Protein AF-A0A8X7N493-F1 (afdb_monomer)

Sequence (555 aa):
MAILLNFDLDQVAIGYTGDEVWMLPRASRALVTGFTTFTMDLIHGSFLAPRKASQDRRIFKYGKRGYGLRFLPSYIATLRTVSLDERTTTERDVPEESLPRDELHVTLREERARVSWWLAQRNHFFKMPFEKRLLQMVTVDCRTANSGEIAERSSLSCWQLFARHVALWELAQVGYFVLSDEIESWVEDAYSDDPLSYQDGPEFRWDESFTLETLQNAVKQANERDEERLEDSFRGLDIIPSPWRNYRMPRDEREALVKTNTEKYINERMPLKRSILASSLREAFAEPLVAMIHLPKNLRAYVEAELKQSLTRFADVTKGDAPSHGFIPNWATPEQAVAIRSDSEAVLSYWIHGPNEKPSQTTESEATMIEKTNGTIAPHWQLVSRKTDEVFEILHAFRRAHKDLNVEANLRNRSTRRQVSRRLVRPTERSERDAFMRWVYTRTPDFTGWYGDTEDWTMLKVPRWVVFHRFELTKQAAREWKGELYDFTDWLEDDESDRKPLLPAPKTVEEWMAMSFGSSRYDWNVWHRQRIPPVELLPAIVQGTAALVATPTAD

Solvent-accessible surface area (backbone atoms only — not comparable to full-atom values): 32816 Å² total; per-residue (Å²): 128,78,67,59,65,91,51,84,51,27,67,59,19,51,26,73,79,88,87,50,81,48,64,44,73,58,14,55,47,11,67,74,71,32,34,28,75,60,51,65,42,66,51,71,16,36,51,92,57,53,60,53,81,52,38,62,63,46,53,53,60,39,39,79,72,65,36,44,78,37,77,50,69,78,55,59,72,72,48,61,67,59,59,87,91,56,73,66,55,76,58,87,91,59,63,78,88,80,50,75,40,35,51,66,54,34,46,38,46,47,27,34,53,26,48,45,43,49,51,21,72,43,47,72,51,57,48,38,34,43,92,72,26,68,45,37,66,55,76,78,49,80,83,73,54,82,59,96,45,71,68,67,53,43,52,60,44,22,42,46,48,33,29,34,48,50,34,52,50,52,44,27,74,75,58,78,30,41,69,47,84,53,68,88,26,43,69,57,68,75,47,74,82,44,91,73,55,77,74,86,57,51,74,69,66,97,54,96,84,52,44,74,65,56,47,51,51,20,32,51,50,45,25,52,54,50,46,52,34,52,52,50,30,34,31,38,27,65,52,30,80,45,69,82,85,41,72,85,55,54,70,69,61,48,53,52,48,37,50,53,32,40,70,66,28,38,54,76,90,74,82,52,30,74,60,80,88,59,99,42,67,69,58,44,58,66,45,48,34,23,38,74,32,51,38,41,51,69,58,46,55,50,48,53,65,74,34,64,89,49,60,52,51,76,45,57,41,47,39,96,84,39,63,71,58,50,91,68,94,84,75,72,54,76,69,54,50,54,56,51,52,59,48,61,47,37,44,52,23,36,42,34,44,40,56,73,89,68,73,70,91,66,90,75,68,77,81,70,48,63,74,70,51,69,61,73,72,72,72,91,58,78,83,76,42,66,72,59,42,50,50,51,50,45,52,53,23,34,26,58,37,45,49,52,58,73,53,57,66,69,60,27,52,51,43,25,51,55,45,39,63,59,34,71,53,74,73,48,75,64,54,44,47,54,49,48,49,50,30,56,69,33,68,74,76,82,81,86,68,92,68,73,83,55,75,85,50,52,60,79,66,55,54,68,64,55,67,36,40,31,82,72,56,48,68,63,60,54,47,57,53,40,58,77,75,44,96,71,87,86,81,77,86,86,74,88,82,75,81,75,72,87,74,74,82,60,89,46,68,66,52,41,48,63,69,65,67,55,98,53,102,77,53,68,85,57,55,63,64,50,64,57,79,59,77,87,47,42,78,72,36,39,58,9,56,64,61,69,72,69,68,74,79,83,125

pLDDT: mean 78.86, std 15.58, range [35.59, 96.88]

Radius of gyration: 30.1 Å; Cα contacts (8 Å, |Δi|>4): 639; chains: 1; bounding box: 88×55×83 Å

Structure (mmCIF, N/CA/C/O backbone):
data_AF-A0A8X7N493-F1
#
_entry.id   AF-A0A8X7N493-F1
#
loop_
_atom_site.group_PDB
_atom_site.id
_atom_site.type_symbol
_atom_site.label_atom_id
_atom_site.label_alt_id
_atom_site.label_comp_id
_atom_site.label_asym_id
_atom_site.label_entity_id
_atom_site.label_seq_id
_atom_site.pdbx_PDB_ins_code
_atom_site.Cartn_x
_atom_site.Cartn_y
_atom_site.Cartn_z
_atom_site.occupancy
_atom_site.B_iso_or_equiv
_atom_site.auth_seq_id
_atom_site.auth_comp_id
_atom_site.auth_asym_id
_atom_site.auth_atom_id
_atom_site.pdbx_PDB_model_num
ATOM 1 N N . MET A 1 1 ? 26.927 -14.281 -1.677 1.00 35.59 1 MET A N 1
ATOM 2 C CA . MET A 1 1 ? 25.701 -15.048 -1.366 1.00 35.59 1 MET A CA 1
ATOM 3 C C . MET A 1 1 ? 25.060 -14.405 -0.139 1.00 35.59 1 MET A C 1
ATOM 5 O O . MET A 1 1 ? 25.752 -14.337 0.863 1.00 35.59 1 MET A O 1
ATOM 9 N N . ALA A 1 2 ? 23.852 -13.828 -0.233 1.00 38.00 2 ALA A N 1
ATOM 10 C CA . ALA A 1 2 ? 23.113 -13.245 0.908 1.00 38.00 2 ALA A CA 1
ATOM 11 C C . ALA A 1 2 ? 21.650 -12.901 0.538 1.00 38.00 2 ALA A C 1
ATOM 13 O O . ALA A 1 2 ? 21.307 -11.743 0.368 1.00 38.00 2 ALA A O 1
ATOM 14 N N . ILE A 1 3 ? 20.784 -13.904 0.387 1.00 44.91 3 ILE A N 1
ATOM 15 C CA . ILE A 1 3 ? 19.375 -13.836 -0.070 1.00 44.91 3 ILE A CA 1
ATOM 16 C C . ILE A 1 3 ? 18.471 -13.029 0.880 1.00 44.91 3 ILE A C 1
ATOM 18 O O . ILE A 1 3 ? 17.585 -13.571 1.532 1.00 44.91 3 ILE A O 1
ATOM 22 N N . LEU A 1 4 ? 18.681 -11.731 1.024 1.00 46.09 4 LEU A N 1
ATOM 23 C CA . LEU A 1 4 ? 17.883 -10.918 1.932 1.00 46.09 4 LEU A CA 1
ATOM 24 C C . LEU A 1 4 ? 17.298 -9.767 1.135 1.00 46.09 4 LEU A C 1
ATOM 26 O O . LEU A 1 4 ? 17.805 -8.649 1.117 1.00 46.09 4 LEU A O 1
ATOM 30 N N . LEU A 1 5 ? 16.214 -10.101 0.429 1.00 53.47 5 LEU A N 1
ATOM 31 C CA . LEU A 1 5 ? 15.319 -9.129 -0.181 1.00 53.47 5 LEU A CA 1
ATOM 32 C C . LEU A 1 5 ? 14.885 -8.127 0.892 1.00 53.47 5 LEU A C 1
ATOM 34 O O . LEU A 1 5 ? 14.625 -8.485 2.041 1.00 53.47 5 LEU A O 1
ATOM 38 N N . ASN A 1 6 ? 14.802 -6.864 0.493 1.00 55.62 6 ASN A N 1
ATOM 39 C CA . ASN A 1 6 ? 14.368 -5.757 1.328 1.00 55.62 6 ASN A CA 1
ATOM 40 C C . ASN A 1 6 ? 12.860 -5.885 1.635 1.00 55.62 6 ASN A C 1
ATOM 42 O O . ASN A 1 6 ? 12.021 -5.210 1.037 1.00 55.62 6 ASN A O 1
ATOM 46 N N . PHE A 1 7 ? 12.500 -6.846 2.491 1.00 63.22 7 PHE A N 1
ATOM 47 C CA . PHE A 1 7 ? 11.135 -7.028 2.954 1.00 63.22 7 PHE A CA 1
ATOM 48 C C . PHE A 1 7 ? 10.758 -5.904 3.925 1.00 63.22 7 PHE A C 1
ATOM 50 O O . PHE A 1 7 ? 11.584 -5.390 4.682 1.00 63.22 7 PHE A O 1
ATOM 57 N N . ASP A 1 8 ? 9.499 -5.504 3.857 1.00 67.69 8 ASP A N 1
ATOM 58 C CA . ASP A 1 8 ? 8.907 -4.385 4.586 1.00 67.69 8 ASP A CA 1
ATOM 59 C C . ASP A 1 8 ? 8.769 -4.653 6.084 1.00 67.69 8 ASP A C 1
ATOM 61 O O . ASP A 1 8 ? 9.031 -3.764 6.886 1.00 67.69 8 ASP A O 1
ATOM 65 N N . LEU A 1 9 ? 8.406 -5.878 6.461 1.00 80.62 9 LEU A N 1
ATOM 66 C CA . LEU A 1 9 ? 8.306 -6.281 7.857 1.00 80.62 9 LEU A CA 1
ATOM 67 C C . LEU A 1 9 ? 9.566 -7.020 8.294 1.00 80.62 9 LEU A C 1
ATOM 69 O O . LEU A 1 9 ? 10.190 -7.752 7.525 1.00 80.62 9 LEU A O 1
ATOM 73 N N . ASP A 1 10 ? 9.953 -6.839 9.548 1.00 84.75 10 ASP A N 1
ATOM 74 C CA . ASP A 1 10 ? 11.224 -7.361 10.028 1.00 84.75 10 ASP A CA 1
ATOM 75 C C . ASP A 1 10 ? 11.219 -8.891 10.062 1.00 84.75 10 ASP A C 1
ATOM 77 O O . ASP A 1 10 ? 12.180 -9.506 9.611 1.00 84.75 10 ASP A O 1
ATOM 81 N N . GLN A 1 11 ? 10.122 -9.523 10.495 1.00 85.25 11 GLN A N 1
ATOM 82 C CA . GLN A 1 11 ? 10.022 -10.983 10.639 1.00 85.25 11 GLN A CA 1
ATOM 83 C C . GLN A 1 11 ? 10.137 -11.770 9.325 1.00 85.25 11 GLN A C 1
ATOM 85 O O . GLN A 1 11 ? 10.300 -12.986 9.356 1.00 85.25 11 GLN A O 1
ATOM 90 N N . VAL A 1 12 ? 10.049 -11.100 8.174 1.00 81.56 12 VAL A N 1
ATOM 91 C CA . VAL A 1 12 ? 10.189 -11.723 6.847 1.00 81.56 12 VAL A CA 1
ATOM 92 C C . VAL A 1 12 ? 11.518 -11.411 6.175 1.00 81.56 12 VAL A C 1
ATOM 94 O O . VAL A 1 12 ? 11.754 -11.878 5.067 1.00 81.56 12 VAL A O 1
ATOM 97 N N . ALA A 1 13 ? 12.415 -10.667 6.824 1.00 80.88 13 ALA A N 1
ATOM 98 C CA . ALA A 1 13 ? 13.765 -10.438 6.319 1.00 80.88 13 ALA A CA 1
ATOM 99 C C . ALA A 1 13 ? 14.682 -11.655 6.570 1.00 80.88 13 ALA A C 1
ATOM 101 O O . ALA A 1 13 ? 15.712 -11.563 7.245 1.00 80.88 13 ALA A O 1
ATOM 102 N N . ILE A 1 14 ? 14.267 -12.795 6.018 1.00 76.81 14 ILE A N 1
ATOM 103 C CA . ILE A 1 14 ? 14.888 -14.117 6.090 1.00 76.81 14 ILE A CA 1
ATOM 104 C C . ILE A 1 14 ? 14.987 -14.702 4.674 1.00 76.81 14 ILE A C 1
ATOM 106 O O . ILE A 1 14 ? 14.139 -14.438 3.821 1.00 76.81 14 ILE A O 1
ATOM 110 N N . GLY A 1 15 ? 16.026 -15.486 4.416 1.00 72.69 15 GLY A N 1
ATOM 111 C CA . GLY A 1 15 ? 16.255 -16.185 3.159 1.00 72.69 15 GLY A CA 1
ATOM 112 C C . GLY A 1 15 ? 16.766 -17.593 3.413 1.00 72.69 15 GLY A C 1
ATOM 113 O O . GLY A 1 15 ? 17.441 -17.842 4.409 1.00 72.69 15 GLY A O 1
ATOM 114 N N . TYR A 1 16 ? 16.445 -18.516 2.513 1.00 67.94 16 TYR A N 1
ATOM 115 C CA . TYR A 1 16 ? 16.863 -19.911 2.603 1.00 67.94 16 TYR A CA 1
ATOM 116 C C . TYR A 1 16 ? 17.505 -20.336 1.285 1.00 67.94 16 TYR A C 1
ATOM 118 O O . TYR A 1 16 ? 16.921 -20.142 0.220 1.00 67.94 16 TYR A O 1
ATOM 126 N N . THR A 1 17 ? 18.724 -20.868 1.353 1.00 61.66 17 THR A N 1
ATOM 127 C CA . THR A 1 17 ? 19.504 -21.322 0.186 1.00 61.66 17 THR A CA 1
ATOM 128 C C . THR A 1 17 ? 19.204 -22.773 -0.206 1.00 61.66 17 THR A C 1
ATOM 130 O O . THR A 1 17 ? 19.615 -23.192 -1.285 1.00 61.66 17 THR A O 1
ATOM 133 N N . GLY A 1 18 ? 18.505 -23.532 0.647 1.00 64.19 18 GLY A N 1
ATOM 134 C CA . GLY A 1 18 ? 18.365 -24.993 0.556 1.00 64.19 18 GLY A CA 1
ATOM 135 C C . GLY A 1 18 ? 19.200 -25.745 1.603 1.00 64.19 18 GLY A C 1
ATOM 136 O O . GLY A 1 18 ? 18.820 -26.827 2.038 1.00 64.19 18 GLY A O 1
ATOM 137 N N . ASP A 1 19 ? 20.289 -25.149 2.079 1.00 74.88 19 ASP A N 1
ATOM 138 C CA . ASP A 1 19 ? 21.189 -25.698 3.102 1.00 74.88 19 ASP A CA 1
ATOM 139 C C . ASP A 1 19 ? 21.405 -24.749 4.293 1.00 74.88 19 ASP A C 1
ATOM 141 O O . ASP A 1 19 ? 21.642 -25.203 5.410 1.00 74.88 19 ASP A O 1
ATOM 145 N N . GLU A 1 20 ? 21.238 -23.442 4.096 1.00 72.06 20 GLU A N 1
ATOM 146 C CA . GLU A 1 20 ? 21.483 -22.413 5.101 1.00 72.06 20 GLU A CA 1
ATOM 147 C C . GLU A 1 20 ? 20.315 -21.427 5.203 1.00 72.06 20 GLU A C 1
ATOM 149 O O . GLU A 1 20 ? 19.715 -21.005 4.207 1.00 72.06 20 GLU A O 1
ATOM 154 N N . VAL A 1 21 ? 20.015 -21.014 6.436 1.00 76.19 21 VAL A N 1
ATOM 155 C CA . VAL A 1 21 ? 19.060 -19.942 6.732 1.00 76.19 21 VAL A CA 1
ATOM 156 C C . VAL A 1 21 ? 19.831 -18.664 7.027 1.00 76.19 21 VAL A C 1
ATOM 158 O O . VAL A 1 21 ? 20.604 -18.581 7.979 1.00 76.19 21 VAL A O 1
ATOM 161 N N . TRP A 1 22 ? 19.561 -17.641 6.233 1.00 74.75 22 TRP A N 1
ATOM 162 C CA . TRP A 1 22 ? 20.121 -16.308 6.368 1.00 74.75 22 TRP A CA 1
ATOM 163 C C . TRP A 1 22 ? 19.046 -15.381 6.917 1.00 74.75 22 TRP A C 1
ATOM 165 O O . TRP A 1 22 ? 17.906 -15.423 6.468 1.00 74.75 22 TRP A O 1
ATOM 175 N N . MET A 1 23 ? 19.381 -14.518 7.871 1.00 79.25 23 MET A N 1
ATOM 176 C CA . MET A 1 23 ? 18.432 -13.547 8.417 1.00 79.25 23 MET A CA 1
ATOM 177 C C . MET A 1 23 ? 19.117 -12.212 8.674 1.00 79.25 23 MET A C 1
ATOM 179 O O . MET A 1 23 ? 20.255 -12.171 9.143 1.00 79.25 23 MET A O 1
ATOM 183 N N . LEU A 1 24 ? 18.425 -11.107 8.387 1.00 79.38 24 LEU A N 1
ATOM 184 C CA . LEU A 1 24 ? 18.905 -9.798 8.823 1.00 79.38 24 LEU A CA 1
ATOM 185 C C . LEU A 1 24 ? 18.783 -9.707 10.355 1.00 79.38 24 LEU A C 1
ATOM 187 O O . LEU A 1 24 ? 17.823 -10.243 10.916 1.00 79.38 24 LEU A O 1
ATOM 191 N N . PRO A 1 25 ? 19.663 -8.965 11.056 1.00 83.44 25 PRO A N 1
ATOM 192 C CA . PRO A 1 25 ? 19.550 -8.778 12.507 1.00 83.44 25 PRO A CA 1
ATOM 193 C C . PRO A 1 25 ? 18.164 -8.289 12.960 1.00 83.44 25 PRO A C 1
ATOM 195 O O . PRO A 1 25 ? 17.675 -8.675 14.021 1.00 83.44 25 PRO A O 1
ATOM 198 N N . ARG A 1 26 ? 17.487 -7.487 12.125 1.00 84.06 26 ARG A N 1
ATOM 199 C CA . ARG A 1 26 ? 16.107 -7.041 12.370 1.00 84.06 26 ARG A CA 1
ATOM 200 C C . ARG A 1 26 ? 15.092 -8.187 12.375 1.00 84.06 26 ARG A C 1
ATOM 202 O O . ARG A 1 26 ? 14.214 -8.183 13.231 1.00 84.06 26 ARG A O 1
ATOM 209 N N . ALA A 1 27 ? 15.252 -9.188 11.508 1.00 87.56 27 ALA A N 1
ATOM 210 C CA . ALA A 1 27 ? 14.409 -10.381 11.512 1.00 87.56 27 ALA A CA 1
ATOM 211 C C . ALA A 1 27 ? 14.599 -11.194 12.784 1.00 87.56 27 ALA A C 1
ATOM 213 O O . ALA A 1 27 ? 13.617 -11.506 13.448 1.00 87.56 27 ALA A O 1
ATOM 214 N N . SER A 1 28 ? 15.849 -11.447 13.181 1.00 86.88 28 SER A N 1
ATOM 215 C CA . SER A 1 28 ? 16.145 -12.133 14.444 1.00 86.88 28 SER A CA 1
ATOM 216 C C . SER A 1 28 ? 15.483 -11.427 15.635 1.00 86.88 28 SER A C 1
ATOM 218 O O . SER A 1 28 ? 14.757 -12.053 16.405 1.00 86.88 28 SER A O 1
ATOM 220 N N . ARG A 1 29 ? 15.621 -10.097 15.733 1.00 90.00 29 ARG A N 1
ATOM 221 C CA . ARG A 1 29 ? 14.940 -9.293 16.760 1.00 90.00 29 ARG A CA 1
ATOM 222 C C . ARG A 1 29 ? 13.422 -9.457 16.713 1.00 90.00 29 ARG A C 1
ATOM 224 O O . ARG A 1 29 ? 12.806 -9.599 17.766 1.00 90.00 29 ARG A O 1
ATOM 231 N N . ALA A 1 30 ? 12.808 -9.401 15.535 1.00 91.56 30 ALA A N 1
ATOM 232 C CA . ALA A 1 30 ? 11.357 -9.508 15.413 1.00 91.56 30 ALA A CA 1
ATOM 233 C C . ALA A 1 30 ? 10.849 -10.901 15.798 1.00 91.56 30 ALA A C 1
ATOM 235 O O . ALA A 1 30 ? 9.832 -11.001 16.475 1.00 91.56 30 ALA A O 1
ATOM 236 N N . LEU A 1 31 ? 11.585 -11.959 15.450 1.00 90.75 31 LEU A N 1
ATOM 237 C CA . LEU A 1 31 ? 11.281 -13.327 15.874 1.00 90.75 31 LEU A CA 1
ATOM 238 C C . LEU A 1 31 ? 11.390 -13.497 17.395 1.00 90.75 31 LEU A C 1
ATOM 240 O O . LEU A 1 31 ? 10.556 -14.170 17.987 1.00 90.75 31 LEU A O 1
ATOM 244 N N . VAL A 1 32 ? 12.383 -12.866 18.031 1.00 92.62 32 VAL A N 1
ATOM 245 C CA . VAL A 1 32 ? 12.595 -12.955 19.487 1.00 92.62 32 VAL A CA 1
ATOM 246 C C . VAL A 1 32 ? 11.602 -12.103 20.273 1.00 92.62 32 VAL A C 1
ATOM 248 O O . VAL A 1 32 ? 11.108 -12.522 21.313 1.00 92.62 32 VAL A O 1
ATOM 251 N N . THR A 1 33 ? 11.333 -10.884 19.813 1.00 93.88 33 THR A N 1
ATOM 252 C CA . THR A 1 33 ? 10.504 -9.926 20.560 1.00 93.88 33 THR A CA 1
ATOM 253 C C . THR A 1 33 ? 9.026 -10.008 20.201 1.00 93.88 33 THR A C 1
ATOM 255 O O . THR A 1 33 ? 8.205 -9.509 20.961 1.00 93.88 33 THR A O 1
ATOM 258 N N . GLY A 1 34 ? 8.683 -10.584 19.046 1.00 94.81 34 GLY A N 1
ATOM 259 C CA . GLY A 1 34 ? 7.337 -10.518 18.483 1.00 94.81 34 GLY A CA 1
ATOM 260 C C . GLY A 1 34 ? 6.995 -9.154 17.879 1.00 94.81 34 GLY A C 1
ATOM 261 O O . GLY A 1 34 ? 5.830 -8.900 17.611 1.00 94.81 34 GLY A O 1
ATOM 262 N N . PHE A 1 35 ? 7.963 -8.254 17.653 1.00 94.25 35 PHE A N 1
ATOM 263 C CA . PHE A 1 35 ? 7.684 -6.910 17.132 1.00 94.25 35 PHE A CA 1
ATOM 264 C C . PHE A 1 35 ? 8.521 -6.538 15.907 1.00 94.25 35 PHE A C 1
ATOM 266 O O . PHE A 1 35 ? 9.751 -6.628 15.924 1.00 94.25 35 PHE A O 1
ATOM 273 N N . THR A 1 36 ? 7.855 -5.998 14.884 1.00 91.25 36 THR A N 1
ATOM 274 C CA . THR A 1 36 ? 8.505 -5.193 13.840 1.00 91.25 36 THR A CA 1
ATOM 275 C C . THR A 1 36 ? 8.689 -3.765 14.335 1.00 91.25 36 THR A C 1
ATOM 277 O O . THR A 1 36 ? 7.778 -3.174 14.919 1.00 91.25 36 THR A O 1
ATOM 280 N N . THR A 1 37 ? 9.865 -3.183 14.104 1.00 90.25 37 THR A N 1
ATOM 281 C CA . THR A 1 37 ? 10.086 -1.761 14.388 1.00 90.25 37 THR A CA 1
ATOM 282 C C . THR A 1 37 ? 9.369 -0.912 13.347 1.00 90.25 37 THR A C 1
ATOM 284 O O . THR A 1 37 ? 9.599 -1.061 12.152 1.00 90.25 37 THR A O 1
ATOM 287 N N . PHE A 1 38 ? 8.511 -0.006 13.811 1.00 90.06 38 PHE A N 1
ATOM 288 C CA . PHE A 1 38 ? 7.846 0.956 12.948 1.00 90.06 38 PHE A CA 1
ATOM 289 C C . PHE A 1 38 ? 8.846 2.004 12.451 1.00 90.06 38 PHE A C 1
ATOM 291 O O . PHE A 1 38 ? 9.584 2.596 13.242 1.00 90.06 38 PHE A O 1
ATOM 298 N N . THR A 1 39 ? 8.818 2.263 11.150 1.00 87.00 39 THR A N 1
ATOM 299 C CA . THR A 1 39 ? 9.514 3.366 10.482 1.00 87.00 39 THR A CA 1
ATOM 300 C C . THR A 1 39 ? 8.581 3.959 9.436 1.00 87.00 39 THR A C 1
ATOM 302 O O . THR A 1 39 ? 7.623 3.312 9.003 1.00 87.00 39 THR A O 1
ATOM 305 N N . MET A 1 40 ? 8.863 5.174 8.976 1.00 84.69 40 MET A N 1
ATOM 306 C CA . MET A 1 40 ? 8.101 5.775 7.888 1.00 84.69 40 MET A CA 1
ATOM 307 C C . MET A 1 40 ? 8.305 5.040 6.563 1.00 84.69 40 MET A C 1
ATOM 309 O O . MET A 1 40 ? 7.459 5.177 5.688 1.00 84.69 40 MET A O 1
ATOM 313 N N . ASP A 1 41 ? 9.319 4.180 6.428 1.00 77.56 41 ASP A N 1
ATOM 314 C CA . ASP A 1 41 ? 9.430 3.233 5.308 1.00 77.56 41 ASP A CA 1
ATOM 315 C C . ASP A 1 41 ? 8.264 2.222 5.276 1.00 77.56 41 ASP A C 1
ATOM 317 O O . ASP A 1 41 ? 7.891 1.743 4.202 1.00 77.56 41 ASP A O 1
ATOM 321 N N . LEU A 1 42 ? 7.644 1.905 6.422 1.00 78.25 42 LEU A N 1
ATOM 322 C CA . LEU A 1 42 ? 6.433 1.078 6.454 1.00 78.25 42 LEU A CA 1
ATOM 323 C C . LEU A 1 42 ? 5.239 1.814 5.837 1.00 78.25 42 LEU A C 1
ATOM 325 O O . LEU A 1 42 ? 4.388 1.181 5.229 1.00 78.25 42 LEU A O 1
ATOM 329 N N . ILE A 1 43 ? 5.206 3.144 5.964 1.00 75.75 43 ILE A N 1
ATOM 330 C CA . ILE A 1 43 ? 4.134 3.998 5.449 1.00 75.75 43 ILE A CA 1
ATOM 331 C C . ILE A 1 43 ? 4.408 4.405 4.012 1.00 75.75 43 ILE A C 1
ATOM 333 O O . ILE A 1 43 ? 3.582 4.183 3.140 1.00 75.75 43 ILE A O 1
ATOM 337 N N . HIS A 1 44 ? 5.540 5.055 3.753 1.00 67.69 44 HIS A N 1
ATOM 338 C CA . HIS A 1 44 ? 5.941 5.608 2.462 1.00 67.69 44 HIS A CA 1
ATOM 339 C C . HIS A 1 44 ? 6.488 4.542 1.506 1.00 67.69 44 HIS A C 1
ATOM 341 O O . HIS A 1 44 ? 6.547 4.788 0.298 1.00 67.69 44 HIS A O 1
ATOM 347 N N . GLY A 1 45 ? 6.791 3.349 2.023 1.00 63.16 45 GLY A N 1
ATOM 348 C CA . GLY A 1 45 ? 7.581 2.350 1.328 1.00 63.16 45 GLY A CA 1
ATOM 349 C C . GLY A 1 45 ? 9.077 2.651 1.468 1.00 63.16 45 GLY A C 1
ATOM 350 O O . GLY A 1 45 ? 9.463 3.812 1.576 1.00 63.16 45 GLY A O 1
ATOM 351 N N . SER A 1 46 ? 9.926 1.616 1.458 1.00 56.38 46 SER A N 1
ATOM 352 C CA . SER A 1 46 ? 11.380 1.806 1.556 1.00 56.38 46 SER A CA 1
ATOM 353 C C . SER A 1 46 ? 11.881 2.751 0.465 1.00 56.38 46 SER A C 1
ATOM 355 O O . SER A 1 46 ? 11.481 2.604 -0.691 1.00 56.38 46 SER A O 1
ATOM 357 N N . PHE A 1 47 ? 12.815 3.650 0.794 1.00 52.41 47 PHE A N 1
ATOM 358 C CA . PHE A 1 47 ? 13.505 4.489 -0.199 1.00 52.41 47 PHE A CA 1
ATOM 359 C C . PHE A 1 47 ? 14.123 3.668 -1.352 1.00 52.41 47 PHE A C 1
ATOM 361 O O . PHE A 1 47 ? 14.215 4.151 -2.478 1.00 52.41 47 PHE A O 1
ATOM 368 N N . LEU A 1 48 ? 14.466 2.399 -1.093 1.00 44.16 48 LEU A N 1
ATOM 369 C CA . LEU A 1 48 ? 15.009 1.447 -2.068 1.00 44.16 48 LEU A CA 1
ATOM 370 C C . LEU A 1 48 ? 13.952 0.630 -2.827 1.00 44.16 48 LEU A C 1
ATOM 372 O O . LEU A 1 48 ? 14.300 -0.056 -3.779 1.00 44.16 48 LEU A O 1
ATOM 376 N N . ALA A 1 49 ? 12.694 0.610 -2.376 1.00 48.66 49 ALA A N 1
ATOM 377 C CA . ALA A 1 49 ? 11.594 -0.113 -3.022 1.00 48.66 49 ALA A CA 1
ATOM 378 C C . ALA A 1 49 ? 10.245 0.195 -2.335 1.00 48.66 49 ALA A C 1
ATOM 380 O O . ALA A 1 49 ? 9.861 -0.524 -1.403 1.00 48.66 49 ALA A O 1
ATOM 381 N N . PRO A 1 50 ? 9.474 1.211 -2.769 1.00 49.19 50 PRO A N 1
ATOM 382 C CA . PRO A 1 50 ? 8.163 1.469 -2.184 1.00 49.19 50 PRO A CA 1
ATOM 383 C C . PRO A 1 50 ? 7.119 0.389 -2.523 1.00 49.19 50 PRO A C 1
ATOM 385 O O . PRO A 1 50 ? 6.413 0.471 -3.520 1.00 49.19 50 PRO A O 1
ATOM 388 N N . ARG A 1 51 ? 6.990 -0.630 -1.664 1.00 55.31 51 ARG A N 1
ATOM 389 C CA . ARG A 1 51 ? 6.037 -1.751 -1.796 1.00 55.31 51 ARG A CA 1
ATOM 390 C C . ARG A 1 51 ? 4.717 -1.495 -1.052 1.00 55.31 51 ARG A C 1
ATOM 392 O O . ARG A 1 51 ? 4.328 -2.315 -0.225 1.00 55.31 51 ARG A O 1
ATOM 399 N N . LYS A 1 52 ? 4.032 -0.380 -1.336 1.00 56.62 52 LYS A N 1
ATOM 400 C CA . LYS A 1 52 ? 2.811 0.013 -0.598 1.00 56.62 52 LYS A CA 1
ATOM 401 C C . LYS A 1 52 ? 1.605 -0.904 -0.807 1.00 56.62 52 LYS A C 1
ATOM 403 O O . LYS A 1 52 ? 0.906 -1.188 0.152 1.00 56.62 52 LYS A O 1
ATOM 408 N N . ALA A 1 53 ? 1.393 -1.421 -2.018 1.00 52.53 53 ALA A N 1
ATOM 409 C CA . ALA A 1 53 ? 0.162 -2.130 -2.402 1.00 52.53 53 ALA A CA 1
ATOM 410 C C . ALA A 1 53 ? -0.038 -3.525 -1.760 1.00 52.53 53 ALA A C 1
ATOM 412 O O . ALA A 1 53 ? -0.798 -4.318 -2.285 1.00 52.53 53 ALA A O 1
ATOM 413 N N . SER A 1 54 ? 0.712 -3.872 -0.713 1.00 62.53 54 SER A N 1
ATOM 414 C CA . SER A 1 54 ? 0.461 -5.058 0.127 1.00 62.53 54 SER A CA 1
ATOM 415 C C . SER A 1 54 ? 0.934 -4.868 1.573 1.00 62.53 54 SER A C 1
ATOM 417 O O . SER A 1 54 ? 1.010 -5.838 2.327 1.00 62.53 54 SER A O 1
ATOM 419 N N . GLN A 1 55 ? 1.383 -3.662 1.954 1.00 71.94 55 GLN A N 1
ATOM 420 C CA . GLN A 1 55 ? 1.950 -3.393 3.286 1.00 71.94 55 GLN A CA 1
ATOM 421 C C . GLN A 1 55 ? 0.871 -3.516 4.362 1.00 71.94 55 GLN A C 1
ATOM 423 O O . GLN A 1 55 ? 1.058 -4.242 5.338 1.00 71.94 55 GLN A O 1
ATOM 428 N N . ASP A 1 56 ? -0.282 -2.897 4.127 1.00 74.56 56 ASP A N 1
ATOM 429 C CA . ASP A 1 56 ? -1.437 -2.905 5.020 1.00 74.56 56 ASP A CA 1
ATOM 430 C C . ASP A 1 56 ? -1.874 -4.338 5.309 1.00 74.56 56 ASP A C 1
ATOM 432 O O . ASP A 1 56 ? -1.812 -4.808 6.448 1.00 74.56 56 ASP A O 1
ATOM 436 N N . ARG A 1 57 ? -2.186 -5.093 4.248 1.00 77.94 57 ARG A N 1
ATOM 437 C CA . ARG A 1 57 ? -2.587 -6.496 4.359 1.00 77.94 57 ARG A CA 1
ATOM 438 C C . ARG A 1 57 ? -1.530 -7.338 5.071 1.00 77.94 57 ARG A C 1
ATOM 440 O O . ARG A 1 57 ? -1.874 -8.223 5.857 1.00 77.94 57 ARG A O 1
ATOM 447 N N . ARG A 1 58 ? -0.239 -7.082 4.829 1.00 79.31 58 ARG A N 1
ATOM 448 C CA . ARG A 1 58 ? 0.853 -7.790 5.511 1.00 79.31 58 ARG A CA 1
ATOM 449 C C . ARG A 1 58 ? 0.879 -7.483 7.006 1.00 79.31 58 ARG A C 1
ATOM 451 O O . ARG A 1 58 ? 1.005 -8.431 7.777 1.00 79.31 58 ARG A O 1
ATOM 458 N N . ILE A 1 59 ? 0.704 -6.232 7.432 1.00 86.00 59 ILE A N 1
ATOM 459 C CA . ILE A 1 59 ? 0.653 -5.878 8.861 1.00 86.00 59 ILE A CA 1
ATOM 460 C C . ILE A 1 59 ? -0.419 -6.703 9.571 1.00 86.00 59 ILE A C 1
ATOM 462 O O . ILE A 1 59 ? -0.109 -7.374 10.552 1.00 86.00 59 ILE A O 1
ATOM 466 N N . PHE A 1 60 ? -1.640 -6.754 9.035 1.00 86.50 60 PHE A N 1
ATOM 467 C CA . PHE A 1 60 ? -2.719 -7.539 9.642 1.00 86.50 60 PHE A CA 1
ATOM 468 C C . PHE A 1 60 ? -2.497 -9.053 9.521 1.00 86.50 60 PHE A C 1
ATOM 470 O O . PHE A 1 60 ? -2.744 -9.787 10.479 1.00 86.50 60 PHE A O 1
ATOM 477 N N . LYS A 1 61 ? -1.954 -9.542 8.396 1.00 85.19 61 LYS A N 1
ATOM 478 C CA . LYS A 1 61 ? -1.569 -10.956 8.222 1.00 85.19 61 LYS A CA 1
ATOM 479 C C . LYS A 1 61 ? -0.597 -11.419 9.308 1.00 85.19 61 LYS A C 1
ATOM 481 O O . LYS A 1 61 ? -0.745 -12.526 9.819 1.00 85.19 61 LYS A O 1
ATOM 486 N N . TYR A 1 62 ? 0.404 -10.606 9.644 1.00 86.62 62 TYR A N 1
ATOM 487 C CA . TYR A 1 62 ? 1.369 -10.946 10.691 1.00 86.62 62 TYR A CA 1
ATOM 488 C C . TYR A 1 62 ? 0.874 -10.594 12.098 1.00 86.62 62 TYR A C 1
ATOM 490 O O . TYR A 1 62 ? 1.221 -11.310 13.034 1.00 86.62 62 TYR A O 1
ATOM 498 N N . GLY A 1 63 ? -0.015 -9.608 12.240 1.00 88.38 63 GLY A N 1
ATOM 499 C CA . GLY A 1 63 ? -0.777 -9.354 13.466 1.00 88.38 63 GLY A CA 1
ATOM 500 C C . GLY A 1 63 ? -1.562 -10.583 13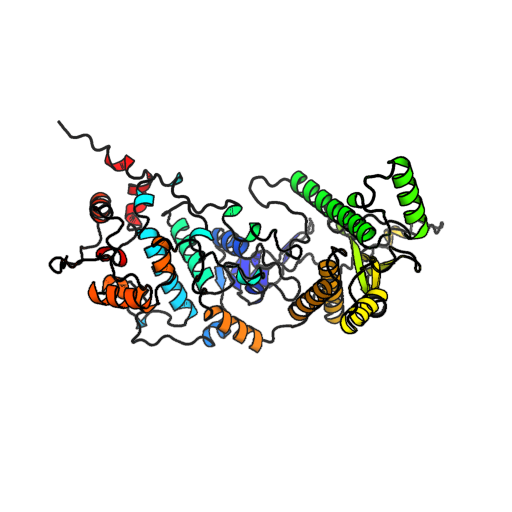.920 1.00 88.38 63 GLY A C 1
ATOM 501 O O . GLY A 1 63 ? -1.422 -11.016 15.061 1.00 88.38 63 GLY A O 1
ATOM 502 N N . LYS A 1 64 ? -2.266 -11.251 12.991 1.00 86.50 64 LYS A N 1
ATOM 503 C CA . LYS A 1 64 ? -2.940 -12.547 13.229 1.00 86.50 64 LYS A CA 1
ATOM 504 C C . LYS A 1 64 ? -1.980 -13.662 13.685 1.00 86.50 64 LYS A C 1
ATOM 506 O O . LYS A 1 64 ? -2.420 -14.650 14.258 1.00 86.50 64 LYS A O 1
ATOM 511 N N . ARG A 1 65 ? -0.671 -13.524 13.440 1.00 88.56 65 ARG A N 1
ATOM 512 C CA . ARG A 1 65 ? 0.379 -14.476 13.858 1.00 88.56 65 ARG A CA 1
ATOM 513 C C . ARG A 1 65 ? 1.083 -14.065 15.157 1.00 88.56 65 ARG A C 1
ATOM 515 O O . ARG A 1 65 ? 2.092 -14.668 15.504 1.00 88.56 65 ARG A O 1
ATOM 522 N N . GLY A 1 66 ? 0.581 -13.041 15.849 1.00 89.88 66 GLY A N 1
ATOM 523 C CA . GLY A 1 66 ? 1.129 -12.560 17.117 1.00 89.88 66 GLY A CA 1
ATOM 524 C C . GLY A 1 66 ? 2.258 -11.536 16.985 1.00 89.88 66 GLY A C 1
ATOM 525 O O . GLY A 1 66 ? 2.876 -11.206 17.993 1.00 89.88 66 GLY A O 1
ATOM 526 N N . TYR A 1 67 ? 2.535 -11.018 15.782 1.00 91.81 67 TYR A N 1
ATOM 527 C CA . TYR A 1 67 ? 3.526 -9.953 15.610 1.00 91.81 67 TYR A CA 1
ATOM 528 C C . TYR A 1 67 ? 2.897 -8.568 15.777 1.00 91.81 67 TYR A C 1
ATOM 530 O O . TYR A 1 67 ? 1.930 -8.234 15.098 1.00 91.81 67 TYR A O 1
ATOM 538 N N . GLY A 1 68 ? 3.483 -7.732 16.629 1.00 92.38 68 GLY A N 1
ATOM 539 C CA . GLY A 1 68 ? 3.087 -6.340 16.815 1.00 92.38 68 GLY A CA 1
ATOM 540 C C . GLY A 1 68 ? 3.963 -5.338 16.059 1.00 92.38 68 GLY A C 1
ATOM 541 O O . GLY A 1 68 ? 5.022 -5.664 15.514 1.00 92.38 68 GLY A O 1
ATOM 542 N N . LEU A 1 69 ? 3.543 -4.073 16.096 1.00 92.81 69 LEU A N 1
ATOM 543 C CA . LEU A 1 69 ? 4.358 -2.928 15.693 1.00 92.81 69 LEU A CA 1
ATOM 544 C C . LEU A 1 69 ? 4.915 -2.227 16.930 1.00 92.81 69 LEU A C 1
ATOM 546 O O . LEU A 1 69 ? 4.198 -1.984 17.898 1.00 92.81 69 LEU A O 1
ATOM 550 N N . ARG A 1 70 ? 6.200 -1.875 16.886 1.00 92.88 70 ARG A N 1
ATOM 551 C CA . ARG A 1 70 ? 6.874 -1.133 17.950 1.00 92.88 70 ARG A CA 1
ATOM 552 C C . ARG A 1 70 ? 7.285 0.246 17.464 1.00 92.88 70 ARG A C 1
ATOM 554 O O . ARG A 1 70 ? 8.188 0.367 16.638 1.00 92.88 70 ARG A O 1
ATOM 561 N N . PHE A 1 71 ? 6.682 1.274 18.050 1.00 93.50 71 PHE A N 1
ATOM 562 C CA . PHE A 1 71 ? 7.116 2.659 17.896 1.00 93.50 71 PHE A CA 1
ATOM 563 C C . PHE A 1 71 ? 8.319 2.937 18.802 1.00 93.50 71 PHE A C 1
ATOM 565 O O . PHE A 1 71 ? 8.372 2.490 19.951 1.00 93.50 71 PHE A O 1
ATOM 572 N N . LEU A 1 72 ? 9.317 3.649 18.280 1.00 91.44 72 LEU A N 1
ATOM 573 C CA . LEU A 1 72 ? 10.510 3.989 19.051 1.00 91.44 72 LEU A CA 1
ATOM 574 C C . LEU A 1 72 ? 10.198 5.098 20.071 1.00 91.44 72 LEU A C 1
ATOM 576 O O . LEU A 1 72 ? 9.448 6.019 19.750 1.00 91.44 72 LEU A O 1
ATOM 580 N N . PRO A 1 73 ? 10.817 5.095 21.267 1.00 93.31 73 PRO A N 1
ATOM 581 C CA . PRO A 1 73 ? 10.634 6.175 22.240 1.00 93.31 73 PRO A CA 1
ATOM 582 C C . PRO A 1 73 ? 10.955 7.564 21.675 1.00 93.31 73 PRO A C 1
ATOM 584 O O . PRO A 1 73 ? 10.288 8.537 22.012 1.00 93.31 73 PRO A O 1
ATOM 587 N N . SER A 1 74 ? 11.932 7.654 20.766 1.00 92.50 74 SER A N 1
ATOM 588 C CA . SER A 1 74 ? 12.291 8.897 20.077 1.00 92.50 74 SER A CA 1
ATOM 589 C C . SER A 1 74 ? 11.180 9.443 19.180 1.00 92.50 74 SER A C 1
ATOM 591 O O . SER A 1 74 ? 11.152 10.644 18.949 1.00 92.50 74 SER A O 1
ATOM 593 N N . TYR A 1 75 ? 10.274 8.598 18.685 1.00 93.88 75 TYR A N 1
ATOM 594 C CA . TYR A 1 75 ? 9.091 9.027 17.940 1.00 93.88 75 TYR A CA 1
ATOM 595 C C . TYR A 1 75 ? 8.020 9.533 18.897 1.00 93.88 75 TYR A C 1
ATOM 597 O O . TYR A 1 75 ? 7.532 10.648 18.737 1.00 93.88 75 TYR A O 1
ATOM 605 N N . ILE A 1 76 ? 7.713 8.758 19.940 1.00 94.75 76 ILE A N 1
ATOM 606 C CA . ILE A 1 76 ? 6.704 9.130 20.940 1.00 94.75 76 ILE A CA 1
ATOM 607 C C . ILE A 1 76 ? 7.054 10.464 21.610 1.00 94.75 76 ILE A C 1
ATOM 609 O O . ILE A 1 76 ? 6.190 11.320 21.750 1.00 94.75 76 ILE A O 1
ATOM 613 N N . ALA A 1 77 ? 8.333 10.699 21.916 1.00 94.56 77 ALA A N 1
ATOM 614 C CA . ALA A 1 77 ? 8.808 11.951 22.509 1.00 94.56 77 ALA A CA 1
ATOM 615 C C . ALA A 1 77 ? 8.607 13.203 21.627 1.00 94.56 77 ALA A C 1
ATOM 617 O O . ALA A 1 77 ? 8.736 14.317 22.127 1.00 94.56 77 ALA A O 1
ATOM 618 N N . THR A 1 78 ? 8.324 13.051 20.327 1.00 94.81 78 THR A N 1
ATOM 619 C CA . THR A 1 78 ? 8.028 14.185 19.426 1.00 94.81 78 THR A CA 1
ATOM 620 C C . THR A 1 78 ? 6.552 14.576 19.415 1.00 94.81 78 THR A C 1
ATOM 622 O O . THR A 1 78 ? 6.191 15.621 18.874 1.00 94.81 78 THR A O 1
ATOM 625 N N . LEU A 1 79 ? 5.691 13.743 20.000 1.00 96.25 79 LEU A N 1
ATOM 626 C CA . LEU A 1 79 ? 4.255 13.962 20.028 1.00 96.25 79 LEU A CA 1
ATOM 627 C C . LEU A 1 79 ? 3.872 14.875 21.193 1.00 96.25 79 LEU A C 1
ATOM 629 O O . LEU A 1 79 ? 4.435 14.814 22.283 1.00 96.25 79 LEU A O 1
ATOM 633 N N . ARG A 1 80 ? 2.873 15.721 20.956 1.00 94.94 80 ARG A N 1
ATOM 634 C CA . ARG A 1 80 ? 2.202 16.512 21.988 1.00 94.94 80 ARG A CA 1
ATOM 635 C C . ARG A 1 80 ? 1.411 15.596 22.914 1.00 94.94 80 ARG A C 1
ATOM 637 O O . ARG A 1 80 ? 0.771 14.644 22.463 1.00 94.94 80 ARG A O 1
ATOM 644 N N . THR A 1 81 ? 1.422 15.958 24.188 1.00 95.69 81 THR A N 1
ATOM 645 C CA . THR A 1 81 ? 0.582 15.366 25.224 1.00 95.69 81 THR A CA 1
ATOM 646 C C . THR A 1 81 ? -0.736 16.126 25.290 1.00 95.69 81 THR A C 1
ATOM 648 O O . THR A 1 81 ? -0.736 17.354 25.371 1.00 95.69 81 THR A O 1
ATOM 651 N N . VAL A 1 82 ? -1.848 15.401 25.263 1.00 93.44 82 VAL A N 1
ATOM 652 C CA . VAL A 1 82 ? -3.191 15.950 25.457 1.00 93.44 82 VAL A CA 1
ATOM 653 C C . VAL A 1 82 ? -3.373 16.337 26.924 1.00 93.44 82 VAL A C 1
ATOM 655 O O . VAL A 1 82 ? -3.004 15.579 27.826 1.00 93.44 82 VAL A O 1
ATOM 658 N N . SER A 1 83 ? -3.929 17.521 27.167 1.00 93.38 83 SER A N 1
ATOM 659 C CA . SER A 1 83 ? -4.071 18.083 28.512 1.00 93.38 83 SER A CA 1
ATOM 660 C C . SER A 1 83 ? -5.079 17.294 29.359 1.00 93.38 83 SER A C 1
ATOM 662 O O . SER A 1 83 ? -5.981 16.674 28.807 1.00 93.38 83 SER A O 1
ATOM 664 N N . LEU A 1 84 ? -4.897 17.241 30.685 1.00 92.00 84 LEU A N 1
ATOM 665 C CA . LEU A 1 84 ? -5.697 16.409 31.610 1.00 92.00 84 LEU A CA 1
ATOM 666 C C . LEU A 1 84 ? -7.157 16.860 31.764 1.00 92.00 84 LEU A C 1
ATOM 668 O O . LEU A 1 84 ? -7.992 16.074 32.196 1.00 92.00 84 LEU A O 1
ATOM 672 N N . ASP A 1 85 ? -7.459 18.106 31.419 1.00 91.00 85 ASP A N 1
ATOM 673 C CA . ASP A 1 85 ? -8.819 18.645 31.344 1.00 91.00 85 ASP A CA 1
ATOM 674 C C . ASP A 1 85 ? -9.622 18.060 30.173 1.00 91.00 85 ASP A C 1
ATOM 676 O O . ASP A 1 85 ? -10.852 18.041 30.218 1.00 91.00 85 ASP A O 1
ATOM 680 N N . GLU A 1 86 ? -8.950 17.534 29.147 1.00 90.44 86 GLU A N 1
ATOM 681 C CA . GLU A 1 86 ? -9.604 16.813 28.062 1.00 90.44 86 GLU A CA 1
ATOM 682 C C . GLU A 1 86 ? -9.847 15.347 28.438 1.00 90.44 86 GLU A C 1
ATOM 684 O O . GLU A 1 86 ? -8.939 14.610 28.828 1.00 90.44 86 GLU A O 1
ATOM 689 N N . ARG A 1 87 ? -11.074 14.866 28.237 1.00 91.94 87 ARG A N 1
ATOM 690 C CA . ARG A 1 87 ? -11.394 13.445 28.383 1.00 91.94 87 ARG A CA 1
ATOM 691 C C . ARG A 1 87 ? -10.823 12.635 27.215 1.00 91.94 87 ARG A C 1
ATOM 693 O O . ARG A 1 87 ? -11.002 13.015 26.060 1.00 91.94 87 ARG A O 1
ATOM 700 N N . THR A 1 88 ? -10.179 11.500 27.494 1.00 93.25 88 THR A N 1
ATOM 701 C CA . THR A 1 88 ? -9.552 10.624 26.482 1.00 93.25 88 THR A CA 1
ATOM 702 C C . THR A 1 88 ? -9.971 9.157 26.563 1.00 93.25 88 THR A C 1
ATOM 704 O O . THR A 1 88 ? -9.405 8.307 25.863 1.00 93.25 88 THR A O 1
ATOM 707 N N . THR A 1 89 ? -10.956 8.835 27.400 1.00 92.56 89 THR A N 1
ATOM 708 C CA . THR A 1 89 ? -11.582 7.511 27.450 1.00 92.56 89 THR A CA 1
ATOM 709 C C . THR A 1 89 ? -13.091 7.601 27.642 1.00 92.56 89 THR A C 1
ATOM 711 O O . THR A 1 89 ? -13.603 8.502 28.299 1.00 92.56 89 THR A O 1
ATOM 714 N N . THR A 1 90 ? -13.833 6.644 27.083 1.00 88.56 90 THR A N 1
ATOM 715 C CA . THR A 1 90 ? -15.267 6.474 27.372 1.00 88.56 90 THR A CA 1
ATOM 716 C C . THR A 1 90 ? -15.530 5.639 28.629 1.00 88.56 90 THR A C 1
ATOM 718 O O . THR A 1 90 ? -16.679 5.525 29.063 1.00 88.56 90 THR A O 1
ATOM 721 N N . GLU A 1 91 ? -14.497 5.010 29.189 1.00 88.50 91 GLU A N 1
ATOM 722 C CA . GLU A 1 91 ? -14.595 4.154 30.373 1.00 88.50 91 GLU A CA 1
ATOM 723 C C . GLU A 1 91 ? -14.723 5.016 31.633 1.00 88.50 91 GLU A C 1
ATOM 725 O O . GLU A 1 91 ? -14.020 6.010 31.786 1.00 88.50 91 GLU A O 1
ATOM 730 N N . ARG A 1 92 ? -15.675 4.683 32.514 1.00 85.81 92 ARG A N 1
ATOM 731 C CA . ARG A 1 92 ? -15.948 5.475 33.729 1.00 85.81 92 ARG A CA 1
ATOM 732 C C . ARG A 1 92 ? -14.983 5.162 34.866 1.00 85.81 92 ARG A C 1
ATOM 734 O O . ARG A 1 92 ? -14.676 6.048 35.651 1.00 85.81 92 ARG A O 1
ATOM 741 N N . ASP A 1 93 ? -14.521 3.919 34.927 1.00 89.44 93 ASP A N 1
ATOM 742 C CA . ASP A 1 93 ? -13.739 3.396 36.050 1.00 89.44 93 ASP A CA 1
ATOM 743 C C . ASP A 1 93 ? -12.222 3.491 35.812 1.00 89.44 93 ASP A C 1
ATOM 745 O O . ASP A 1 93 ? -11.433 3.014 36.624 1.00 89.44 93 ASP A O 1
ATOM 749 N N . VAL A 1 94 ? -11.804 4.110 34.701 1.00 90.81 94 VAL A N 1
ATOM 750 C CA . VAL A 1 94 ? -10.394 4.298 34.344 1.00 90.81 94 VAL A CA 1
ATOM 751 C C . VAL A 1 94 ? -9.989 5.755 34.579 1.00 90.81 94 VAL A C 1
ATOM 753 O O . VAL A 1 94 ? -10.478 6.633 33.867 1.00 90.81 94 VAL A O 1
ATOM 756 N N . PRO A 1 95 ? -9.085 6.032 35.538 1.00 93.06 95 PRO A N 1
ATOM 757 C CA . PRO A 1 95 ? -8.599 7.386 35.796 1.00 93.06 95 PRO A CA 1
ATOM 758 C C . PRO A 1 95 ? -7.825 7.959 34.601 1.00 93.06 95 PRO A C 1
ATOM 760 O O . PRO A 1 95 ? -6.938 7.292 34.058 1.00 93.06 95 PRO A O 1
ATOM 763 N N . GLU A 1 96 ? -8.105 9.207 34.221 1.00 91.62 96 GLU A N 1
ATOM 764 C CA . GLU A 1 96 ? -7.461 9.890 33.084 1.00 91.62 96 GLU A CA 1
ATOM 765 C C . GLU A 1 96 ? -5.946 10.080 33.280 1.00 91.62 96 GLU A C 1
ATOM 767 O O . GLU A 1 96 ? -5.194 10.122 32.303 1.00 91.62 96 GLU A O 1
ATOM 772 N N . GLU A 1 97 ? -5.482 10.148 34.531 1.00 93.50 97 GLU A N 1
ATOM 773 C CA . GLU A 1 97 ? -4.070 10.285 34.905 1.00 93.50 97 GLU A CA 1
ATOM 774 C C . GLU A 1 97 ? -3.278 8.987 34.700 1.00 93.50 97 GLU A C 1
ATOM 776 O O . GLU A 1 97 ? -2.052 9.016 34.601 1.00 93.50 97 GLU A O 1
ATOM 781 N N . SER A 1 98 ? -3.966 7.842 34.640 1.00 94.38 98 SER A N 1
ATOM 782 C CA . SER A 1 98 ? -3.334 6.528 34.467 1.00 94.38 98 SER A CA 1
ATOM 783 C C . SER A 1 98 ? -3.027 6.190 33.003 1.00 94.38 98 SER A C 1
ATOM 785 O O . SER A 1 98 ? -2.293 5.240 32.721 1.00 94.38 98 SER A O 1
ATOM 787 N N . LEU A 1 99 ? -3.582 6.957 32.060 1.00 94.50 99 LEU A N 1
ATOM 788 C CA . LEU A 1 99 ? -3.523 6.666 30.632 1.00 94.50 99 LEU A CA 1
ATOM 789 C C . LEU A 1 99 ? -2.354 7.387 29.946 1.00 94.50 99 LEU A C 1
ATOM 791 O O . LEU A 1 99 ? -2.121 8.564 30.211 1.00 94.50 99 LEU A O 1
ATOM 795 N N . PRO A 1 100 ? -1.667 6.757 28.973 1.00 95.06 100 PRO A N 1
ATOM 796 C CA . PRO A 1 100 ? -0.773 7.475 28.067 1.00 95.06 100 PRO A CA 1
ATOM 797 C C . PRO A 1 100 ? -1.555 8.530 27.277 1.00 95.06 100 PRO A C 1
ATOM 799 O O . PRO A 1 100 ? -2.585 8.209 26.671 1.00 95.06 100 PRO A O 1
ATOM 802 N N . ARG A 1 101 ? -1.086 9.780 27.287 1.00 95.12 101 ARG A N 1
ATOM 803 C CA . ARG A 1 101 ? -1.803 10.936 26.714 1.00 95.12 101 ARG A CA 1
ATOM 804 C C . ARG A 1 101 ? -1.138 11.536 25.477 1.00 95.12 101 ARG A C 1
ATOM 806 O O . ARG A 1 101 ? -1.544 12.606 25.036 1.00 95.12 101 ARG A O 1
ATOM 813 N N . ASP A 1 102 ? -0.122 10.891 24.912 1.00 96.12 102 ASP A N 1
ATOM 814 C CA . ASP A 1 102 ? 0.380 11.303 23.603 1.00 96.12 102 ASP A CA 1
ATOM 815 C C . ASP A 1 102 ? -0.674 11.057 22.512 1.00 96.12 102 ASP A C 1
ATOM 817 O O . ASP A 1 102 ? -1.541 10.184 22.609 1.00 96.12 102 ASP A O 1
ATOM 821 N N . GLU A 1 103 ? -0.588 11.849 21.452 1.00 95.06 103 GLU A N 1
ATOM 822 C CA . GLU A 1 103 ? -1.568 11.859 20.363 1.00 95.06 103 GLU A CA 1
ATOM 823 C C . GLU A 1 103 ? -1.730 10.523 19.634 1.00 95.06 103 GLU A C 1
ATOM 825 O O . GLU A 1 103 ? -2.812 10.237 19.111 1.00 95.06 103 GLU A O 1
ATOM 830 N N . LEU A 1 104 ? -0.704 9.668 19.655 1.00 95.31 104 LEU A N 1
ATOM 831 C CA . LEU A 1 104 ? -0.790 8.328 19.091 1.00 95.31 104 LEU A CA 1
ATOM 832 C C . LEU A 1 104 ? -1.754 7.468 19.922 1.00 95.31 104 LEU A C 1
ATOM 834 O O . LEU A 1 104 ? -2.731 6.943 19.380 1.00 95.31 104 LEU A O 1
ATOM 838 N N . HIS A 1 105 ? -1.554 7.390 21.240 1.00 95.56 105 HIS A N 1
ATOM 839 C CA . HIS A 1 105 ? -2.425 6.613 22.129 1.00 95.56 105 HIS A CA 1
ATOM 840 C C . HIS A 1 105 ? -3.845 7.178 22.234 1.00 95.56 105 HIS A C 1
ATOM 842 O O . HIS A 1 105 ? -4.808 6.407 22.243 1.00 95.56 105 HIS A O 1
ATOM 848 N N . VAL A 1 106 ? -3.994 8.505 22.296 1.00 96.56 106 VAL A N 1
ATOM 849 C CA . VAL A 1 106 ? -5.317 9.147 22.375 1.00 96.56 106 VAL A CA 1
ATOM 850 C C . VAL A 1 106 ? -6.125 8.862 21.113 1.00 96.56 106 VAL A C 1
ATOM 852 O O . VAL A 1 106 ? -7.269 8.424 21.218 1.00 96.56 106 VAL A O 1
ATOM 855 N N . THR A 1 107 ? -5.522 9.015 19.929 1.00 96.12 107 THR A N 1
ATOM 856 C CA . THR A 1 107 ? -6.200 8.714 18.657 1.00 96.12 107 THR A CA 1
ATOM 857 C C . THR A 1 107 ? -6.577 7.230 18.554 1.00 96.12 107 THR A C 1
ATOM 859 O O . THR A 1 107 ? -7.643 6.905 18.044 1.00 96.12 107 THR A O 1
ATOM 862 N N . LEU A 1 108 ? -5.764 6.310 19.088 1.00 96.12 108 LEU A N 1
ATOM 863 C CA . LEU A 1 108 ? -6.122 4.887 19.107 1.00 96.12 108 LEU A CA 1
ATOM 864 C C . LEU A 1 108 ? -7.368 4.609 19.961 1.00 96.12 108 LEU A C 1
ATOM 866 O O . LEU A 1 108 ? -8.258 3.875 19.534 1.00 96.12 108 LEU A O 1
ATOM 870 N N . ARG A 1 109 ? -7.459 5.207 21.157 1.00 96.81 109 ARG A N 1
ATOM 871 C CA . ARG A 1 109 ? -8.658 5.097 22.011 1.00 96.81 109 ARG A CA 1
ATOM 872 C C . ARG A 1 109 ? -9.876 5.739 21.357 1.00 96.81 109 ARG A C 1
ATOM 874 O O . ARG A 1 109 ? -10.968 5.176 21.395 1.00 96.81 109 ARG A O 1
ATOM 881 N N . GLU A 1 110 ? -9.670 6.893 20.738 1.00 96.00 110 GLU A N 1
ATOM 882 C CA . GLU A 1 110 ? -10.689 7.632 20.006 1.00 96.00 110 GLU A CA 1
ATOM 883 C C . GLU A 1 110 ? -11.286 6.784 18.875 1.00 96.00 110 GLU A C 1
ATOM 885 O O . GLU A 1 110 ? -12.499 6.581 18.834 1.00 96.00 110 GLU A O 1
ATOM 890 N N . GLU A 1 111 ? -10.454 6.215 18.002 1.00 96.19 111 GLU A N 1
ATOM 891 C CA . GLU A 1 111 ? -10.937 5.409 16.879 1.00 96.19 111 GLU A CA 1
ATOM 892 C C . GLU A 1 111 ? -11.550 4.079 17.337 1.00 96.19 111 GLU A C 1
ATOM 894 O O . GLU A 1 111 ? -12.573 3.672 16.789 1.00 96.19 111 GLU A O 1
ATOM 899 N N . ARG A 1 112 ? -11.046 3.447 18.409 1.00 96.88 112 ARG A N 1
ATOM 900 C CA . ARG A 1 112 ? -11.727 2.298 19.043 1.00 96.88 112 ARG A CA 1
ATOM 901 C C . ARG A 1 112 ? -13.139 2.647 19.497 1.00 96.88 112 ARG A C 1
ATOM 903 O O . ARG A 1 112 ? -14.084 1.895 19.236 1.00 96.88 112 ARG A O 1
ATOM 910 N N . ALA A 1 113 ? -13.305 3.802 20.137 1.00 95.69 113 ALA A N 1
ATOM 911 C CA . ALA A 1 113 ? -14.608 4.274 20.578 1.00 95.69 113 ALA A CA 1
ATOM 912 C C . ALA A 1 113 ? -15.527 4.620 19.392 1.00 95.69 113 ALA A C 1
ATOM 914 O O . ALA A 1 113 ? -16.723 4.314 19.468 1.00 95.69 113 ALA A O 1
ATOM 915 N N . ARG A 1 114 ? -15.000 5.208 18.307 1.00 94.38 114 ARG A N 1
ATOM 916 C CA . ARG A 1 114 ? -15.751 5.496 17.069 1.00 94.38 114 ARG A CA 1
ATOM 917 C C . ARG A 1 114 ? -16.206 4.221 16.363 1.00 94.38 114 ARG A C 1
ATOM 919 O O . ARG A 1 114 ? -17.392 4.100 16.073 1.00 94.38 114 ARG A O 1
ATOM 926 N N . VAL A 1 115 ? -15.314 3.255 16.138 1.00 95.25 115 VAL A N 1
ATOM 927 C CA . VAL A 1 115 ? -15.651 1.987 15.461 1.00 95.25 115 VAL A CA 1
ATOM 928 C C . VAL A 1 115 ? -16.641 1.172 16.285 1.00 95.25 115 VAL A C 1
ATOM 930 O O . VAL A 1 115 ? -17.606 0.645 15.738 1.00 95.25 115 VAL A O 1
ATOM 933 N N . SER A 1 116 ? -16.479 1.133 17.609 1.00 94.69 116 SER A N 1
ATOM 934 C CA . SER A 1 116 ? -17.455 0.478 18.488 1.00 94.69 116 SER A CA 1
ATOM 935 C C . SER A 1 116 ? -18.832 1.139 18.388 1.00 94.69 116 SER A C 1
ATOM 937 O O . SER A 1 116 ? -19.850 0.458 18.320 1.00 94.69 116 SER A O 1
ATOM 939 N N . TRP A 1 117 ? -18.888 2.473 18.334 1.00 92.50 117 TRP A N 1
ATOM 940 C CA . TRP A 1 117 ? -20.151 3.197 18.162 1.00 92.50 117 TRP A CA 1
ATOM 941 C C . TRP A 1 117 ? -20.780 2.956 16.783 1.00 92.50 117 TRP A C 1
ATOM 943 O O . TRP A 1 117 ? -21.989 2.749 16.673 1.00 92.50 117 TRP A O 1
ATOM 953 N N . TRP A 1 118 ? -19.954 2.920 15.742 1.00 92.38 118 TRP A N 1
ATOM 954 C CA . TRP A 1 118 ? -20.347 2.586 14.375 1.00 92.38 118 TRP A CA 1
ATOM 955 C C . TRP A 1 118 ? -20.912 1.170 14.255 1.00 92.38 118 TRP A C 1
ATOM 957 O O . TRP A 1 118 ? -21.936 0.959 13.601 1.00 92.38 118 TRP A O 1
ATOM 967 N N . LEU A 1 119 ? -20.313 0.201 14.945 1.00 92.31 119 LEU A N 1
ATOM 968 C CA . LEU A 1 119 ? -20.822 -1.164 14.990 1.00 92.31 119 LEU A CA 1
ATOM 969 C C . LEU A 1 119 ? -22.128 -1.254 15.795 1.00 92.31 119 LEU A C 1
ATOM 971 O O . LEU A 1 119 ? -23.044 -1.963 15.389 1.00 92.31 119 LEU A O 1
ATOM 975 N N . ALA A 1 120 ? -22.255 -0.492 16.886 1.00 89.50 120 ALA A N 1
ATOM 976 C CA . ALA A 1 120 ? -23.466 -0.458 17.708 1.00 89.50 120 ALA A CA 1
ATOM 977 C C . ALA A 1 120 ? -24.707 0.050 16.946 1.00 89.50 120 ALA A C 1
ATOM 979 O O . ALA A 1 120 ? -25.812 -0.394 17.213 1.00 89.50 120 ALA A O 1
ATOM 980 N N . GLN A 1 121 ? -24.567 0.918 15.943 1.00 85.19 121 GLN A N 1
ATOM 981 C CA . GLN A 1 121 ? -25.717 1.278 15.085 1.00 85.19 121 GLN A CA 1
ATOM 982 C C . GLN A 1 121 ? -26.223 0.149 14.237 1.00 85.19 121 GLN A C 1
ATOM 984 O O . GLN A 1 121 ? -27.415 0.038 13.938 1.00 85.19 121 GLN A O 1
ATOM 989 N N . ARG A 1 122 ? -25.307 -0.731 13.867 1.00 87.38 122 ARG A N 1
ATOM 990 C CA . ARG A 1 122 ? -25.629 -1.928 13.127 1.00 87.38 122 ARG A CA 1
ATOM 991 C C . ARG A 1 122 ? -26.137 -2.987 14.093 1.00 87.38 122 ARG A C 1
ATOM 993 O O . ARG A 1 122 ? -25.833 -4.153 13.934 1.00 87.38 122 ARG A O 1
ATOM 1000 N N . ASN A 1 123 ? -26.984 -2.629 15.060 1.00 79.81 123 ASN A N 1
ATOM 1001 C CA . ASN A 1 123 ? -27.591 -3.590 15.980 1.00 79.81 123 ASN A CA 1
ATOM 1002 C C . ASN A 1 123 ? -28.285 -4.738 15.234 1.00 79.81 123 ASN A C 1
ATOM 1004 O O . ASN A 1 123 ? -28.259 -5.884 15.674 1.00 79.81 123 ASN A O 1
ATOM 1008 N N . HIS A 1 124 ? -28.880 -4.454 14.068 1.00 83.12 124 HIS A N 1
ATOM 1009 C CA . HIS A 1 124 ? -29.494 -5.474 13.212 1.00 83.12 124 HIS A CA 1
ATOM 1010 C C . HIS A 1 124 ? -28.498 -6.552 12.751 1.00 83.12 124 HIS A C 1
ATOM 1012 O O . HIS A 1 124 ? -28.904 -7.680 12.492 1.00 83.12 124 HIS A O 1
ATOM 1018 N N . PHE A 1 125 ? -27.207 -6.234 12.706 1.00 86.56 125 PHE A N 1
ATOM 1019 C CA . PHE A 1 125 ? -26.123 -7.155 12.388 1.00 86.56 125 PHE A CA 1
ATOM 1020 C C . PHE A 1 125 ? -26.036 -8.303 13.396 1.00 86.56 125 PHE A C 1
ATOM 1022 O O . PHE A 1 125 ? -25.864 -9.457 13.014 1.00 86.56 125 PHE A O 1
ATOM 1029 N N . PHE A 1 126 ? -26.293 -8.019 14.676 1.00 88.62 126 PHE A N 1
ATOM 1030 C CA . PHE A 1 126 ? -26.326 -9.030 15.734 1.00 88.62 126 PHE A CA 1
ATOM 1031 C C . PHE A 1 126 ? -27.592 -9.898 15.717 1.00 88.62 126 PHE A C 1
ATOM 1033 O O . PHE A 1 126 ? -27.636 -10.922 16.394 1.00 88.62 126 PHE A O 1
ATOM 1040 N N . LYS A 1 127 ? -28.608 -9.560 14.905 1.00 87.50 127 LYS A N 1
ATOM 1041 C CA . LYS A 1 127 ? -29.752 -10.461 14.676 1.00 87.50 127 LYS A CA 1
ATOM 1042 C C . LYS A 1 127 ? -29.389 -11.655 13.803 1.00 87.50 127 LYS A C 1
ATOM 1044 O O . LYS A 1 127 ? -30.093 -12.665 13.855 1.00 87.50 127 LYS A O 1
ATOM 1049 N N . MET A 1 128 ? -28.330 -11.528 13.007 1.00 90.69 128 MET A N 1
ATOM 1050 C CA . MET A 1 128 ? -27.860 -12.564 12.097 1.00 90.69 128 MET A CA 1
ATOM 1051 C C . MET A 1 128 ? -26.947 -13.563 12.822 1.00 90.69 128 MET A C 1
ATOM 1053 O O . MET A 1 128 ? -26.264 -13.165 13.773 1.00 90.69 128 MET A O 1
ATOM 1057 N N . PRO A 1 129 ? -26.890 -14.827 12.366 1.00 92.62 129 PRO A N 1
ATOM 1058 C CA . PRO A 1 129 ? -25.847 -15.771 12.763 1.00 92.62 129 PRO A CA 1
ATOM 1059 C C . PRO A 1 129 ? -24.446 -15.205 12.519 1.00 92.62 129 PRO A C 1
ATOM 1061 O O . PRO A 1 129 ? -24.252 -14.427 11.580 1.00 92.62 129 PRO A O 1
ATOM 1064 N N . PHE A 1 130 ? -23.480 -15.595 13.350 1.00 93.44 130 PHE A N 1
ATOM 1065 C CA . PHE A 1 130 ? -22.109 -15.087 13.319 1.00 93.44 130 PHE A CA 1
ATOM 1066 C C . PHE A 1 130 ? -21.449 -15.226 11.940 1.00 93.44 130 PHE A C 1
ATOM 1068 O O . PHE A 1 130 ? -20.832 -14.279 11.462 1.00 93.44 130 PHE A O 1
ATOM 1075 N N . GLU A 1 131 ? -21.669 -16.339 11.243 1.00 93.25 131 GLU A N 1
ATOM 1076 C CA . GLU A 1 131 ? -21.088 -16.625 9.924 1.00 93.25 131 GLU A CA 1
ATOM 1077 C C . GLU A 1 131 ? -21.572 -15.649 8.841 1.00 93.25 131 GLU A C 1
ATOM 1079 O O . GLU A 1 131 ? -20.926 -15.479 7.812 1.00 93.25 131 GLU A O 1
ATOM 1084 N N . LYS A 1 132 ? -22.716 -14.991 9.071 1.00 93.19 132 LYS A N 1
ATOM 1085 C CA . LYS A 1 132 ? -23.295 -13.984 8.170 1.00 93.19 132 LYS A CA 1
ATOM 1086 C C . LYS A 1 132 ? -22.927 -12.554 8.557 1.00 93.19 132 LYS A C 1
ATOM 1088 O O . LYS A 1 132 ? -23.269 -11.619 7.835 1.00 93.19 132 LYS A O 1
ATOM 1093 N N . ARG A 1 133 ? -22.247 -12.358 9.688 1.00 93.81 133 ARG A N 1
ATOM 1094 C CA . ARG A 1 133 ? -21.759 -11.050 10.134 1.00 93.81 133 ARG A CA 1
ATOM 1095 C C . ARG A 1 133 ? -20.459 -10.732 9.414 1.00 93.81 133 ARG A C 1
ATOM 1097 O O . ARG A 1 133 ? -19.398 -10.759 10.018 1.00 93.81 133 ARG A O 1
ATOM 1104 N N . LEU A 1 134 ? -20.538 -10.457 8.119 1.00 92.62 134 LEU A N 1
ATOM 1105 C CA . LEU A 1 134 ? -19.368 -10.154 7.301 1.00 92.62 134 LEU A CA 1
ATOM 1106 C C . LEU A 1 134 ? -19.147 -8.643 7.222 1.00 92.62 134 LEU A C 1
ATOM 1108 O O . LEU A 1 134 ? -20.035 -7.909 6.792 1.00 92.62 134 LEU A O 1
ATOM 1112 N N . LEU A 1 135 ? -17.965 -8.182 7.632 1.00 91.56 135 LEU A N 1
ATOM 1113 C CA . LEU A 1 135 ? -17.497 -6.812 7.397 1.00 91.56 135 LEU A CA 1
ATOM 1114 C C . LEU A 1 135 ? -16.162 -6.837 6.662 1.00 91.56 135 LEU A C 1
ATOM 1116 O O . LEU A 1 135 ? -15.380 -7.770 6.808 1.00 91.56 135 LEU A O 1
ATOM 1120 N N . GLN A 1 136 ? -15.892 -5.792 5.891 1.00 87.62 136 GLN A N 1
ATOM 1121 C CA . GLN A 1 136 ? -14.622 -5.594 5.191 1.00 87.62 136 GLN A CA 1
ATOM 1122 C C . GLN A 1 136 ? -13.872 -4.412 5.810 1.00 87.62 136 GLN A C 1
ATOM 1124 O O . GLN A 1 136 ? -14.508 -3.499 6.336 1.00 87.62 136 GLN A O 1
ATOM 1129 N N . MET A 1 137 ? -12.543 -4.366 5.702 1.00 86.38 137 MET A N 1
ATOM 1130 C CA . MET A 1 137 ? -11.764 -3.216 6.196 1.00 86.38 137 MET A CA 1
ATOM 1131 C C . MET A 1 137 ? -12.209 -1.898 5.555 1.00 86.38 137 MET A C 1
ATOM 1133 O O . MET A 1 137 ? -12.409 -0.905 6.250 1.00 86.38 137 MET A O 1
ATOM 1137 N N . VAL A 1 138 ? -12.532 -1.927 4.259 1.00 82.38 138 VAL A N 1
ATOM 1138 C CA . VAL A 1 138 ? -13.062 -0.766 3.530 1.00 82.38 138 VAL A CA 1
ATOM 1139 C C . VAL A 1 138 ? -14.412 -0.243 4.058 1.00 82.38 138 VAL A C 1
ATOM 1141 O O . VAL A 1 138 ? -14.830 0.859 3.712 1.00 82.38 138 VAL A O 1
ATOM 1144 N N . THR A 1 139 ? -15.122 -0.987 4.918 1.00 84.88 139 THR A N 1
ATOM 1145 C CA . THR A 1 139 ? -16.405 -0.529 5.498 1.00 84.88 139 THR A CA 1
ATOM 1146 C C . THR A 1 139 ? -16.259 0.588 6.521 1.00 84.88 139 THR A C 1
ATOM 1148 O O . THR A 1 139 ? -17.259 1.198 6.885 1.00 84.88 139 THR A O 1
ATOM 1151 N N . VAL A 1 140 ? -15.042 0.869 6.985 1.00 85.31 140 VAL A N 1
ATOM 1152 C CA . VAL A 1 140 ? -14.759 2.002 7.876 1.00 85.31 140 VAL A CA 1
ATOM 1153 C C . VAL A 1 140 ? -13.905 3.081 7.192 1.00 85.31 140 VAL A C 1
ATOM 1155 O O . VAL A 1 140 ? -13.533 4.078 7.824 1.00 85.31 140 VAL A O 1
ATOM 1158 N N . ASP A 1 141 ? -13.663 2.917 5.887 1.00 80.19 141 ASP A N 1
ATOM 1159 C CA . ASP A 1 141 ? -12.986 3.890 5.032 1.00 80.19 141 ASP A CA 1
ATOM 1160 C C . ASP A 1 141 ? -13.980 4.928 4.523 1.00 80.19 141 ASP A C 1
ATOM 1162 O O . ASP A 1 141 ? -14.947 4.613 3.828 1.00 80.19 141 ASP A O 1
ATOM 1166 N N . CYS A 1 142 ? -13.718 6.201 4.812 1.00 63.31 142 CYS A N 1
ATOM 1167 C CA . CYS A 1 142 ? -14.414 7.302 4.158 1.00 63.31 142 CYS A CA 1
ATOM 1168 C C . CYS A 1 142 ? -13.916 7.358 2.698 1.00 63.31 142 CYS A C 1
ATOM 1170 O O . CYS A 1 142 ? -12.893 7.975 2.422 1.00 63.31 142 CYS A O 1
ATOM 1172 N N . ARG A 1 143 ? -14.592 6.654 1.780 1.00 55.69 143 ARG A N 1
ATOM 1173 C CA . ARG A 1 143 ? -14.188 6.302 0.395 1.00 55.69 143 ARG A CA 1
ATOM 1174 C C . ARG A 1 143 ? -13.738 7.421 -0.574 1.00 55.69 143 ARG A C 1
ATOM 1176 O O . ARG A 1 143 ? -13.594 7.150 -1.762 1.00 55.69 143 ARG A O 1
ATOM 1183 N N . THR A 1 144 ? -13.461 8.656 -0.164 1.00 50.16 144 THR A N 1
ATOM 1184 C CA . THR A 1 144 ? -12.899 9.674 -1.075 1.00 50.16 144 THR A CA 1
ATOM 1185 C C . THR A 1 144 ? -11.388 9.671 -1.059 1.00 50.16 144 THR A C 1
ATOM 1187 O O . THR A 1 144 ? -10.743 10.628 -0.643 1.00 50.16 144 THR A O 1
ATOM 1190 N N . ALA A 1 145 ? -10.814 8.625 -1.625 1.00 44.97 145 ALA A N 1
ATOM 1191 C CA . ALA A 1 145 ? -9.474 8.721 -2.154 1.00 44.97 145 ALA A CA 1
ATOM 1192 C C . ALA A 1 145 ? -9.568 8.968 -3.672 1.00 44.97 145 ALA A C 1
ATOM 1194 O O . ALA A 1 145 ? -9.102 8.188 -4.490 1.00 44.97 145 ALA A O 1
ATOM 1195 N N . ASN A 1 146 ? -10.187 10.095 -4.053 1.00 46.12 146 ASN A N 1
ATOM 1196 C CA . ASN A 1 146 ? -10.121 10.639 -5.418 1.00 46.12 146 ASN A CA 1
ATOM 1197 C C . ASN A 1 146 ? -8.734 11.226 -5.736 1.00 46.12 146 ASN A C 1
ATOM 1199 O O . ASN A 1 146 ? -8.539 11.816 -6.797 1.00 46.12 146 ASN A O 1
ATOM 1203 N N . SER A 1 147 ? -7.750 11.096 -4.841 1.00 51.50 147 SER A N 1
ATOM 1204 C CA . SER A 1 147 ? -6.381 11.442 -5.197 1.00 51.50 147 SER A CA 1
ATOM 1205 C C . SER A 1 147 ? -5.831 10.371 -6.129 1.00 51.50 147 SER A C 1
ATOM 1207 O O . SER A 1 147 ? -6.040 9.181 -5.912 1.00 51.50 147 SER A O 1
ATOM 1209 N N . GLY A 1 148 ? -5.123 10.757 -7.187 1.00 48.69 148 GLY A N 1
ATOM 1210 C CA . GLY A 1 148 ? -4.419 9.800 -8.049 1.00 48.69 148 GLY A CA 1
ATOM 1211 C C . GLY A 1 148 ? -3.246 9.096 -7.349 1.00 48.69 148 GLY A C 1
ATOM 1212 O O . GLY A 1 148 ? -2.465 8.421 -8.011 1.00 48.69 148 GLY A O 1
ATOM 1213 N N . GLU A 1 149 ? -3.052 9.287 -6.038 1.00 56.09 149 GLU A N 1
ATOM 1214 C CA . GLU A 1 149 ? -1.901 8.773 -5.306 1.00 56.09 149 GLU A CA 1
ATOM 1215 C C . GLU A 1 149 ? -2.286 7.609 -4.386 1.00 56.09 149 GLU A C 1
ATOM 1217 O O . GLU A 1 149 ? -2.844 7.795 -3.311 1.00 56.09 149 GLU A O 1
ATOM 1222 N N . ILE A 1 150 ? -1.867 6.396 -4.764 1.00 55.09 150 ILE A N 1
ATOM 1223 C CA . ILE A 1 150 ? -1.998 5.150 -3.975 1.00 55.09 150 ILE A CA 1
ATOM 1224 C C . ILE A 1 150 ? -1.552 5.343 -2.514 1.00 55.09 150 ILE A C 1
ATOM 1226 O O . ILE A 1 150 ? -2.119 4.776 -1.585 1.00 55.09 150 ILE A O 1
ATOM 1230 N N . ALA A 1 151 ? -0.533 6.181 -2.299 1.00 57.44 151 ALA A N 1
ATOM 1231 C CA . ALA A 1 151 ? 0.026 6.468 -0.985 1.00 57.44 151 ALA A CA 1
ATOM 1232 C C . ALA A 1 151 ? -0.963 7.101 0.003 1.00 57.44 151 ALA A C 1
ATOM 1234 O O . ALA A 1 151 ? -0.762 6.932 1.204 1.00 57.44 151 ALA A O 1
ATOM 1235 N N . GLU A 1 152 ? -1.969 7.810 -0.501 1.00 62.53 152 GLU A N 1
ATOM 1236 C CA . GLU A 1 152 ? -2.983 8.528 0.276 1.00 62.53 152 GLU A CA 1
ATOM 1237 C C . GLU A 1 152 ? -4.278 7.718 0.419 1.00 62.53 152 GLU A C 1
ATOM 1239 O O . GLU A 1 152 ? -5.161 8.100 1.176 1.00 62.53 152 GLU A O 1
ATOM 1244 N N . ARG A 1 153 ? -4.385 6.589 -0.293 1.00 62.19 153 ARG A N 1
ATOM 1245 C CA . ARG A 1 153 ? -5.560 5.709 -0.298 1.00 62.19 153 ARG A CA 1
ATOM 1246 C C . ARG A 1 153 ? -5.431 4.503 0.655 1.00 62.19 153 ARG A C 1
ATOM 1248 O O . ARG A 1 153 ? -6.410 3.816 0.913 1.00 62.19 153 ARG A O 1
ATOM 1255 N N . SER A 1 154 ? -4.221 4.213 1.134 1.00 71.31 154 SER A N 1
ATOM 1256 C CA . SER A 1 154 ? -3.914 3.084 2.029 1.00 71.31 154 SER A CA 1
ATOM 1257 C C . SER A 1 154 ? -4.404 3.342 3.462 1.00 71.31 154 SER A C 1
ATOM 1259 O O . SER A 1 154 ? -4.473 4.491 3.894 1.00 71.31 154 SER A O 1
ATOM 1261 N N . SER A 1 155 ? -4.682 2.285 4.230 1.00 74.94 155 SER A N 1
ATOM 1262 C CA . SER A 1 155 ? -4.960 2.360 5.675 1.00 74.94 155 SER A CA 1
ATOM 1263 C C . SER A 1 155 ? -3.848 3.064 6.451 1.00 74.94 155 SER A C 1
ATOM 1265 O O . SER A 1 155 ? -4.102 3.776 7.416 1.00 74.94 155 SER A O 1
ATOM 1267 N N . LEU A 1 156 ? -2.611 2.924 5.975 1.00 81.25 156 LEU A N 1
ATOM 1268 C CA . LEU A 1 156 ? -1.422 3.567 6.506 1.00 81.25 156 LEU A CA 1
ATOM 1269 C C . LEU A 1 156 ? -1.253 5.016 6.034 1.00 81.25 156 LEU A C 1
ATOM 1271 O O . LEU A 1 156 ? -0.285 5.660 6.426 1.00 81.25 156 LEU A O 1
ATOM 1275 N N . SER A 1 157 ? -2.152 5.564 5.215 1.00 78.38 157 SER A N 1
ATOM 1276 C CA . SER A 1 157 ? -2.062 6.955 4.742 1.00 78.38 157 SER A CA 1
ATOM 1277 C C . SER A 1 157 ? -2.019 7.970 5.889 1.00 78.38 157 SER A C 1
ATOM 1279 O O . SER A 1 157 ? -1.271 8.947 5.815 1.00 78.38 157 SER A O 1
ATOM 1281 N N . CYS A 1 158 ? -2.742 7.706 6.978 1.00 87.19 158 CYS A N 1
ATOM 1282 C CA . CYS A 1 158 ? -2.692 8.475 8.215 1.00 87.19 158 CYS A CA 1
ATOM 1283 C C . CYS A 1 158 ? -2.911 7.580 9.440 1.00 87.19 158 CYS A C 1
ATOM 1285 O O . CYS A 1 158 ? -3.492 6.495 9.347 1.00 87.19 158 CYS A O 1
ATOM 1287 N N . TRP A 1 159 ? -2.463 8.042 10.609 1.00 92.06 159 TRP A N 1
ATOM 1288 C CA . TRP A 1 159 ? -2.608 7.270 11.845 1.00 92.06 159 TRP A CA 1
ATOM 1289 C C . TRP A 1 159 ? -4.066 7.014 12.220 1.00 92.06 159 TRP A C 1
ATOM 1291 O O . TRP A 1 159 ? -4.393 5.931 12.693 1.00 92.06 159 TRP A O 1
ATOM 1301 N N . GLN A 1 160 ? -4.948 7.988 11.987 1.00 92.25 160 GLN A N 1
ATOM 1302 C CA . GLN A 1 160 ? -6.362 7.853 12.320 1.00 92.25 160 GLN A CA 1
ATOM 1303 C C . GLN A 1 160 ? -7.019 6.691 11.565 1.00 92.25 160 GLN A C 1
ATOM 1305 O O . GLN A 1 160 ? -7.701 5.868 12.172 1.00 92.25 160 GLN A O 1
ATOM 1310 N N . LEU A 1 161 ? -6.788 6.595 10.254 1.00 89.06 161 LEU A N 1
ATOM 1311 C CA . LEU A 1 161 ? -7.352 5.521 9.443 1.00 89.06 161 LEU A CA 1
ATOM 1312 C C . LEU A 1 161 ? -6.784 4.158 9.850 1.00 89.06 161 LEU A C 1
ATOM 1314 O O . LEU A 1 161 ? -7.536 3.203 10.042 1.00 89.06 161 LEU A O 1
ATOM 1318 N N . PHE A 1 162 ? -5.472 4.083 10.082 1.00 91.31 162 PHE A N 1
ATOM 1319 C CA . PHE A 1 162 ? -4.843 2.850 10.543 1.00 91.31 162 PHE A CA 1
ATOM 1320 C C . PHE A 1 162 ? -5.382 2.409 11.912 1.00 91.31 162 PHE A C 1
ATOM 1322 O O . PHE A 1 162 ? -5.740 1.247 12.089 1.00 91.31 162 PHE A O 1
ATOM 1329 N N . ALA A 1 163 ? -5.512 3.332 12.870 1.00 94.56 163 ALA A N 1
ATOM 1330 C CA . ALA A 1 163 ? -6.091 3.061 14.185 1.00 94.56 163 ALA A CA 1
ATOM 1331 C C . ALA A 1 163 ? -7.541 2.557 14.089 1.00 94.56 163 ALA A C 1
ATOM 1333 O O . ALA A 1 163 ? -7.945 1.676 14.850 1.00 94.56 163 ALA A O 1
ATOM 1334 N N . ARG A 1 164 ? -8.310 3.058 13.117 1.00 93.00 164 ARG A N 1
ATOM 1335 C CA . ARG A 1 164 ? -9.667 2.590 12.823 1.00 93.00 164 ARG A CA 1
ATOM 1336 C C . ARG A 1 164 ? -9.690 1.151 12.311 1.00 93.00 164 ARG A C 1
ATOM 1338 O O . ARG A 1 164 ? -10.511 0.357 12.765 1.00 93.00 164 ARG A O 1
ATOM 1345 N N . HIS A 1 165 ? -8.779 0.788 11.410 1.00 92.31 165 HIS A N 1
ATOM 1346 C CA . HIS A 1 165 ? -8.642 -0.598 10.939 1.00 92.31 165 HIS A CA 1
ATOM 1347 C C . HIS A 1 165 ? -8.162 -1.535 12.036 1.00 92.31 165 HIS A C 1
ATOM 1349 O O . HIS A 1 165 ? -8.675 -2.644 12.146 1.00 92.31 165 HIS A O 1
ATOM 1355 N N . VAL A 1 166 ? -7.236 -1.085 12.886 1.00 94.25 166 VAL A N 1
ATOM 1356 C CA . VAL A 1 166 ? -6.826 -1.830 14.083 1.00 94.25 166 VAL A CA 1
ATOM 1357 C C . VAL A 1 166 ? -8.032 -2.088 14.984 1.00 94.25 166 VAL A C 1
ATOM 1359 O O . VAL A 1 166 ? -8.265 -3.235 15.348 1.00 94.25 166 VAL A O 1
ATOM 1362 N N . ALA A 1 167 ? -8.847 -1.070 15.274 1.00 95.81 167 ALA A N 1
ATOM 1363 C CA . ALA A 1 167 ? -10.054 -1.232 16.081 1.00 95.81 167 ALA A CA 1
ATOM 1364 C C . ALA A 1 167 ? -11.061 -2.216 15.459 1.00 95.81 167 ALA A C 1
ATOM 1366 O O . ALA A 1 167 ? -11.622 -3.056 16.163 1.00 95.81 167 ALA A O 1
ATOM 1367 N N . LEU A 1 168 ? -11.280 -2.143 14.142 1.00 94.88 168 LEU A N 1
ATOM 1368 C CA . LEU A 1 168 ? -12.154 -3.082 13.437 1.00 94.88 168 LEU A CA 1
ATOM 1369 C C . LEU A 1 168 ? -11.600 -4.515 13.516 1.00 94.88 168 LEU A C 1
ATOM 1371 O O . LEU A 1 168 ? -12.331 -5.448 13.844 1.00 94.88 168 LEU A O 1
ATOM 1375 N N . TRP A 1 169 ? -10.301 -4.692 13.278 1.00 94.06 169 TRP A N 1
ATOM 1376 C CA . TRP A 1 169 ? -9.638 -5.988 13.384 1.00 94.06 169 TRP A CA 1
ATOM 1377 C C . TRP A 1 169 ? -9.728 -6.576 14.795 1.00 94.06 169 TRP A C 1
ATOM 1379 O O . TRP A 1 169 ? -10.061 -7.751 14.933 1.00 94.06 169 TRP A O 1
ATOM 1389 N N . GLU A 1 170 ? -9.500 -5.774 15.838 1.00 94.62 170 GLU A N 1
ATOM 1390 C CA . GLU A 1 170 ? -9.621 -6.198 17.238 1.00 94.62 170 GLU A CA 1
ATOM 1391 C C . GLU A 1 170 ? -11.035 -6.693 17.560 1.00 94.62 170 GLU A C 1
ATOM 1393 O O . GLU A 1 170 ? -11.192 -7.778 18.119 1.00 94.62 170 GLU A O 1
ATOM 1398 N N . LEU A 1 171 ? -12.075 -5.961 17.146 1.00 95.88 171 LEU A N 1
ATOM 1399 C CA . LEU A 1 171 ? -13.465 -6.391 17.338 1.00 95.88 171 LEU A CA 1
ATOM 1400 C C . LEU A 1 171 ? -13.775 -7.704 16.599 1.00 95.88 171 LEU A C 1
ATOM 1402 O O . LEU A 1 171 ? -14.511 -8.545 17.121 1.00 95.88 171 LEU A O 1
ATOM 1406 N N . ALA A 1 172 ? -13.186 -7.919 15.421 1.00 94.62 172 ALA A N 1
ATOM 1407 C CA . ALA A 1 172 ? -13.301 -9.191 14.715 1.00 94.62 172 ALA A CA 1
ATOM 1408 C C . ALA A 1 172 ? -12.617 -10.336 15.482 1.00 94.62 172 ALA A C 1
ATOM 1410 O O . ALA A 1 172 ? -13.201 -11.408 15.618 1.00 94.62 172 ALA A O 1
ATOM 1411 N N . GLN A 1 173 ? -11.415 -10.111 16.034 1.00 92.06 173 GLN A N 1
ATOM 1412 C CA . GLN A 1 173 ? -10.703 -11.119 16.838 1.00 92.06 173 GLN A CA 1
ATOM 1413 C C . GLN A 1 173 ? -11.464 -11.499 18.114 1.00 92.06 173 GLN A C 1
ATOM 1415 O O . GLN A 1 173 ? -11.405 -12.647 18.544 1.00 92.06 173 GLN A O 1
ATOM 1420 N N . VAL A 1 174 ? -12.206 -10.556 18.701 1.00 94.50 174 VAL A N 1
ATOM 1421 C CA . VAL A 1 174 ? -13.064 -10.804 19.871 1.00 94.50 174 VAL A CA 1
ATOM 1422 C C . VAL A 1 174 ? -14.330 -11.602 19.511 1.00 94.50 174 VAL A C 1
ATOM 1424 O O . VAL A 1 174 ? -14.966 -12.173 20.392 1.00 94.50 174 VAL A O 1
ATOM 1427 N N . GLY A 1 175 ? -14.689 -11.700 18.226 1.00 94.31 175 GLY A N 1
ATOM 1428 C CA . GLY A 1 175 ? -15.838 -12.485 17.766 1.00 94.31 175 GLY A CA 1
ATOM 1429 C C . GLY A 1 175 ? -17.132 -11.685 17.622 1.00 94.31 175 GLY A C 1
ATOM 1430 O O . GLY A 1 175 ? -18.220 -12.260 17.638 1.00 94.31 175 GLY A O 1
ATOM 1431 N N . TYR A 1 176 ? -17.057 -10.361 17.450 1.00 95.12 176 TYR A N 1
ATOM 1432 C CA . TYR A 1 176 ? -18.255 -9.582 17.115 1.00 95.12 176 TYR A CA 1
ATOM 1433 C C . TYR A 1 176 ? -18.763 -9.889 15.701 1.00 95.12 176 TYR A C 1
ATOM 1435 O O . TYR A 1 176 ? -19.975 -9.897 15.463 1.00 95.12 176 TYR A O 1
ATOM 1443 N N . PHE A 1 177 ? -17.843 -10.138 14.768 1.00 95.62 177 PHE A N 1
ATOM 1444 C CA . PHE A 1 177 ? -18.128 -10.403 13.362 1.00 95.62 177 PHE A CA 1
ATOM 1445 C C . PHE A 1 177 ? -16.958 -11.119 12.677 1.00 95.62 177 PHE A C 1
ATOM 1447 O O . PHE A 1 177 ? -15.848 -11.167 13.207 1.00 95.62 177 PHE A O 1
ATOM 1454 N N . VAL A 1 178 ? -17.206 -11.650 11.483 1.00 93.81 178 VAL A N 1
ATOM 1455 C CA . VAL A 1 178 ? -16.187 -12.215 10.599 1.00 93.81 178 VAL A CA 1
ATOM 1456 C C . VAL A 1 178 ? -15.658 -11.097 9.705 1.00 93.81 178 VAL A C 1
ATOM 1458 O O . VAL A 1 178 ? -16.391 -10.510 8.906 1.00 93.81 178 VAL A O 1
ATOM 1461 N N . LEU A 1 179 ? -14.375 -10.774 9.850 1.00 91.25 179 LEU A N 1
ATOM 1462 C CA . LEU A 1 179 ? -13.708 -9.860 8.930 1.00 91.25 179 LEU A CA 1
ATOM 1463 C C . LEU A 1 179 ? -13.408 -10.621 7.634 1.00 91.25 179 LEU A C 1
ATOM 1465 O O . LEU A 1 179 ? -12.627 -11.571 7.648 1.00 91.25 179 LEU A O 1
ATOM 1469 N N . SER A 1 180 ? -14.056 -10.224 6.541 1.00 87.06 180 SER A N 1
ATOM 1470 C CA . SER A 1 180 ? -13.822 -10.806 5.224 1.00 87.06 180 SER A CA 1
ATOM 1471 C C . SER A 1 180 ? -12.403 -10.473 4.763 1.00 87.06 180 SER A C 1
ATOM 1473 O O . SER A 1 180 ? -12.019 -9.304 4.723 1.00 87.06 180 SER A O 1
ATOM 1475 N N . ASP A 1 181 ? -11.644 -11.516 4.424 1.00 71.94 181 ASP A N 1
ATOM 1476 C CA . ASP A 1 181 ? -10.322 -11.422 3.795 1.00 71.94 181 ASP A CA 1
ATOM 1477 C C . ASP A 1 181 ? -10.433 -11.433 2.246 1.00 71.94 181 ASP A C 1
ATOM 1479 O O . ASP A 1 181 ? -9.423 -11.607 1.557 1.00 71.94 181 ASP A O 1
ATOM 1483 N N . GLU A 1 182 ? -11.648 -11.297 1.688 1.00 71.94 182 GLU A N 1
ATOM 1484 C CA . GLU A 1 182 ? -11.873 -11.252 0.237 1.00 71.94 182 GLU A CA 1
ATOM 1485 C C . GLU A 1 182 ? -11.171 -10.056 -0.419 1.00 71.94 182 GLU A C 1
ATOM 1487 O O . GLU A 1 182 ? -10.924 -9.021 0.177 1.00 71.94 182 GLU A O 1
ATOM 1492 N N . ILE A 1 183 ? -10.842 -10.200 -1.692 1.00 54.81 183 ILE A N 1
ATOM 1493 C CA . ILE A 1 183 ? -9.917 -9.330 -2.436 1.00 54.81 183 ILE A CA 1
ATOM 1494 C C . ILE A 1 183 ? -10.435 -7.892 -2.538 1.00 54.81 183 ILE A C 1
ATOM 1496 O O . ILE A 1 183 ? -9.720 -6.943 -2.241 1.00 54.81 183 ILE A O 1
ATOM 1500 N N . GLU A 1 184 ? -11.735 -7.726 -2.761 1.00 57.16 184 GLU A N 1
ATOM 1501 C CA . GLU A 1 184 ? -12.382 -6.409 -2.777 1.00 57.16 184 GLU A CA 1
ATOM 1502 C C . GLU A 1 184 ? -12.443 -5.726 -1.391 1.00 57.16 184 GLU A C 1
ATOM 1504 O O . GLU A 1 184 ? -12.897 -4.587 -1.282 1.00 57.16 184 GLU A O 1
ATOM 1509 N N . SER A 1 185 ? -11.992 -6.390 -0.314 1.00 57.25 185 SER A N 1
ATOM 1510 C CA . SER A 1 185 ? -12.017 -5.841 1.047 1.00 57.25 185 SER A CA 1
ATOM 1511 C C . SER A 1 185 ? -10.896 -4.844 1.334 1.00 57.25 185 SER A C 1
ATOM 1513 O O . SER A 1 185 ? -10.983 -4.113 2.325 1.00 57.25 185 SER A O 1
ATOM 1515 N N . TRP A 1 186 ? -9.830 -4.855 0.526 1.00 61.81 186 TRP A N 1
ATOM 1516 C CA . TRP A 1 186 ? -8.681 -3.960 0.649 1.00 61.81 186 TRP A CA 1
ATOM 1517 C C . TRP A 1 186 ? -8.642 -3.000 -0.538 1.00 61.81 186 TRP A C 1
ATOM 1519 O O . TRP A 1 186 ? -8.907 -3.377 -1.674 1.00 61.81 186 TRP A O 1
ATOM 1529 N N . VAL A 1 187 ? -8.246 -1.750 -0.292 1.00 54.06 187 VAL A N 1
ATOM 1530 C CA . VAL A 1 187 ? -8.151 -0.704 -1.332 1.00 54.06 187 VAL A CA 1
ATOM 1531 C C . VAL A 1 187 ? -7.138 -1.074 -2.440 1.00 54.06 187 VAL A C 1
ATOM 1533 O O . VAL A 1 187 ? -7.150 -0.485 -3.516 1.00 54.06 187 VAL A O 1
ATOM 1536 N N . GLU A 1 188 ? -6.298 -2.085 -2.184 1.00 54.84 188 GLU A N 1
ATOM 1537 C CA . GLU A 1 188 ? -5.243 -2.641 -3.044 1.00 54.84 188 GLU A CA 1
ATOM 1538 C C . GLU A 1 188 ? -5.702 -3.027 -4.458 1.00 54.84 188 GLU A C 1
ATOM 1540 O O . GLU A 1 188 ? -4.988 -2.742 -5.420 1.00 54.84 188 GLU A O 1
ATOM 1545 N N . ASP A 1 189 ? -6.904 -3.579 -4.611 1.00 50.06 189 ASP A N 1
ATOM 1546 C CA . ASP A 1 189 ? -7.381 -4.068 -5.910 1.00 50.06 189 ASP A CA 1
ATOM 1547 C C . ASP A 1 189 ? -8.140 -3.006 -6.728 1.00 50.06 189 ASP A C 1
ATOM 1549 O O . ASP A 1 189 ? -8.267 -3.124 -7.945 1.00 50.06 189 ASP A O 1
ATOM 1553 N N . ALA A 1 190 ? -8.548 -1.897 -6.098 1.00 45.25 190 ALA A N 1
ATOM 1554 C CA . ALA A 1 190 ? -9.133 -0.736 -6.779 1.00 45.25 190 ALA A CA 1
ATOM 1555 C C . ALA A 1 190 ? -8.074 0.192 -7.423 1.00 45.25 190 ALA A C 1
ATOM 1557 O O . ALA A 1 190 ? -8.412 1.227 -8.000 1.00 45.25 190 ALA A O 1
ATOM 1558 N N . TYR A 1 191 ? -6.780 -0.143 -7.314 1.00 50.75 191 TYR A N 1
ATOM 1559 C CA . TYR A 1 191 ? -5.664 0.626 -7.888 1.00 50.75 191 TYR A CA 1
ATOM 1560 C C . TYR A 1 191 ? -5.333 0.277 -9.345 1.00 50.75 191 TYR A C 1
ATOM 1562 O O . TYR A 1 191 ? -4.308 0.738 -9.854 1.00 50.75 191 TYR A O 1
ATOM 1570 N N . SER A 1 192 ? -6.174 -0.502 -10.031 1.00 47.84 192 SER A N 1
ATOM 1571 C CA . SER A 1 192 ? -5.968 -0.887 -11.436 1.00 47.84 192 SER A CA 1
ATOM 1572 C C . SER A 1 192 ? -5.811 0.307 -12.393 1.00 47.84 192 SER A C 1
ATOM 1574 O O . SER A 1 192 ? -5.229 0.152 -13.464 1.00 47.84 192 SER A O 1
ATOM 1576 N N . ASP A 1 193 ? -6.276 1.496 -11.992 1.00 45.53 193 ASP A N 1
ATOM 1577 C CA . ASP A 1 193 ? -6.221 2.726 -12.792 1.00 45.53 193 ASP A CA 1
ATOM 1578 C C . ASP A 1 193 ? -4.884 3.479 -12.715 1.00 45.53 193 ASP A C 1
ATOM 1580 O O . ASP A 1 193 ? -4.687 4.434 -13.467 1.00 45.53 193 ASP A O 1
ATOM 1584 N N . ASP A 1 194 ? -3.951 3.086 -11.837 1.00 49.66 194 ASP A N 1
ATOM 1585 C CA . ASP A 1 194 ? -2.574 3.577 -11.931 1.00 49.66 194 ASP A CA 1
ATOM 1586 C C . ASP A 1 194 ? -1.737 2.557 -12.725 1.00 49.66 194 ASP A C 1
ATOM 1588 O O . ASP A 1 194 ? -1.247 1.580 -12.142 1.00 49.66 194 ASP A O 1
ATOM 1592 N N . PRO A 1 195 ? -1.507 2.762 -14.042 1.00 45.00 195 PRO A N 1
ATOM 1593 C CA . PRO A 1 195 ? -0.596 1.928 -14.832 1.00 45.00 195 PRO A CA 1
ATOM 1594 C C . PRO A 1 195 ? 0.852 1.957 -14.304 1.00 45.00 195 PRO A C 1
ATOM 1596 O O . PRO A 1 195 ? 1.707 1.209 -14.783 1.00 45.00 195 PRO A O 1
ATOM 1599 N N . LEU A 1 196 ? 1.137 2.815 -13.315 1.00 44.12 196 LEU A N 1
ATOM 1600 C CA . LEU A 1 196 ? 2.407 2.940 -12.606 1.00 44.12 196 LEU A CA 1
ATOM 1601 C C . LEU A 1 196 ? 2.380 2.294 -11.206 1.00 44.12 196 LEU A C 1
ATOM 1603 O O . LEU A 1 196 ? 3.357 2.442 -10.458 1.00 44.12 196 LEU A O 1
ATOM 1607 N N . SER A 1 197 ? 1.297 1.598 -10.834 1.00 48.81 197 SER A N 1
ATOM 1608 C CA . SER A 1 197 ? 1.197 0.864 -9.571 1.00 48.81 197 SER A CA 1
ATOM 1609 C C . SER A 1 197 ? 2.270 -0.233 -9.481 1.00 48.81 197 SER A C 1
ATOM 1611 O O . SER A 1 197 ? 2.685 -0.858 -10.456 1.00 48.81 197 SER A O 1
ATOM 1613 N N . TYR A 1 198 ? 2.819 -0.393 -8.276 1.00 54.09 198 TYR A N 1
ATOM 1614 C CA . TYR A 1 198 ? 4.171 -0.915 -8.040 1.00 54.09 198 TYR A CA 1
ATOM 1615 C C . TYR A 1 198 ? 4.322 -2.444 -8.139 1.00 54.09 198 TYR A C 1
ATOM 1617 O O . TYR A 1 198 ? 5.402 -2.968 -7.847 1.00 54.09 198 TYR A O 1
ATOM 1625 N N . GLN A 1 199 ? 3.273 -3.181 -8.518 1.00 57.75 199 GLN A N 1
ATOM 1626 C CA . GLN A 1 199 ? 3.378 -4.622 -8.757 1.00 57.75 199 GLN A CA 1
ATOM 1627 C C . GLN A 1 199 ? 4.025 -4.869 -10.124 1.00 57.75 199 GLN A C 1
ATOM 1629 O O . GLN A 1 199 ? 3.422 -5.272 -11.107 1.00 57.75 199 GLN A O 1
ATOM 1634 N N . ASP A 1 200 ? 5.329 -4.615 -10.161 1.00 65.19 200 ASP A N 1
ATOM 1635 C CA . ASP A 1 200 ? 6.222 -4.970 -11.255 1.00 65.19 200 ASP A CA 1
ATOM 1636 C C . ASP A 1 200 ? 6.625 -6.461 -11.218 1.00 65.19 200 ASP A C 1
ATOM 1638 O O . ASP A 1 200 ? 7.539 -6.882 -11.925 1.00 65.19 200 ASP A O 1
ATOM 1642 N N . GLY A 1 201 ? 5.999 -7.258 -10.359 1.00 74.25 201 GLY A N 1
ATOM 1643 C CA . GLY A 1 201 ? 6.178 -8.701 -10.319 1.00 74.25 201 GLY A CA 1
ATOM 1644 C C . GLY A 1 201 ? 5.068 -9.427 -11.078 1.00 74.25 201 GLY A C 1
ATOM 1645 O O . GLY A 1 201 ? 4.151 -8.790 -11.595 1.00 74.25 201 GLY A O 1
ATOM 1646 N N . PRO A 1 202 ? 5.134 -10.761 -11.125 1.00 79.75 202 PRO A N 1
ATOM 1647 C CA . PRO A 1 202 ? 3.975 -11.569 -11.468 1.00 79.75 202 PRO A CA 1
ATOM 1648 C C . PRO A 1 202 ? 2.825 -11.317 -10.490 1.00 79.75 202 PRO A C 1
ATOM 1650 O O . PRO A 1 202 ? 3.043 -11.180 -9.286 1.00 79.75 202 PRO A O 1
ATOM 1653 N N . GLU A 1 203 ? 1.605 -11.279 -11.014 1.00 78.56 203 GLU A N 1
ATOM 1654 C CA . GLU A 1 203 ? 0.379 -11.194 -10.221 1.00 78.56 203 GLU A CA 1
ATOM 1655 C C . GLU A 1 203 ? -0.024 -12.601 -9.780 1.00 78.56 203 GLU A C 1
ATOM 1657 O O . GLU A 1 203 ? -0.458 -13.419 -10.588 1.00 78.56 203 GLU A O 1
ATOM 1662 N N . PHE A 1 204 ? 0.139 -12.907 -8.496 1.00 76.06 204 PHE A N 1
ATOM 1663 C CA . PHE A 1 204 ? -0.274 -14.188 -7.929 1.00 76.06 204 PHE A CA 1
ATOM 1664 C C . PHE A 1 204 ? -0.692 -14.031 -6.468 1.00 76.06 204 PHE A C 1
ATOM 1666 O O . PHE A 1 204 ? -0.327 -13.064 -5.793 1.00 76.06 204 PHE A O 1
ATOM 1673 N N . ARG A 1 205 ? -1.472 -14.992 -5.969 1.00 70.88 205 ARG A N 1
ATOM 1674 C CA . ARG A 1 205 ? -2.060 -14.936 -4.628 1.00 70.88 205 ARG A CA 1
ATOM 1675 C C . ARG A 1 205 ? -1.325 -15.860 -3.672 1.00 70.88 205 ARG A C 1
ATOM 1677 O O . ARG A 1 205 ? -1.098 -17.020 -3.979 1.00 70.88 205 ARG A O 1
ATOM 1684 N N . TRP A 1 206 ? -0.985 -15.341 -2.496 1.00 69.00 206 TRP A N 1
ATOM 1685 C CA . TRP A 1 206 ? -0.465 -16.125 -1.372 1.00 69.00 206 TRP A CA 1
ATOM 1686 C C . TRP A 1 206 ? -1.602 -16.479 -0.405 1.00 69.00 206 TRP A C 1
ATOM 1688 O O . TRP A 1 206 ? -1.623 -15.988 0.730 1.00 69.00 206 TRP A O 1
ATOM 1698 N N . ASP A 1 207 ? -2.560 -17.273 -0.876 1.00 73.38 207 ASP A N 1
ATOM 1699 C CA . ASP A 1 207 ? -3.700 -17.784 -0.107 1.00 73.38 207 ASP A CA 1
ATOM 1700 C C . ASP A 1 207 ? -3.724 -19.325 -0.107 1.00 73.38 207 ASP A C 1
ATOM 1702 O O . ASP A 1 207 ? -2.762 -19.970 -0.525 1.00 73.38 207 ASP A O 1
ATOM 1706 N N . GLU A 1 208 ? -4.798 -19.922 0.406 1.00 77.06 208 GLU A N 1
ATOM 1707 C CA . GLU A 1 208 ? -4.960 -21.382 0.475 1.00 77.06 208 GLU A CA 1
ATOM 1708 C C . GLU A 1 208 ? -5.032 -22.050 -0.909 1.00 77.06 208 GLU A C 1
ATOM 1710 O O . GLU A 1 208 ? -4.793 -23.250 -1.019 1.00 77.06 208 GLU A O 1
ATOM 1715 N N . SER A 1 209 ? -5.307 -21.284 -1.971 1.00 82.12 209 SER A N 1
ATOM 1716 C CA . SER A 1 209 ? -5.317 -21.763 -3.357 1.00 82.12 209 SER A CA 1
ATOM 1717 C C . SER A 1 209 ? -3.952 -21.657 -4.052 1.00 82.12 209 SER A C 1
ATOM 1719 O O . SER A 1 209 ? -3.821 -22.048 -5.213 1.00 82.12 209 SER A O 1
ATOM 1721 N N . PHE A 1 210 ? -2.925 -21.138 -3.365 1.00 82.81 210 PHE A N 1
ATOM 1722 C CA . PHE A 1 210 ? -1.586 -20.989 -3.927 1.00 82.81 210 PHE A CA 1
ATOM 1723 C C . PHE A 1 210 ? -0.996 -22.339 -4.351 1.00 82.81 210 PHE A C 1
ATOM 1725 O O . PHE A 1 210 ? -0.854 -23.264 -3.550 1.00 82.81 210 PHE A O 1
ATOM 1732 N N . THR A 1 211 ? -0.552 -22.415 -5.604 1.00 88.75 211 THR A N 1
ATOM 1733 C CA . THR A 1 211 ? 0.215 -23.551 -6.130 1.00 88.75 211 THR A CA 1
ATOM 1734 C C . THR A 1 211 ? 1.444 -23.071 -6.901 1.00 88.75 211 THR A C 1
ATOM 1736 O O . THR A 1 211 ? 1.460 -21.970 -7.459 1.00 88.75 211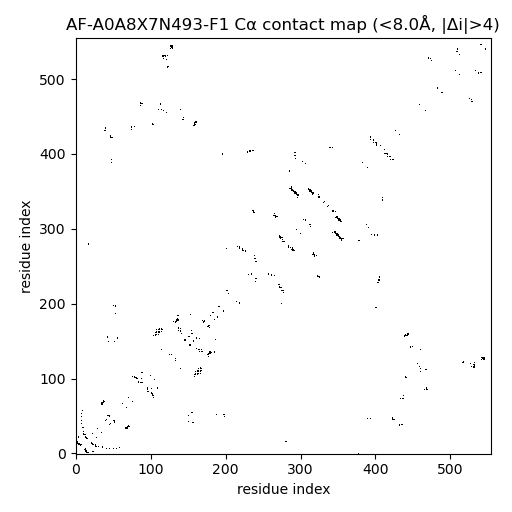 THR A O 1
ATOM 1739 N N . LEU A 1 212 ? 2.481 -23.909 -6.994 1.00 88.12 212 LEU A N 1
ATOM 1740 C CA . LEU A 1 212 ? 3.661 -23.597 -7.812 1.00 88.12 212 LEU A CA 1
ATOM 1741 C 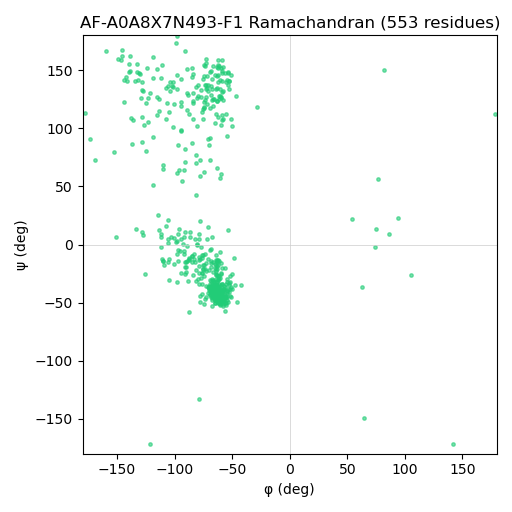C . LEU A 1 212 ? 3.302 -23.379 -9.289 1.00 88.12 212 LEU A C 1
ATOM 1743 O O . LEU A 1 212 ? 3.883 -22.512 -9.935 1.00 88.12 212 LEU A O 1
ATOM 1747 N N . GLU A 1 213 ? 2.304 -24.104 -9.798 1.00 93.00 213 GLU A N 1
ATOM 1748 C CA . GLU A 1 213 ? 1.790 -23.934 -11.158 1.00 93.00 213 GLU A CA 1
ATOM 1749 C C . GLU A 1 213 ? 1.168 -22.545 -11.358 1.00 93.00 213 GLU A C 1
ATOM 1751 O O . GLU A 1 213 ? 1.468 -21.866 -12.341 1.00 93.00 213 GLU A O 1
ATOM 1756 N N . THR A 1 214 ? 0.363 -22.064 -10.401 1.00 89.75 214 THR A N 1
ATOM 1757 C CA . THR A 1 214 ? -0.199 -20.702 -10.476 1.00 89.75 214 THR A CA 1
ATOM 1758 C C . THR A 1 214 ? 0.891 -19.630 -10.481 1.00 89.75 214 THR A C 1
ATOM 1760 O O . THR A 1 214 ? 0.803 -18.678 -11.255 1.00 89.75 214 THR A O 1
ATOM 1763 N N . LEU A 1 215 ? 1.961 -19.805 -9.695 1.00 87.62 215 LEU A N 1
ATOM 1764 C CA . LEU A 1 215 ? 3.116 -18.904 -9.706 1.00 87.62 215 LEU A CA 1
ATOM 1765 C C . LEU A 1 215 ? 3.869 -18.954 -11.043 1.00 87.62 215 LEU A C 1
ATOM 1767 O O . LEU A 1 215 ? 4.227 -17.909 -11.587 1.00 87.62 215 LEU A O 1
ATOM 1771 N N . GLN A 1 216 ? 4.090 -20.149 -11.592 1.00 92.00 216 GLN A N 1
ATOM 1772 C CA . GLN A 1 216 ? 4.742 -20.332 -12.889 1.00 92.00 216 GLN A CA 1
ATOM 1773 C C . GLN A 1 216 ? 3.962 -19.648 -14.013 1.00 92.00 216 GLN A C 1
ATOM 1775 O O . GLN A 1 216 ? 4.545 -18.909 -14.810 1.00 92.00 216 GLN A O 1
ATOM 1780 N N . ASN A 1 217 ? 2.642 -19.833 -14.039 1.00 92.75 217 ASN A N 1
ATOM 1781 C CA . ASN A 1 217 ? 1.761 -19.181 -15.001 1.00 92.75 217 ASN A CA 1
ATOM 1782 C C . ASN A 1 217 ? 1.788 -17.656 -14.845 1.00 92.75 217 ASN A C 1
ATOM 1784 O O . ASN A 1 217 ? 1.890 -16.948 -15.844 1.00 92.75 217 ASN A O 1
ATOM 1788 N N . ALA A 1 218 ? 1.785 -17.141 -13.614 1.00 87.62 218 ALA A N 1
ATOM 1789 C CA . ALA A 1 218 ? 1.877 -15.706 -13.360 1.00 87.62 218 ALA A CA 1
ATOM 1790 C C . ALA A 1 218 ? 3.218 -15.103 -13.822 1.00 87.62 218 ALA A C 1
ATOM 1792 O O . ALA A 1 218 ? 3.240 -14.022 -14.409 1.00 87.62 218 ALA A O 1
ATOM 1793 N N . VAL A 1 219 ? 4.340 -15.801 -13.606 1.00 89.62 219 VAL A N 1
ATOM 1794 C CA . VAL A 1 219 ? 5.675 -15.397 -14.095 1.00 89.62 219 VAL A CA 1
ATOM 1795 C C . VAL A 1 219 ? 5.718 -15.363 -15.617 1.00 89.62 219 VAL A C 1
ATOM 1797 O O . VAL A 1 219 ? 6.208 -14.391 -16.194 1.00 89.62 219 VAL A O 1
ATOM 1800 N N . LYS A 1 220 ? 5.166 -16.391 -16.269 1.00 93.44 220 LYS A N 1
ATOM 1801 C CA . LYS A 1 220 ? 5.063 -16.451 -17.727 1.00 93.44 220 LYS A CA 1
ATOM 1802 C C . LYS A 1 220 ? 4.235 -15.285 -18.274 1.00 93.44 220 LYS A C 1
ATOM 1804 O O . LYS A 1 220 ? 4.746 -14.533 -19.097 1.00 93.44 220 LYS A O 1
ATOM 1809 N N . GLN A 1 221 ? 3.032 -15.073 -17.740 1.00 90.81 221 GLN A N 1
ATOM 1810 C CA . GLN A 1 221 ? 2.163 -13.960 -18.134 1.00 90.81 221 GLN A CA 1
ATOM 1811 C C . GLN A 1 221 ? 2.831 -12.599 -17.914 1.00 90.81 221 GLN A C 1
ATOM 1813 O O . GLN A 1 221 ? 2.683 -11.700 -18.733 1.00 90.81 221 GLN A O 1
ATOM 1818 N N . ALA A 1 222 ? 3.586 -12.420 -16.827 1.00 88.50 222 ALA A N 1
ATOM 1819 C CA . ALA A 1 222 ? 4.279 -11.162 -16.567 1.00 88.50 222 ALA A CA 1
ATOM 1820 C C . ALA A 1 222 ? 5.342 -10.841 -17.627 1.00 88.50 222 ALA A C 1
ATOM 1822 O O . ALA A 1 222 ? 5.453 -9.685 -18.035 1.00 88.50 222 ALA A O 1
ATOM 1823 N N . ASN A 1 223 ? 6.096 -11.850 -18.073 1.00 92.31 223 ASN A N 1
ATOM 1824 C CA . ASN A 1 223 ? 7.080 -11.699 -19.145 1.00 92.31 223 ASN A CA 1
ATOM 1825 C C . ASN A 1 223 ? 6.388 -11.492 -20.511 1.00 92.31 223 ASN A C 1
ATOM 1827 O O . ASN A 1 223 ? 6.786 -10.604 -21.259 1.00 92.31 223 ASN A O 1
ATOM 1831 N N . GLU A 1 224 ? 5.305 -12.226 -20.801 1.00 93.44 224 GLU A N 1
ATOM 1832 C CA . GLU A 1 224 ? 4.492 -12.048 -22.020 1.00 93.44 224 GLU A CA 1
ATOM 1833 C C . GLU A 1 224 ? 3.897 -10.633 -22.115 1.00 93.44 224 GLU A C 1
ATOM 1835 O O . GLU A 1 224 ? 4.018 -9.981 -23.148 1.00 93.44 224 GLU A O 1
ATOM 1840 N N . ARG A 1 225 ? 3.356 -10.093 -21.015 1.00 89.75 225 ARG A N 1
ATOM 1841 C CA . ARG A 1 225 ? 2.855 -8.707 -20.960 1.00 89.75 225 ARG A CA 1
ATOM 1842 C C . ARG A 1 225 ? 3.947 -7.668 -21.230 1.00 89.75 225 ARG A C 1
ATOM 1844 O O . ARG A 1 225 ? 3.645 -6.568 -21.685 1.00 89.75 225 ARG A O 1
ATOM 1851 N N . ASP A 1 226 ? 5.204 -7.951 -20.889 1.00 89.75 226 ASP A N 1
ATOM 1852 C CA . ASP A 1 226 ? 6.309 -7.035 -21.186 1.00 89.75 226 ASP A CA 1
ATOM 1853 C C . ASP A 1 226 ? 6.704 -7.091 -22.672 1.00 89.75 226 ASP A C 1
ATOM 1855 O O . ASP A 1 226 ? 7.019 -6.047 -23.245 1.00 89.75 226 ASP A O 1
ATOM 1859 N N . GLU A 1 227 ? 6.607 -8.257 -23.319 1.00 93.75 227 GLU A N 1
ATOM 1860 C CA . GLU A 1 227 ? 6.726 -8.391 -24.781 1.00 93.75 227 GLU A CA 1
ATOM 1861 C C . GLU A 1 227 ? 5.603 -7.652 -25.517 1.00 93.75 227 GLU A C 1
ATOM 1863 O O . GLU A 1 227 ? 5.873 -6.886 -26.441 1.00 93.75 227 GLU A O 1
ATOM 1868 N N . GLU A 1 228 ? 4.352 -7.801 -25.074 1.00 92.38 228 GLU A N 1
ATOM 1869 C CA . GLU A 1 228 ? 3.209 -7.067 -25.638 1.00 92.38 228 GLU A CA 1
ATOM 1870 C C . GLU A 1 228 ? 3.427 -5.546 -25.568 1.00 92.38 228 GLU A C 1
ATOM 1872 O O . GLU A 1 228 ? 3.219 -4.832 -26.550 1.00 92.38 228 GLU A O 1
ATOM 1877 N N . ARG A 1 229 ? 3.943 -5.045 -24.438 1.00 90.25 229 ARG A N 1
ATOM 1878 C CA . ARG A 1 229 ? 4.282 -3.621 -24.258 1.00 90.25 229 ARG A CA 1
ATOM 1879 C C . ARG A 1 229 ? 5.428 -3.151 -25.146 1.00 90.25 229 ARG A C 1
ATOM 1881 O O . ARG A 1 229 ? 5.420 -1.998 -25.587 1.00 90.25 229 ARG A O 1
ATOM 1888 N N . LEU A 1 230 ? 6.420 -4.003 -25.403 1.00 92.75 230 LEU A N 1
ATOM 1889 C CA . LEU A 1 230 ? 7.480 -3.706 -26.366 1.00 92.75 230 LEU A CA 1
ATOM 1890 C C . LEU A 1 230 ? 6.895 -3.575 -27.778 1.00 92.75 230 LEU A C 1
ATOM 1892 O O . LEU A 1 230 ? 7.226 -2.630 -28.493 1.00 92.75 230 LEU A O 1
ATOM 1896 N N . GLU A 1 231 ? 5.978 -4.461 -28.163 1.00 93.12 231 GLU A N 1
ATOM 1897 C CA . GLU A 1 231 ? 5.286 -4.362 -29.450 1.00 93.12 231 GLU A CA 1
ATOM 1898 C C . GLU A 1 231 ? 4.412 -3.110 -29.553 1.00 93.12 231 GLU A C 1
ATOM 1900 O O . GLU A 1 231 ? 4.426 -2.437 -30.586 1.00 93.12 231 GLU A O 1
ATOM 1905 N N . ASP A 1 232 ? 3.692 -2.750 -28.491 1.00 90.19 232 ASP A N 1
ATOM 1906 C CA . ASP A 1 232 ? 2.932 -1.499 -28.435 1.00 90.19 232 ASP A CA 1
ATOM 1907 C C . ASP A 1 232 ? 3.837 -0.269 -28.507 1.00 90.19 232 ASP A C 1
ATOM 1909 O O . ASP A 1 232 ? 3.493 0.713 -29.166 1.00 90.19 232 ASP A O 1
ATOM 1913 N N . SER A 1 233 ? 5.028 -0.340 -27.914 1.00 89.88 233 SER A N 1
ATOM 1914 C CA . SER A 1 233 ? 6.050 0.700 -28.035 1.00 89.88 233 SER A CA 1
ATOM 1915 C C . SER A 1 233 ? 6.564 0.817 -29.473 1.00 89.88 233 SER A C 1
ATOM 1917 O O . SER A 1 233 ? 6.683 1.924 -29.993 1.00 89.88 233 SER A O 1
ATOM 1919 N N . PHE A 1 234 ? 6.788 -0.302 -30.169 1.00 92.50 234 PHE A N 1
ATOM 1920 C CA . PHE A 1 234 ? 7.126 -0.285 -31.596 1.00 92.50 234 PHE A CA 1
ATOM 1921 C C . PHE A 1 234 ? 6.010 0.295 -32.466 1.00 92.50 234 PHE A C 1
ATOM 1923 O O . PHE A 1 234 ? 6.303 0.971 -33.453 1.00 92.50 234 PHE A O 1
ATOM 1930 N N . ARG A 1 235 ? 4.741 0.056 -32.117 1.00 89.69 235 ARG A N 1
ATOM 1931 C CA . ARG A 1 235 ? 3.594 0.672 -32.804 1.00 89.69 235 ARG A CA 1
ATOM 1932 C C . ARG A 1 235 ? 3.532 2.176 -32.548 1.00 89.69 235 ARG A C 1
ATOM 1934 O O . ARG A 1 235 ? 3.291 2.927 -33.486 1.00 89.69 235 ARG A O 1
ATOM 1941 N N . GLY A 1 236 ? 3.780 2.614 -31.314 1.00 83.75 236 GLY A N 1
ATOM 1942 C CA . GLY A 1 236 ? 3.821 4.032 -30.941 1.00 83.75 236 GLY A CA 1
ATOM 1943 C C . GLY A 1 236 ? 4.951 4.815 -31.618 1.00 83.75 236 GLY A C 1
ATOM 1944 O O . GLY A 1 236 ? 4.799 6.000 -31.908 1.00 83.75 236 GLY A O 1
ATOM 1945 N N . LEU A 1 237 ? 6.062 4.138 -31.919 1.00 85.44 237 LEU A N 1
ATOM 1946 C CA . LEU A 1 237 ? 7.198 4.680 -32.670 1.00 85.44 237 LEU A CA 1
ATOM 1947 C C . LEU A 1 237 ? 7.048 4.545 -34.195 1.00 85.44 237 LEU A C 1
ATOM 1949 O O . LEU A 1 237 ? 7.999 4.814 -34.918 1.00 85.44 237 LEU A O 1
ATOM 1953 N N . ASP A 1 238 ? 5.896 4.087 -34.700 1.00 86.31 238 ASP A N 1
ATOM 1954 C CA . ASP A 1 238 ? 5.664 3.806 -36.127 1.00 86.31 238 ASP A CA 1
ATOM 1955 C C . ASP A 1 238 ? 6.710 2.840 -36.752 1.00 86.31 238 ASP A C 1
ATOM 1957 O O . ASP A 1 238 ? 6.880 2.779 -37.971 1.00 86.31 238 ASP A O 1
ATOM 1961 N N . ILE A 1 239 ? 7.391 2.029 -35.929 1.00 89.88 239 ILE A N 1
ATOM 1962 C CA . ILE A 1 239 ? 8.278 0.948 -36.387 1.00 89.88 239 ILE A CA 1
ATOM 1963 C C . ILE A 1 239 ? 7.419 -0.199 -36.913 1.00 89.88 239 ILE A C 1
ATOM 1965 O O . ILE A 1 239 ? 7.642 -0.699 -38.010 1.00 89.88 239 ILE A O 1
ATOM 1969 N N . ILE A 1 240 ? 6.392 -0.597 -36.164 1.00 91.94 240 ILE A N 1
ATOM 1970 C CA . ILE A 1 240 ? 5.438 -1.627 -36.587 1.00 91.94 240 ILE A CA 1
ATOM 1971 C C . ILE A 1 240 ? 4.101 -0.955 -36.922 1.00 91.94 240 ILE A C 1
ATOM 1973 O O . ILE A 1 240 ? 3.619 -0.138 -36.138 1.00 91.94 240 ILE A O 1
ATOM 1977 N N . PRO A 1 241 ? 3.443 -1.299 -38.046 1.00 88.31 241 PRO A N 1
ATOM 1978 C CA . PRO A 1 241 ? 2.143 -0.731 -38.383 1.00 88.31 241 PRO A CA 1
ATOM 1979 C C . PRO A 1 241 ? 1.092 -1.035 -37.304 1.00 88.31 241 PRO A C 1
ATOM 1981 O O . PRO A 1 241 ? 0.822 -2.197 -36.975 1.00 88.31 241 PRO A O 1
ATOM 1984 N N . SER A 1 242 ? 0.437 0.017 -36.799 1.00 87.12 242 SER A N 1
ATOM 1985 C CA . SER A 1 242 ? -0.697 -0.119 -35.878 1.00 87.12 242 SER A CA 1
ATOM 1986 C C . SER A 1 242 ? -1.846 -0.903 -36.539 1.00 87.12 242 SER A C 1
ATOM 1988 O O . SER A 1 242 ? -2.215 -0.574 -37.676 1.00 87.12 242 SER A O 1
ATOM 1990 N N . PRO A 1 243 ? -2.454 -1.895 -35.850 1.00 84.38 243 PRO A N 1
ATOM 1991 C CA . PRO A 1 243 ? -3.616 -2.622 -36.365 1.00 84.38 243 PRO A CA 1
ATOM 1992 C C . PRO A 1 243 ? -4.780 -1.686 -36.722 1.00 84.38 243 PRO A C 1
ATOM 1994 O O . PRO A 1 243 ? -5.465 -1.892 -37.719 1.00 84.38 243 PRO A O 1
ATOM 1997 N N . TRP A 1 244 ? -4.973 -0.631 -35.926 1.00 83.06 244 TRP A N 1
ATOM 1998 C CA . TRP A 1 244 ? -6.129 0.261 -36.011 1.00 83.06 244 TRP A CA 1
ATOM 1999 C C . TRP A 1 244 ? -6.031 1.279 -37.143 1.00 83.06 244 TRP A C 1
ATOM 2001 O O . TRP A 1 244 ? -7.040 1.617 -37.748 1.00 83.06 244 TRP A O 1
ATOM 2011 N N . ARG A 1 245 ? -4.823 1.759 -37.464 1.00 77.12 245 ARG A N 1
ATOM 2012 C CA . ARG A 1 245 ? -4.615 2.686 -38.594 1.00 77.12 245 ARG A CA 1
ATOM 2013 C C . ARG A 1 245 ? -4.658 1.969 -39.943 1.00 77.12 245 ARG A C 1
ATOM 2015 O O . ARG A 1 245 ? -5.002 2.580 -40.947 1.00 77.12 245 ARG A O 1
ATOM 2022 N N . ASN A 1 246 ? -4.358 0.671 -39.946 1.00 77.50 246 ASN A N 1
ATOM 2023 C CA . ASN A 1 246 ? -4.183 -0.131 -41.154 1.00 77.50 246 ASN A CA 1
ATOM 2024 C C . ASN A 1 246 ? -5.245 -1.226 -41.309 1.00 77.50 246 ASN A C 1
ATOM 2026 O O . ASN A 1 246 ? -4.996 -2.215 -41.988 1.00 77.50 246 ASN A O 1
ATOM 2030 N N . TYR A 1 247 ? -6.438 -1.068 -40.726 1.00 80.00 247 TYR A N 1
ATOM 2031 C CA . TYR A 1 247 ? -7.500 -2.085 -40.814 1.00 80.00 247 TYR A CA 1
ATOM 2032 C C . TYR A 1 247 ? -7.946 -2.400 -42.255 1.00 80.00 247 TYR A C 1
ATOM 2034 O O . TYR A 1 247 ? -8.598 -3.412 -42.490 1.00 80.00 247 TYR A O 1
ATOM 2042 N N . ARG A 1 248 ? -7.607 -1.533 -43.219 1.00 87.19 248 ARG A N 1
ATOM 2043 C CA . ARG A 1 248 ? -7.876 -1.727 -44.653 1.00 87.19 248 ARG A CA 1
ATOM 2044 C C . ARG A 1 248 ? -6.741 -2.418 -45.414 1.00 87.19 248 ARG A C 1
ATOM 2046 O O . ARG A 1 248 ? -6.926 -2.725 -46.585 1.00 87.19 248 ARG A O 1
ATOM 2053 N N . MET A 1 249 ? -5.585 -2.630 -44.787 1.00 91.25 249 MET A N 1
ATOM 2054 C CA . MET A 1 249 ? -4.440 -3.293 -45.407 1.00 91.25 249 MET A CA 1
ATOM 2055 C C . MET A 1 249 ? -4.659 -4.815 -45.389 1.00 91.25 249 MET A C 1
ATOM 2057 O O . MET A 1 249 ? -4.946 -5.359 -44.317 1.00 91.25 249 MET A O 1
ATOM 2061 N N . PRO A 1 250 ? -4.531 -5.517 -46.531 1.00 94.19 250 PRO A N 1
ATOM 2062 C CA . PRO A 1 250 ? -4.526 -6.975 -46.568 1.00 94.19 250 PRO A CA 1
ATOM 2063 C C . PRO A 1 250 ? -3.518 -7.564 -45.574 1.00 94.19 250 PRO A C 1
ATOM 2065 O O . PRO A 1 250 ? -2.448 -6.998 -45.344 1.00 94.19 250 PRO A O 1
ATOM 2068 N N . ARG A 1 251 ? -3.852 -8.717 -44.984 1.00 91.75 251 ARG A N 1
ATOM 2069 C CA . ARG A 1 251 ? -3.014 -9.369 -43.966 1.00 91.75 251 ARG A CA 1
ATOM 2070 C C . ARG A 1 251 ? -1.583 -9.605 -44.462 1.00 91.75 251 ARG A C 1
ATOM 2072 O O . ARG A 1 251 ? -0.648 -9.272 -43.742 1.00 91.75 251 ARG A O 1
ATOM 2079 N N . ASP A 1 252 ? -1.430 -10.086 -45.692 1.00 94.75 252 ASP A N 1
ATOM 2080 C CA . ASP A 1 252 ? -0.125 -10.403 -46.284 1.00 94.75 252 ASP A CA 1
ATOM 2081 C C . ASP A 1 252 ? 0.729 -9.143 -46.502 1.00 94.75 252 ASP A C 1
ATOM 2083 O O . ASP A 1 252 ? 1.925 -9.141 -46.216 1.00 94.75 252 ASP A O 1
ATOM 2087 N N . GLU A 1 253 ? 0.113 -8.035 -46.934 1.00 93.69 253 GLU A N 1
ATOM 2088 C CA . GLU A 1 253 ? 0.793 -6.738 -47.065 1.00 93.69 253 GLU A CA 1
ATOM 2089 C C . GLU A 1 253 ? 1.254 -6.216 -45.704 1.00 93.69 253 GLU A C 1
ATOM 2091 O O . GLU A 1 253 ? 2.376 -5.725 -45.562 1.00 93.69 253 GLU A O 1
ATOM 2096 N N . ARG A 1 254 ? 0.411 -6.369 -44.678 1.00 91.06 254 ARG A N 1
ATOM 2097 C CA . ARG A 1 254 ? 0.760 -5.987 -43.312 1.00 91.06 254 ARG A CA 1
ATOM 2098 C C . ARG A 1 254 ? 1.921 -6.823 -42.786 1.00 91.06 254 ARG A C 1
ATOM 2100 O O . ARG A 1 254 ? 2.857 -6.252 -42.239 1.00 91.06 254 ARG A O 1
ATOM 2107 N N . GLU A 1 255 ? 1.884 -8.142 -42.942 1.00 93.12 255 GLU A N 1
ATOM 2108 C CA . GLU A 1 255 ? 2.968 -9.037 -42.516 1.00 93.12 255 GLU A CA 1
ATOM 2109 C C . GLU A 1 255 ? 4.282 -8.720 -43.254 1.00 93.12 255 GLU A C 1
ATOM 2111 O O . GLU A 1 255 ? 5.339 -8.641 -42.621 1.00 93.12 255 GLU A O 1
ATOM 2116 N N . ALA A 1 256 ? 4.223 -8.423 -44.557 1.00 94.94 256 ALA A N 1
ATOM 2117 C CA . ALA A 1 256 ? 5.382 -7.993 -45.338 1.00 94.94 256 ALA A CA 1
ATOM 2118 C C . ALA A 1 256 ? 5.952 -6.646 -44.857 1.00 94.94 256 ALA A C 1
ATOM 2120 O O . ALA A 1 256 ? 7.173 -6.491 -44.759 1.00 94.94 256 ALA A O 1
ATOM 2121 N N . LEU A 1 257 ? 5.089 -5.686 -44.507 1.00 92.06 257 LEU A N 1
ATOM 2122 C CA . LEU A 1 257 ? 5.498 -4.389 -43.965 1.00 92.06 257 LEU A CA 1
ATOM 2123 C C . LEU A 1 257 ? 6.122 -4.528 -42.573 1.00 92.06 257 LEU A C 1
ATOM 2125 O O . LEU A 1 257 ? 7.173 -3.946 -42.316 1.00 92.06 257 LEU A O 1
ATOM 2129 N N . VAL A 1 258 ? 5.516 -5.330 -41.690 1.00 93.06 258 VAL A N 1
ATOM 2130 C CA . VAL A 1 258 ? 6.069 -5.645 -40.363 1.00 93.06 258 VAL A CA 1
ATOM 2131 C C . VAL A 1 258 ? 7.463 -6.247 -40.512 1.00 93.06 258 VAL A C 1
ATOM 2133 O O . VAL A 1 258 ? 8.392 -5.793 -39.845 1.00 93.06 258 VAL A O 1
ATOM 2136 N N . LYS A 1 259 ? 7.629 -7.223 -41.411 1.00 94.69 259 LYS A N 1
ATOM 2137 C CA . LYS A 1 259 ? 8.923 -7.854 -41.685 1.00 94.69 259 LYS A CA 1
ATOM 2138 C C . LYS A 1 259 ? 9.950 -6.840 -42.191 1.00 94.69 259 LYS A C 1
ATOM 2140 O O . LYS A 1 259 ? 11.023 -6.727 -41.608 1.00 94.69 259 LYS A O 1
ATOM 2145 N N . THR A 1 260 ? 9.593 -6.061 -43.211 1.00 95.62 260 THR A N 1
ATOM 2146 C CA . THR A 1 260 ? 10.475 -5.046 -43.812 1.00 95.62 260 THR A CA 1
ATOM 2147 C C . THR A 1 260 ? 10.913 -4.008 -42.781 1.00 95.62 260 THR A C 1
ATOM 2149 O O . THR A 1 260 ? 12.096 -3.693 -42.675 1.00 95.62 260 THR A O 1
ATOM 2152 N N . ASN A 1 261 ? 9.980 -3.494 -41.979 1.00 93.56 261 ASN A N 1
ATOM 2153 C CA . ASN A 1 261 ? 10.303 -2.507 -40.956 1.00 93.56 261 ASN A CA 1
ATOM 2154 C C . ASN A 1 261 ? 11.112 -3.101 -39.802 1.00 93.56 261 ASN A C 1
ATOM 2156 O O . ASN A 1 261 ? 11.993 -2.426 -39.281 1.00 93.56 261 ASN A O 1
ATOM 2160 N N . THR A 1 262 ? 10.847 -4.350 -39.413 1.00 92.88 262 THR A N 1
ATOM 2161 C CA . THR A 1 262 ? 11.642 -5.055 -38.398 1.00 92.88 262 THR A CA 1
ATOM 2162 C C . THR A 1 262 ? 13.084 -5.200 -38.875 1.00 92.88 262 THR A C 1
ATOM 2164 O O . THR A 1 262 ? 14.001 -4.775 -38.182 1.00 92.88 262 THR A O 1
ATOM 2167 N N . GLU A 1 263 ? 13.293 -5.698 -40.097 1.00 93.75 263 GLU A N 1
ATOM 2168 C CA . GLU A 1 263 ? 14.624 -5.821 -40.702 1.00 93.75 263 GLU A CA 1
ATOM 2169 C C . GLU A 1 263 ? 15.313 -4.466 -40.866 1.00 93.75 263 GLU A C 1
ATOM 2171 O O . GLU A 1 263 ? 16.534 -4.379 -40.741 1.00 93.75 263 GLU A O 1
ATOM 2176 N N . LYS A 1 264 ? 14.550 -3.403 -41.134 1.00 94.12 264 LYS A N 1
ATOM 2177 C CA . LYS A 1 264 ? 15.078 -2.050 -41.295 1.00 94.12 264 LYS A CA 1
ATOM 2178 C C . LYS A 1 264 ? 15.484 -1.428 -39.964 1.00 94.12 264 LYS A C 1
ATOM 2180 O O . LYS A 1 264 ? 16.614 -0.971 -39.866 1.00 94.12 264 LYS A O 1
ATOM 2185 N N . TYR A 1 265 ? 14.607 -1.437 -38.964 1.00 92.19 265 TYR A N 1
ATOM 2186 C CA . TYR A 1 265 ? 14.712 -0.582 -37.781 1.00 92.19 265 TYR A CA 1
ATOM 2187 C C . TYR A 1 265 ? 15.064 -1.306 -36.485 1.00 92.19 265 TYR A C 1
ATOM 2189 O O . TYR A 1 265 ? 15.475 -0.642 -35.538 1.00 92.19 265 TYR A O 1
ATOM 2197 N N . ILE A 1 266 ? 14.908 -2.627 -36.403 1.00 93.19 266 ILE A N 1
ATOM 2198 C CA . ILE A 1 266 ? 15.175 -3.401 -35.184 1.00 93.19 266 ILE A CA 1
ATOM 2199 C C . ILE A 1 266 ? 16.543 -4.089 -35.328 1.00 93.19 266 ILE A C 1
ATOM 2201 O O . ILE A 1 266 ? 16.918 -4.528 -36.416 1.00 93.19 266 ILE A O 1
ATOM 2205 N N . ASN A 1 267 ? 17.324 -4.123 -34.243 1.00 92.88 267 ASN A N 1
ATOM 2206 C CA . ASN A 1 267 ? 18.552 -4.925 -34.169 1.00 92.88 267 ASN A CA 1
ATOM 2207 C C . ASN A 1 267 ? 18.195 -6.406 -33.901 1.00 92.88 267 ASN A C 1
ATOM 2209 O O . ASN A 1 267 ? 17.314 -6.977 -34.537 1.00 92.88 267 ASN A O 1
ATOM 2213 N N . GLU A 1 268 ? 18.878 -7.052 -32.957 1.00 87.94 268 GLU A N 1
ATOM 2214 C CA . GLU A 1 268 ? 18.595 -8.415 -32.508 1.00 87.94 268 GLU A CA 1
ATOM 2215 C C . GLU A 1 268 ? 17.480 -8.386 -31.451 1.00 87.94 268 GLU A C 1
ATOM 2217 O O . GLU A 1 268 ? 17.617 -7.704 -30.434 1.00 87.94 268 GLU A O 1
ATOM 2222 N N . ARG A 1 269 ? 16.375 -9.116 -31.678 1.00 91.06 269 ARG A N 1
ATOM 2223 C CA . ARG A 1 269 ? 15.303 -9.250 -30.677 1.00 91.06 269 ARG A CA 1
ATOM 2224 C C . ARG A 1 269 ? 15.775 -10.183 -29.568 1.00 91.06 269 ARG A C 1
ATOM 2226 O O . ARG A 1 269 ? 16.106 -11.337 -29.830 1.00 91.06 269 ARG A O 1
ATOM 2233 N N . MET A 1 270 ? 15.766 -9.687 -28.337 1.00 92.56 270 MET A N 1
ATOM 2234 C CA . MET A 1 270 ? 16.029 -10.488 -27.144 1.00 92.56 270 MET A CA 1
ATOM 2235 C C . MET A 1 270 ? 14.716 -10.776 -26.413 1.00 92.56 270 MET A C 1
ATOM 2237 O O . MET A 1 270 ? 13.891 -9.862 -26.322 1.00 92.56 270 MET A O 1
ATOM 2241 N N . PRO A 1 271 ? 14.516 -11.996 -25.880 1.00 92.62 271 PRO A N 1
ATOM 2242 C CA . PRO A 1 271 ? 13.342 -12.302 -25.077 1.00 92.62 271 PRO A CA 1
ATOM 2243 C C . PRO A 1 271 ? 13.384 -11.502 -23.772 1.00 92.62 271 PRO A C 1
ATOM 2245 O O . PRO A 1 271 ? 14.359 -11.556 -23.018 1.00 92.62 271 PRO A O 1
ATOM 2248 N N . LEU A 1 272 ? 12.323 -10.754 -23.496 1.00 93.50 272 LEU A N 1
ATOM 2249 C CA . LEU A 1 272 ? 12.148 -10.043 -22.243 1.00 93.50 272 LEU A CA 1
ATOM 2250 C C . LEU A 1 272 ? 11.844 -11.048 -21.131 1.00 93.50 272 LEU A C 1
ATOM 2252 O O . LEU A 1 272 ? 10.867 -11.796 -21.165 1.00 93.50 272 LEU A O 1
ATOM 2256 N N . LYS A 1 273 ? 12.702 -11.049 -20.115 1.00 92.25 273 LYS A N 1
ATOM 2257 C CA . LYS A 1 273 ? 12.618 -11.941 -18.962 1.00 92.25 273 LYS A CA 1
ATOM 2258 C C . LYS A 1 273 ? 12.898 -11.138 -17.710 1.00 92.25 273 LYS A C 1
ATOM 2260 O O . LYS A 1 273 ? 14.032 -11.013 -17.259 1.00 92.25 273 LYS A O 1
ATOM 2265 N N . ARG A 1 274 ? 11.851 -10.530 -17.165 1.00 87.62 274 ARG A N 1
ATOM 2266 C CA . ARG A 1 274 ? 11.956 -9.689 -15.968 1.00 87.62 274 ARG A CA 1
ATOM 2267 C C . ARG A 1 274 ? 11.744 -10.477 -14.682 1.00 87.62 274 ARG A C 1
ATOM 2269 O O . ARG A 1 274 ? 12.215 -10.060 -13.627 1.00 87.62 274 ARG A O 1
ATOM 2276 N N . SER A 1 275 ? 11.022 -11.587 -14.768 1.00 88.75 275 SER A N 1
ATOM 2277 C CA . SER A 1 275 ? 10.776 -12.487 -13.647 1.00 88.75 275 SER A CA 1
ATOM 2278 C C . SER A 1 275 ? 11.299 -13.875 -13.985 1.00 88.75 275 SER A C 1
ATOM 2280 O O . SER A 1 275 ? 10.997 -14.413 -15.052 1.00 88.75 275 SER A O 1
ATOM 2282 N N . ILE A 1 276 ? 12.074 -14.441 -13.062 1.00 88.12 276 ILE A N 1
ATOM 2283 C CA . ILE A 1 276 ? 12.638 -15.786 -13.160 1.00 88.12 276 ILE A CA 1
ATOM 2284 C C . ILE A 1 276 ? 12.018 -16.628 -12.048 1.00 88.12 276 ILE A C 1
ATOM 2286 O O . ILE A 1 276 ? 12.052 -16.240 -10.879 1.00 88.12 276 ILE A O 1
ATOM 2290 N N . LEU A 1 277 ? 11.446 -17.770 -12.422 1.00 88.94 277 LEU A N 1
ATOM 2291 C CA . LEU A 1 277 ? 11.067 -18.823 -11.490 1.00 88.94 277 LEU A CA 1
ATOM 2292 C C . LEU A 1 277 ? 12.069 -19.958 -11.659 1.00 88.94 277 LEU A C 1
ATOM 2294 O O . LEU A 1 277 ? 12.212 -20.480 -12.759 1.00 88.94 277 LEU A O 1
ATOM 2298 N N . ALA A 1 278 ? 12.742 -20.319 -10.576 1.00 86.19 278 ALA A N 1
ATOM 2299 C CA . ALA A 1 278 ? 13.769 -21.346 -10.573 1.00 86.19 278 ALA A CA 1
ATOM 2300 C C . ALA A 1 278 ? 13.646 -22.209 -9.317 1.00 86.19 278 ALA A C 1
ATOM 2302 O O . ALA A 1 278 ? 13.142 -21.757 -8.285 1.00 86.19 278 ALA A O 1
ATOM 2303 N N . SER A 1 279 ? 14.143 -23.441 -9.399 1.00 81.75 279 SER A N 1
ATOM 2304 C CA . SER A 1 279 ? 14.192 -24.382 -8.274 1.00 81.75 279 SER A CA 1
ATOM 2305 C C . SER A 1 279 ? 15.295 -24.040 -7.268 1.00 81.75 279 SER A C 1
ATOM 2307 O O . SER A 1 279 ? 15.234 -24.436 -6.105 1.00 81.75 279 SER A O 1
ATOM 2309 N N . SER A 1 280 ? 16.304 -23.280 -7.704 1.00 77.31 280 SER A N 1
ATOM 2310 C CA . SER A 1 280 ? 17.417 -22.824 -6.877 1.00 77.31 280 SER A CA 1
ATOM 2311 C C . SER A 1 280 ? 17.889 -21.434 -7.295 1.00 77.31 280 SER A C 1
ATOM 2313 O O . SER A 1 280 ? 17.657 -20.974 -8.411 1.00 77.31 280 SER A O 1
ATOM 2315 N N . LEU A 1 281 ? 18.631 -20.763 -6.418 1.00 73.44 281 LEU A N 1
ATOM 2316 C CA . LEU A 1 281 ? 19.232 -19.466 -6.745 1.00 73.44 281 LEU A CA 1
ATOM 2317 C C . LEU A 1 281 ? 20.348 -19.564 -7.768 1.00 73.44 281 LEU A C 1
ATOM 2319 O O . LEU A 1 281 ? 20.561 -18.624 -8.521 1.00 73.44 281 LEU A O 1
ATOM 2323 N N . ARG A 1 282 ? 21.069 -20.688 -7.788 1.00 78.19 282 ARG A N 1
ATOM 2324 C CA . ARG A 1 282 ? 22.089 -20.936 -8.805 1.00 78.19 282 ARG A CA 1
ATOM 2325 C C . ARG A 1 282 ? 21.453 -20.923 -10.190 1.00 78.19 282 ARG A C 1
ATOM 2327 O O . ARG A 1 282 ? 21.977 -20.262 -11.072 1.00 78.19 282 ARG A O 1
ATOM 2334 N N . GLU A 1 283 ? 20.324 -21.610 -10.343 1.00 83.44 283 GLU A N 1
ATOM 2335 C CA . GLU A 1 283 ? 19.533 -21.599 -11.574 1.00 83.44 283 GLU A CA 1
ATOM 2336 C C . GLU A 1 283 ? 18.976 -20.196 -11.858 1.00 83.44 283 GLU A C 1
ATOM 2338 O O . GLU A 1 283 ? 19.165 -19.687 -12.956 1.00 83.44 283 GLU A O 1
ATOM 2343 N N . ALA A 1 284 ? 18.414 -19.510 -10.853 1.00 84.00 284 ALA A N 1
ATOM 2344 C CA . ALA A 1 284 ? 17.903 -18.147 -11.029 1.00 84.00 284 ALA A CA 1
ATOM 2345 C C . ALA A 1 284 ? 18.977 -17.153 -11.507 1.00 84.00 284 ALA A C 1
ATOM 2347 O O . ALA A 1 284 ? 18.703 -16.301 -12.342 1.00 84.00 284 ALA A O 1
ATOM 2348 N N . PHE A 1 285 ? 20.199 -17.243 -10.978 1.00 81.69 285 PHE A N 1
ATOM 2349 C CA . PHE A 1 285 ? 21.307 -16.359 -11.349 1.00 81.69 285 PHE A CA 1
ATOM 2350 C C . PHE A 1 285 ? 22.073 -16.812 -12.596 1.00 81.69 285 PHE A C 1
ATOM 2352 O O . PHE A 1 285 ? 22.909 -16.056 -13.093 1.00 81.69 285 PHE A O 1
ATOM 2359 N N . ALA A 1 286 ? 21.818 -18.024 -13.091 1.00 84.19 286 ALA A N 1
ATOM 2360 C CA . ALA A 1 286 ? 22.356 -18.489 -14.365 1.00 84.19 286 ALA A CA 1
ATOM 2361 C C . ALA A 1 286 ? 21.629 -17.852 -15.559 1.00 84.19 286 ALA A C 1
ATOM 2363 O O . ALA A 1 286 ? 22.165 -17.842 -16.665 1.00 84.19 286 ALA A O 1
ATOM 2364 N N . GLU A 1 287 ? 20.439 -17.295 -15.337 1.00 88.19 287 GLU A N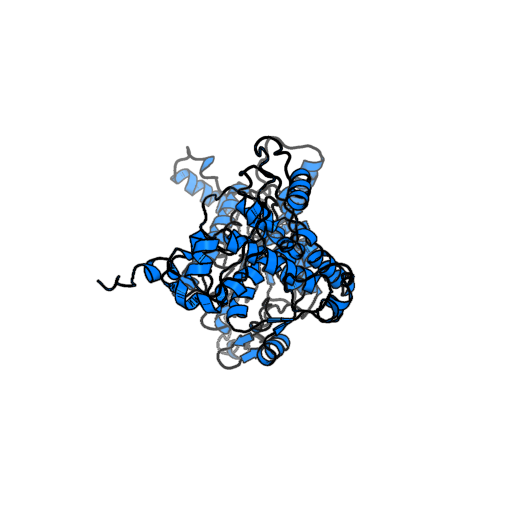 1
ATOM 2365 C CA . GLU A 1 287 ? 19.650 -16.634 -16.366 1.00 88.19 287 GLU A CA 1
ATOM 2366 C C . GLU A 1 287 ? 19.766 -15.106 -16.256 1.00 88.19 287 GLU A C 1
ATOM 2368 O O . GLU A 1 287 ? 19.696 -14.553 -15.152 1.00 88.19 287 GLU A O 1
ATOM 2373 N N . PRO A 1 288 ? 19.938 -14.382 -17.376 1.00 90.88 288 PRO A N 1
ATOM 2374 C CA . PRO A 1 288 ? 19.918 -12.931 -17.343 1.00 90.88 288 PRO A CA 1
ATOM 2375 C C . PRO A 1 288 ? 18.491 -12.403 -17.186 1.00 90.88 288 PRO A C 1
ATOM 2377 O O . PRO A 1 288 ? 17.541 -12.883 -17.805 1.00 90.88 288 PRO A O 1
ATOM 2380 N N . LEU A 1 289 ? 18.360 -11.331 -16.410 1.00 91.19 289 LEU A N 1
ATOM 2381 C CA . LEU A 1 289 ? 17.171 -10.495 -16.432 1.00 91.19 289 LEU A CA 1
ATOM 2382 C C . LEU A 1 289 ? 17.258 -9.541 -17.617 1.00 91.19 289 LEU A C 1
ATOM 2384 O O . LEU A 1 289 ? 18.231 -8.796 -17.746 1.00 91.19 289 LEU A O 1
ATOM 2388 N N . VAL A 1 290 ? 16.231 -9.533 -18.459 1.00 93.81 290 VAL A N 1
ATOM 2389 C CA . VAL A 1 290 ? 16.157 -8.680 -19.649 1.00 93.81 290 VAL A CA 1
ATOM 2390 C C . VAL A 1 290 ? 14.878 -7.861 -19.585 1.00 93.81 290 VAL A C 1
ATOM 2392 O O . VAL A 1 290 ? 13.780 -8.411 -19.515 1.00 93.81 290 VAL A O 1
ATOM 2395 N N . ALA A 1 291 ? 15.010 -6.537 -19.608 1.00 93.50 291 ALA A N 1
ATOM 2396 C CA . ALA A 1 291 ? 13.882 -5.613 -19.620 1.00 93.50 291 ALA A CA 1
ATOM 2397 C C . ALA A 1 291 ? 14.070 -4.535 -20.691 1.00 93.50 291 ALA A C 1
ATOM 2399 O O . ALA A 1 291 ? 15.186 -4.101 -20.961 1.00 93.50 291 ALA A O 1
ATOM 2400 N N . MET A 1 292 ? 12.975 -4.046 -21.266 1.00 94.12 292 MET A N 1
ATOM 2401 C CA . MET A 1 292 ? 13.002 -2.863 -22.124 1.00 94.12 292 MET A CA 1
ATOM 2402 C C . MET A 1 292 ? 13.185 -1.596 -21.277 1.00 94.12 292 MET A C 1
ATOM 2404 O O . MET A 1 292 ? 12.532 -1.435 -20.245 1.00 94.12 292 MET A O 1
ATOM 2408 N N . ILE A 1 293 ? 14.032 -0.670 -21.724 1.00 94.25 293 ILE A N 1
ATOM 2409 C CA . ILE A 1 293 ? 14.179 0.658 -21.125 1.00 94.25 293 ILE A CA 1
ATOM 2410 C C . ILE A 1 293 ? 14.398 1.726 -22.203 1.00 94.25 293 ILE A C 1
ATOM 2412 O O . ILE A 1 293 ? 15.081 1.494 -23.197 1.00 94.25 293 ILE A O 1
ATOM 2416 N N . HIS A 1 294 ? 13.850 2.922 -21.994 1.00 92.44 294 HIS A N 1
ATOM 2417 C CA . HIS A 1 294 ? 14.046 4.072 -22.877 1.00 92.44 294 HIS A CA 1
ATOM 2418 C C . HIS A 1 294 ? 14.807 5.166 -22.120 1.00 92.44 294 HIS A C 1
ATOM 2420 O O . HIS A 1 294 ? 14.280 5.716 -21.148 1.00 92.44 294 HIS A O 1
ATOM 2426 N N . LEU A 1 295 ? 16.056 5.439 -22.515 1.00 92.75 295 LEU A N 1
ATOM 2427 C CA . LEU A 1 295 ? 16.979 6.317 -21.780 1.00 92.75 295 LEU A CA 1
ATOM 2428 C C . LEU A 1 295 ? 17.579 7.404 -22.675 1.00 92.75 295 LEU A C 1
ATOM 2430 O O . LEU A 1 295 ? 18.014 7.076 -23.776 1.00 92.75 295 LEU A O 1
ATOM 2434 N N . PRO A 1 296 ? 17.731 8.648 -22.187 1.00 92.12 296 PRO A N 1
ATOM 2435 C CA . PRO A 1 296 ? 18.595 9.645 -22.821 1.00 92.12 296 PRO A CA 1
ATOM 2436 C C . PRO A 1 296 ? 20.026 9.115 -23.026 1.00 92.12 296 PRO A C 1
ATOM 2438 O O . PRO A 1 296 ? 20.591 8.505 -22.113 1.00 92.12 296 PRO A O 1
ATOM 2441 N N . LYS A 1 297 ? 20.637 9.365 -24.195 1.00 91.19 297 LYS A N 1
ATOM 2442 C CA . LYS A 1 297 ? 21.999 8.898 -24.549 1.00 91.19 297 LYS A CA 1
ATOM 2443 C C . LYS A 1 297 ? 23.050 9.246 -23.499 1.00 91.19 297 LYS A C 1
ATOM 2445 O O . LYS A 1 297 ? 23.861 8.401 -23.131 1.00 91.19 297 LYS A O 1
ATOM 2450 N N . ASN A 1 298 ? 23.023 10.478 -22.997 1.00 92.25 298 ASN A N 1
ATOM 2451 C CA . ASN A 1 298 ? 23.949 10.952 -21.969 1.00 92.25 298 ASN A CA 1
ATOM 2452 C C . ASN A 1 298 ? 23.785 10.193 -20.641 1.00 92.25 298 ASN A C 1
ATOM 2454 O O . ASN A 1 298 ? 24.782 9.811 -20.030 1.00 92.25 298 ASN A O 1
ATOM 2458 N N . LEU A 1 299 ? 22.544 9.936 -20.214 1.00 93.50 299 LEU A N 1
ATOM 2459 C CA . LEU A 1 299 ? 22.267 9.155 -19.012 1.00 93.50 299 LEU A CA 1
ATOM 2460 C C . LEU A 1 299 ? 22.706 7.703 -19.194 1.00 93.50 299 LEU A C 1
ATOM 2462 O O . LEU A 1 299 ? 23.329 7.147 -18.297 1.00 93.50 299 LEU A O 1
ATOM 2466 N N . ARG A 1 300 ? 22.436 7.098 -20.354 1.00 94.62 300 ARG A N 1
ATOM 2467 C CA . ARG A 1 300 ? 22.907 5.744 -20.653 1.00 94.62 300 ARG A CA 1
ATOM 2468 C C . ARG A 1 300 ? 24.432 5.650 -20.602 1.00 94.62 300 ARG A C 1
ATOM 2470 O O . ARG A 1 300 ? 24.944 4.777 -19.913 1.00 94.62 300 ARG A O 1
ATOM 2477 N N . ALA A 1 301 ? 25.144 6.561 -21.266 1.00 95.06 301 ALA A N 1
ATOM 2478 C CA . ALA A 1 301 ? 26.607 6.582 -21.255 1.00 95.06 301 ALA A CA 1
ATOM 2479 C C . ALA A 1 301 ? 27.166 6.739 -19.830 1.00 95.06 301 ALA A C 1
ATOM 2481 O O . ALA A 1 301 ? 28.130 6.071 -19.459 1.00 95.06 301 ALA A O 1
ATOM 2482 N N . TYR A 1 302 ? 26.529 7.581 -19.008 1.00 95.44 302 TYR A N 1
ATOM 2483 C CA . TYR A 1 302 ? 26.860 7.706 -17.589 1.00 95.44 302 TYR A CA 1
ATOM 2484 C C . TYR A 1 302 ? 26.655 6.382 -16.841 1.00 95.44 302 TYR A C 1
ATOM 2486 O O . TYR A 1 302 ? 27.565 5.909 -16.168 1.00 95.44 302 TYR A O 1
ATOM 2494 N N . VAL A 1 303 ? 25.490 5.749 -16.995 1.00 95.31 303 VAL A N 1
ATOM 2495 C CA . VAL A 1 303 ? 25.172 4.465 -16.354 1.00 95.31 303 VAL A CA 1
ATOM 2496 C C . VAL A 1 303 ? 26.168 3.379 -16.769 1.00 95.31 303 VAL A C 1
ATOM 2498 O O . VAL A 1 303 ? 26.651 2.649 -15.911 1.00 95.31 303 VAL A O 1
ATOM 2501 N N . GLU A 1 304 ? 26.499 3.266 -18.055 1.00 95.31 304 GLU A N 1
ATOM 2502 C CA . GLU A 1 304 ? 27.471 2.288 -18.566 1.00 95.31 304 GLU A CA 1
ATOM 2503 C C . GLU A 1 304 ? 28.870 2.507 -17.975 1.00 95.31 304 GLU A C 1
ATOM 2505 O O . GLU A 1 304 ? 29.554 1.543 -17.628 1.00 95.31 304 GLU A O 1
ATOM 2510 N N . ALA A 1 305 ? 29.285 3.766 -17.806 1.00 95.88 305 ALA A N 1
ATOM 2511 C CA . ALA A 1 305 ? 30.549 4.098 -17.157 1.00 95.88 305 ALA A CA 1
ATOM 2512 C C . ALA A 1 305 ? 30.549 3.711 -15.668 1.00 95.88 305 ALA A C 1
ATOM 2514 O O . ALA A 1 305 ? 31.524 3.134 -15.184 1.00 95.88 305 ALA A O 1
ATOM 2515 N N . GLU A 1 306 ? 29.454 3.986 -14.955 1.00 94.81 306 GLU A N 1
ATOM 2516 C CA . GLU A 1 306 ? 29.306 3.669 -13.530 1.00 94.81 306 GLU A CA 1
ATOM 2517 C C . GLU A 1 306 ? 29.172 2.168 -13.256 1.00 94.81 306 GLU A C 1
ATOM 2519 O O . GLU A 1 306 ? 29.707 1.651 -12.277 1.00 94.81 306 GLU A O 1
ATOM 2524 N N . LEU A 1 307 ? 28.486 1.447 -14.141 1.00 91.31 307 LEU A N 1
ATOM 2525 C CA . LEU A 1 307 ? 28.192 0.025 -14.002 1.00 91.31 307 LEU A CA 1
ATOM 2526 C C . LEU A 1 307 ? 29.189 -0.876 -14.741 1.00 91.31 307 LEU A C 1
ATOM 2528 O O . LEU A 1 307 ? 28.943 -2.078 -14.842 1.00 91.31 307 LEU A O 1
ATOM 2532 N N . LYS A 1 308 ? 30.333 -0.341 -15.193 1.00 90.31 308 LYS A N 1
ATOM 2533 C CA . LYS A 1 308 ? 31.362 -1.063 -15.968 1.00 90.31 308 LYS A CA 1
ATOM 2534 C C . LYS A 1 308 ? 31.875 -2.344 -15.294 1.00 90.31 308 LYS A C 1
ATOM 2536 O O . LYS A 1 308 ? 32.301 -3.268 -15.978 1.00 90.31 308 LYS A O 1
ATOM 2541 N N . GLN A 1 309 ? 31.873 -2.390 -13.962 1.00 85.25 309 GLN A N 1
ATOM 2542 C CA . GLN A 1 309 ? 32.302 -3.558 -13.176 1.00 85.25 309 GLN A CA 1
ATOM 2543 C C . GLN A 1 309 ? 31.153 -4.516 -12.825 1.00 85.25 309 GLN A C 1
ATOM 2545 O O . GLN A 1 309 ? 31.387 -5.562 -12.226 1.00 85.25 309 GLN A O 1
ATOM 2550 N N . SER A 1 310 ? 29.912 -4.157 -13.152 1.00 85.56 310 SER A N 1
ATOM 2551 C CA . SER A 1 310 ? 28.739 -4.987 -12.887 1.00 85.56 310 SER A CA 1
ATOM 2552 C C . SER A 1 310 ? 28.430 -5.906 -14.072 1.00 85.56 310 SER A C 1
ATOM 2554 O O . SER A 1 310 ? 28.886 -5.681 -15.188 1.00 85.56 310 SER A O 1
ATOM 2556 N N . LEU A 1 311 ? 27.569 -6.901 -13.851 1.00 87.69 311 LEU A N 1
ATOM 2557 C CA . LEU A 1 311 ? 26.999 -7.751 -14.907 1.00 87.69 311 LEU A CA 1
ATOM 2558 C C . LEU A 1 311 ? 25.865 -7.056 -15.690 1.00 87.69 311 LEU A C 1
ATOM 2560 O O . LEU A 1 311 ? 25.013 -7.712 -16.285 1.00 87.69 311 LEU A O 1
ATOM 2564 N N . THR A 1 312 ? 25.804 -5.725 -15.635 1.00 90.75 312 THR A N 1
ATOM 2565 C CA . THR A 1 312 ? 24.772 -4.931 -16.302 1.00 90.75 312 THR A CA 1
ATOM 2566 C C . THR A 1 312 ? 25.296 -4.394 -17.616 1.00 90.75 312 THR A C 1
ATOM 2568 O O . THR A 1 312 ? 26.380 -3.818 -17.667 1.00 90.75 312 THR A O 1
ATOM 2571 N N . ARG A 1 313 ? 24.499 -4.521 -18.673 1.00 93.75 313 ARG A N 1
ATOM 2572 C CA . ARG A 1 313 ? 24.793 -3.934 -19.980 1.00 93.75 313 ARG A CA 1
ATOM 2573 C C . ARG A 1 313 ? 23.522 -3.492 -20.688 1.00 93.75 313 ARG A C 1
ATOM 2575 O O . ARG A 1 313 ? 22.415 -3.879 -20.307 1.00 93.75 313 ARG A O 1
ATOM 2582 N N . PHE A 1 314 ? 23.708 -2.720 -21.750 1.00 95.50 314 PHE A N 1
ATOM 2583 C CA . PHE A 1 314 ? 22.634 -2.296 -22.635 1.00 95.50 314 PHE A CA 1
ATOM 2584 C C . PHE A 1 314 ? 22.878 -2.816 -24.047 1.00 95.50 314 PHE A C 1
ATOM 2586 O O . PHE A 1 314 ? 24.019 -2.882 -24.505 1.00 95.50 314 PHE A O 1
ATOM 2593 N N . ALA A 1 315 ? 21.802 -3.194 -24.727 1.00 95.19 315 ALA A N 1
ATOM 2594 C CA . ALA A 1 315 ? 21.810 -3.490 -26.153 1.00 95.19 315 ALA A CA 1
ATOM 2595 C C . ALA A 1 315 ? 20.716 -2.669 -26.832 1.00 95.19 315 ALA A C 1
ATOM 2597 O O . ALA A 1 315 ? 19.593 -2.618 -26.340 1.00 95.19 315 ALA A O 1
ATOM 2598 N N . ASP A 1 316 ? 21.031 -2.005 -27.935 1.00 94.75 316 ASP A N 1
ATOM 2599 C CA . ASP A 1 316 ? 20.074 -1.150 -28.635 1.00 94.75 316 ASP A CA 1
ATOM 2600 C C . ASP A 1 316 ? 18.976 -2.025 -29.237 1.00 94.75 316 ASP A C 1
ATOM 2602 O O . ASP A 1 316 ? 19.263 -2.931 -30.017 1.00 94.75 316 ASP A O 1
ATOM 2606 N N . VAL A 1 317 ? 17.715 -1.741 -28.914 1.00 92.69 317 VAL A N 1
ATOM 2607 C CA . VAL A 1 317 ? 16.575 -2.432 -29.538 1.00 92.69 317 VAL A CA 1
ATOM 2608 C C . VAL A 1 317 ? 16.439 -1.992 -30.994 1.00 92.69 317 VAL A C 1
ATOM 2610 O O . VAL A 1 317 ? 16.114 -2.787 -31.874 1.00 92.69 317 VAL A O 1
ATOM 2613 N N . THR A 1 318 ? 16.708 -0.713 -31.248 1.00 90.94 318 THR A N 1
ATOM 2614 C CA . THR A 1 318 ? 16.482 -0.054 -32.536 1.00 90.94 318 THR A CA 1
ATOM 2615 C C . THR A 1 318 ? 17.793 0.389 -33.177 1.00 90.94 318 THR A C 1
ATOM 2617 O O . THR A 1 318 ? 18.771 0.671 -32.485 1.00 90.94 318 THR A O 1
ATOM 2620 N N . LYS A 1 319 ? 17.833 0.437 -34.508 1.00 92.12 319 LYS A N 1
ATOM 2621 C CA . LYS A 1 319 ? 18.956 0.988 -35.273 1.00 92.12 319 LYS A CA 1
ATOM 2622 C C . LYS A 1 319 ? 18.981 2.510 -35.172 1.00 92.12 319 LYS A C 1
ATOM 2624 O O . LYS A 1 319 ? 17.972 3.140 -34.870 1.00 92.12 319 LYS A O 1
ATOM 2629 N N . GLY A 1 320 ? 20.138 3.111 -35.451 1.00 83.62 320 GLY A N 1
ATOM 2630 C CA . GLY A 1 320 ? 20.342 4.558 -35.301 1.00 83.62 320 GLY A CA 1
ATOM 2631 C C . GLY A 1 320 ? 19.454 5.444 -36.187 1.00 83.62 320 GLY A C 1
ATOM 2632 O O . GLY A 1 320 ? 19.324 6.629 -35.897 1.00 83.62 320 GLY A O 1
ATOM 2633 N N . ASP A 1 321 ? 18.851 4.889 -37.241 1.00 83.94 321 ASP A N 1
ATOM 2634 C CA . ASP A 1 321 ? 17.919 5.551 -38.163 1.00 83.94 321 ASP A CA 1
ATOM 2635 C C . ASP A 1 321 ? 16.439 5.236 -37.873 1.00 83.94 321 ASP A C 1
ATOM 2637 O O . ASP A 1 321 ? 15.559 5.629 -38.646 1.00 83.94 321 ASP A O 1
ATOM 2641 N N . ALA A 1 322 ? 16.147 4.521 -36.781 1.00 85.31 322 ALA A N 1
ATOM 2642 C CA . ALA A 1 322 ? 14.779 4.242 -36.378 1.00 85.31 322 ALA A CA 1
ATOM 2643 C C . ALA A 1 322 ? 14.036 5.531 -35.986 1.00 85.31 322 ALA A C 1
ATOM 2645 O O . ALA A 1 322 ? 14.638 6.446 -35.415 1.00 85.31 322 ALA A O 1
ATOM 2646 N N . PRO A 1 323 ? 12.722 5.619 -36.259 1.00 80.12 323 PRO A N 1
ATOM 2647 C CA . PRO A 1 323 ? 11.931 6.751 -35.809 1.00 80.12 323 PRO A CA 1
ATOM 2648 C C . PRO A 1 323 ? 11.947 6.826 -34.277 1.00 80.12 323 PRO A C 1
ATOM 2650 O O . PRO A 1 323 ? 11.655 5.849 -33.589 1.00 80.12 323 PRO A O 1
ATOM 2653 N N . SER A 1 324 ? 12.289 7.993 -33.738 1.00 67.56 324 SER A N 1
ATOM 2654 C CA . SER A 1 324 ? 12.360 8.228 -32.293 1.00 67.56 324 SER A CA 1
ATOM 2655 C C . SER A 1 324 ? 11.042 8.747 -31.703 1.00 67.56 324 SER A C 1
ATOM 2657 O O . SER A 1 324 ? 10.866 8.714 -30.484 1.00 67.56 324 SER A O 1
ATOM 2659 N N . HIS A 1 325 ? 10.106 9.222 -32.540 1.00 66.69 325 HIS A N 1
ATOM 2660 C CA . HIS A 1 325 ? 8.810 9.787 -32.133 1.00 66.69 325 HIS A CA 1
ATOM 2661 C C . HIS A 1 325 ? 7.721 9.429 -33.139 1.00 66.69 325 HIS A C 1
ATOM 2663 O O . HIS A 1 325 ? 7.953 9.518 -34.345 1.00 66.69 325 HIS A O 1
ATOM 2669 N N . GLY A 1 326 ? 6.515 9.139 -32.650 1.00 60.56 326 GLY A N 1
ATOM 2670 C CA . GLY A 1 326 ? 5.328 9.146 -33.499 1.00 60.56 326 GLY A CA 1
ATOM 2671 C C . GLY A 1 326 ? 5.075 10.544 -34.077 1.00 60.56 326 GLY A C 1
ATOM 2672 O O . GLY A 1 326 ? 5.334 11.563 -33.431 1.00 60.56 326 GLY A O 1
ATOM 2673 N N . PHE A 1 327 ? 4.558 10.602 -35.302 1.00 52.31 327 PHE A N 1
ATOM 2674 C CA . PHE A 1 327 ? 4.120 11.851 -35.927 1.00 52.31 327 PHE A CA 1
ATOM 2675 C C . PHE A 1 327 ? 2.963 12.459 -35.107 1.00 52.31 327 PHE A C 1
ATOM 2677 O O . PHE A 1 327 ? 1.865 11.901 -35.092 1.00 52.31 327 PHE A O 1
ATOM 2684 N N . ILE A 1 328 ? 3.193 13.584 -34.412 1.00 56.34 328 ILE A N 1
ATOM 2685 C CA . ILE A 1 328 ? 2.150 14.340 -33.691 1.00 56.34 328 ILE A CA 1
ATOM 2686 C C . ILE A 1 328 ? 1.763 15.552 -34.554 1.00 56.34 328 ILE A C 1
ATOM 2688 O O . ILE A 1 328 ? 2.490 16.544 -34.562 1.00 56.34 328 ILE A O 1
ATOM 2692 N N . PRO A 1 329 ? 0.635 15.516 -35.287 1.00 50.53 329 PRO A N 1
ATOM 2693 C CA . PRO A 1 329 ? 0.371 16.482 -36.355 1.00 50.53 329 PRO A CA 1
ATOM 2694 C C . PRO A 1 329 ? 0.125 17.932 -35.898 1.00 50.53 329 PRO A C 1
ATOM 2696 O O . PRO A 1 329 ? 0.168 18.824 -36.734 1.00 50.53 329 PRO A O 1
ATOM 2699 N N . ASN A 1 330 ? -0.156 18.191 -34.611 1.00 50.81 330 ASN A N 1
ATOM 2700 C CA . ASN A 1 330 ? -0.829 19.435 -34.189 1.00 50.81 330 ASN A CA 1
ATOM 2701 C C . ASN A 1 330 ? -0.208 20.176 -32.982 1.00 50.81 330 ASN A C 1
ATOM 2703 O O . ASN A 1 330 ? -0.881 21.012 -32.386 1.00 50.81 330 ASN A O 1
ATOM 2707 N N . TRP A 1 331 ? 1.014 19.854 -32.548 1.00 55.31 331 TRP A N 1
ATOM 2708 C CA . TRP A 1 331 ? 1.572 20.390 -31.294 1.00 55.31 331 TRP A CA 1
ATOM 2709 C C . TRP A 1 331 ? 2.937 21.027 -31.542 1.00 55.31 331 TRP A C 1
ATOM 2711 O O . TRP A 1 331 ? 3.936 20.325 -31.676 1.00 55.31 331 TRP A O 1
ATOM 2721 N N . ALA A 1 332 ? 2.993 22.356 -31.598 1.00 54.81 332 ALA A N 1
ATOM 2722 C CA . ALA A 1 332 ? 4.254 23.066 -31.431 1.00 54.81 332 ALA A CA 1
ATOM 2723 C C . ALA A 1 332 ? 4.018 24.476 -30.879 1.00 54.81 332 ALA A C 1
ATOM 2725 O O . ALA A 1 332 ? 4.088 25.465 -31.608 1.00 54.81 332 ALA A O 1
ATOM 2726 N N . THR A 1 333 ? 3.804 24.583 -29.566 1.00 69.62 333 THR A N 1
ATOM 2727 C CA . THR A 1 333 ? 4.410 25.723 -28.863 1.00 69.62 333 THR A CA 1
ATOM 2728 C C . THR A 1 333 ? 5.926 25.471 -28.739 1.00 69.62 333 THR A C 1
ATOM 2730 O O . THR A 1 333 ? 6.361 24.312 -28.751 1.00 69.62 333 THR A O 1
ATOM 2733 N N . PRO A 1 334 ? 6.771 26.512 -28.638 1.00 60.66 334 PRO A N 1
ATOM 2734 C CA . PRO A 1 334 ? 8.222 26.355 -28.483 1.00 60.66 334 PRO A CA 1
ATOM 2735 C C . PRO A 1 334 ? 8.632 25.426 -27.326 1.00 60.66 334 PRO A C 1
ATOM 2737 O O . PRO A 1 334 ? 9.609 24.687 -27.440 1.00 60.66 334 PRO A O 1
ATOM 2740 N N . GLU A 1 335 ? 7.860 25.398 -26.239 1.00 63.34 335 GLU A N 1
ATOM 2741 C CA . GLU A 1 335 ? 8.092 24.537 -25.075 1.00 63.34 335 GLU A CA 1
ATOM 2742 C C . GLU A 1 335 ? 7.873 23.052 -25.404 1.00 63.34 335 GLU A C 1
ATOM 2744 O O . GLU A 1 335 ? 8.658 22.199 -24.983 1.00 63.34 335 GLU A O 1
ATOM 2749 N N . GLN A 1 336 ? 6.852 22.735 -26.208 1.00 62.41 336 GLN A N 1
ATOM 2750 C CA . GLN A 1 336 ? 6.584 21.372 -26.682 1.00 62.41 336 GLN A CA 1
ATOM 2751 C C . GLN A 1 336 ? 7.700 20.886 -27.618 1.00 62.41 336 GLN A C 1
ATOM 2753 O O . GLN A 1 336 ? 8.134 19.739 -27.517 1.00 62.41 336 GLN A O 1
ATOM 2758 N N . ALA A 1 337 ? 8.241 21.770 -28.463 1.00 59.00 337 ALA A N 1
ATOM 2759 C CA . ALA A 1 337 ? 9.361 21.449 -29.347 1.00 59.00 337 ALA A CA 1
ATOM 2760 C C . ALA A 1 337 ? 10.662 21.134 -28.578 1.00 59.00 337 ALA A C 1
ATOM 2762 O O . ALA A 1 337 ? 11.420 20.252 -28.985 1.00 59.00 337 ALA A O 1
ATOM 2763 N N . VAL A 1 338 ? 10.921 21.809 -27.451 1.00 61.00 338 VAL A N 1
ATOM 2764 C CA . VAL A 1 338 ? 12.068 21.504 -26.573 1.00 61.00 338 VAL A CA 1
ATOM 2765 C C . VAL A 1 338 ? 11.896 20.151 -25.873 1.00 61.00 338 VAL A C 1
ATOM 2767 O O . VAL A 1 338 ? 12.853 19.379 -25.808 1.00 61.00 338 VAL A O 1
ATOM 2770 N N . ALA A 1 339 ? 10.687 19.820 -25.404 1.00 58.66 339 ALA A N 1
ATOM 2771 C CA . ALA A 1 339 ? 10.399 18.509 -24.815 1.00 58.66 339 ALA A CA 1
ATOM 2772 C C . ALA A 1 339 ? 10.583 17.363 -25.830 1.00 58.66 339 ALA A C 1
ATOM 2774 O O . ALA A 1 339 ? 11.212 16.356 -25.509 1.00 58.66 339 ALA A O 1
ATOM 2775 N N . ILE A 1 340 ? 10.126 17.552 -27.075 1.00 58.41 340 ILE A N 1
ATOM 2776 C CA . ILE A 1 340 ? 10.317 16.597 -28.180 1.00 58.41 340 ILE A CA 1
ATOM 2777 C C . ILE A 1 340 ? 11.811 16.402 -28.494 1.00 58.41 340 ILE A C 1
ATOM 2779 O O . ILE A 1 340 ? 12.255 15.272 -28.691 1.00 58.41 340 ILE A O 1
ATOM 2783 N N . ARG A 1 341 ? 12.624 17.471 -28.470 1.00 57.16 341 ARG A N 1
ATOM 2784 C CA . ARG A 1 341 ? 14.084 17.363 -28.664 1.00 57.16 341 ARG A CA 1
ATOM 2785 C C . ARG A 1 341 ? 14.772 16.545 -27.568 1.00 57.16 341 ARG A C 1
ATOM 2787 O O . ARG A 1 341 ? 15.654 15.756 -27.886 1.00 57.16 341 ARG A O 1
ATOM 2794 N N . SER A 1 342 ? 14.356 16.676 -26.308 1.00 57.75 342 SER A N 1
ATOM 2795 C CA . SER A 1 342 ? 14.915 15.865 -25.214 1.00 57.75 342 SER A CA 1
ATOM 2796 C C . SER A 1 342 ? 14.623 14.367 -25.379 1.00 57.75 342 SER A C 1
ATOM 2798 O O . SER A 1 342 ? 15.457 13.548 -25.001 1.00 57.75 342 SER A O 1
ATOM 2800 N N . ASP A 1 343 ? 13.468 14.005 -25.943 1.00 59.94 343 ASP A N 1
ATOM 2801 C CA . ASP A 1 343 ? 13.124 12.610 -26.245 1.00 59.94 343 ASP A CA 1
ATOM 2802 C C . ASP A 1 343 ? 13.812 12.115 -27.536 1.00 59.94 343 ASP A C 1
ATOM 2804 O O . ASP A 1 343 ? 14.055 10.920 -27.667 1.00 59.94 343 ASP A O 1
ATOM 2808 N N . SER A 1 344 ? 14.190 13.003 -28.471 1.00 62.44 344 SER A N 1
ATOM 2809 C CA . SER A 1 344 ? 14.933 12.661 -29.716 1.00 62.44 344 SER A CA 1
ATOM 2810 C C . SER A 1 344 ? 16.339 12.130 -29.490 1.00 62.44 344 SER A C 1
ATOM 2812 O O . SER A 1 344 ? 16.926 11.474 -30.350 1.00 62.44 344 SER A O 1
ATOM 2814 N N . GLU A 1 345 ? 16.860 12.352 -28.290 1.00 80.19 345 GLU A N 1
ATOM 2815 C CA . GLU A 1 345 ? 18.142 11.827 -27.850 1.00 80.19 345 GLU A CA 1
ATOM 2816 C C . GLU A 1 345 ? 18.000 10.573 -26.984 1.00 80.19 345 GLU A C 1
ATOM 2818 O O . GLU A 1 345 ? 19.010 10.058 -26.503 1.00 80.19 345 GLU A O 1
ATOM 2823 N N . ALA A 1 346 ? 16.783 10.069 -26.767 1.00 86.25 346 ALA A N 1
ATOM 2824 C CA . ALA A 1 346 ? 16.572 8.829 -26.042 1.00 86.25 346 ALA A CA 1
ATOM 2825 C C . ALA A 1 346 ? 16.720 7.606 -26.961 1.00 86.25 346 ALA A C 1
ATOM 2827 O O . ALA A 1 346 ? 16.461 7.655 -28.161 1.00 86.25 346 ALA A O 1
ATOM 2828 N N . VAL A 1 347 ? 17.215 6.506 -26.394 1.00 89.94 347 VAL A N 1
ATOM 2829 C CA . VAL A 1 347 ? 17.478 5.248 -27.099 1.00 89.94 347 VAL A CA 1
ATOM 2830 C C . VAL A 1 347 ? 16.708 4.138 -26.414 1.00 89.94 347 VAL A C 1
ATOM 2832 O O . VAL A 1 347 ? 16.841 3.918 -25.204 1.00 89.94 347 VAL A O 1
ATOM 2835 N N . LEU A 1 348 ? 15.910 3.420 -27.201 1.00 92.81 348 LEU A N 1
ATOM 2836 C CA . LEU A 1 348 ? 15.237 2.215 -26.748 1.00 92.81 348 LEU A CA 1
ATOM 2837 C C . LEU A 1 348 ? 16.263 1.083 -26.671 1.00 92.81 348 LEU A C 1
ATOM 2839 O O . LEU A 1 348 ? 16.866 0.712 -27.678 1.00 92.81 348 LEU A O 1
ATOM 2843 N N . SER A 1 349 ? 16.488 0.571 -25.465 1.00 94.81 349 SER A N 1
ATOM 2844 C CA . SER A 1 349 ? 17.535 -0.405 -25.161 1.00 94.81 349 SER A CA 1
ATOM 2845 C C . SER A 1 349 ? 16.964 -1.589 -24.377 1.00 94.81 349 SER A C 1
ATOM 2847 O O . SER A 1 349 ? 16.077 -1.425 -23.541 1.00 94.81 349 SER A O 1
ATOM 2849 N N . TYR A 1 350 ? 17.504 -2.780 -24.602 1.00 96.12 350 TYR A N 1
ATOM 2850 C CA . TYR A 1 350 ? 17.429 -3.881 -23.657 1.00 96.12 350 TYR A CA 1
ATOM 2851 C C . TYR A 1 350 ? 18.385 -3.579 -22.512 1.00 96.12 350 TYR A C 1
ATOM 2853 O O . TYR A 1 350 ? 19.592 -3.458 -22.714 1.00 96.12 350 TYR A O 1
ATOM 2861 N N . TRP A 1 351 ? 17.844 -3.446 -21.311 1.00 95.62 351 TRP A N 1
ATOM 2862 C CA . TRP A 1 351 ? 18.599 -3.454 -20.073 1.00 95.62 351 TRP A CA 1
ATOM 2863 C C . TRP A 1 351 ? 18.753 -4.900 -19.609 1.00 95.62 351 TRP A C 1
ATOM 2865 O O . TRP A 1 351 ? 17.772 -5.558 -19.259 1.00 95.62 351 TRP A O 1
ATOM 2875 N N . ILE A 1 352 ? 19.992 -5.385 -19.642 1.00 93.75 352 ILE A N 1
ATOM 2876 C CA . ILE A 1 352 ? 20.342 -6.777 -19.370 1.00 93.75 352 ILE A CA 1
ATOM 2877 C C . ILE A 1 352 ? 21.155 -6.811 -18.082 1.00 93.75 352 ILE A C 1
ATOM 2879 O O . ILE A 1 352 ? 22.170 -6.121 -17.975 1.00 93.75 352 ILE A O 1
ATOM 2883 N N . HIS A 1 353 ? 20.714 -7.603 -17.112 1.00 90.19 353 HIS A N 1
ATOM 2884 C CA . HIS A 1 353 ? 21.385 -7.791 -15.833 1.00 90.19 353 HIS A CA 1
ATOM 2885 C C . HIS A 1 353 ? 21.575 -9.282 -15.558 1.00 90.19 353 HIS A C 1
ATOM 2887 O O . HIS A 1 353 ? 20.608 -9.992 -15.295 1.00 90.19 353 HIS A O 1
ATOM 2893 N N . GLY A 1 354 ? 22.819 -9.756 -15.614 1.00 87.31 354 GLY A N 1
ATOM 2894 C CA . GLY A 1 354 ? 23.148 -11.164 -15.397 1.00 87.31 354 GLY A CA 1
ATOM 2895 C C . GLY A 1 354 ? 24.259 -11.663 -16.324 1.00 87.31 354 GLY A C 1
ATOM 2896 O O . GLY A 1 354 ? 24.912 -10.858 -16.994 1.00 87.31 354 GLY A O 1
ATOM 2897 N N . PRO A 1 355 ? 24.524 -12.978 -16.342 1.00 86.00 355 PRO A N 1
ATOM 2898 C CA . PRO A 1 355 ? 25.578 -13.554 -17.169 1.00 86.00 355 PRO A CA 1
ATOM 2899 C C . PRO A 1 355 ? 25.319 -13.323 -18.665 1.00 86.00 355 PRO A C 1
ATOM 2901 O O . PRO A 1 355 ? 24.182 -13.206 -19.122 1.00 86.00 355 PRO A O 1
ATOM 2904 N N . ASN A 1 356 ? 26.394 -13.255 -19.451 1.00 78.56 356 ASN A N 1
ATOM 2905 C CA . ASN A 1 356 ? 26.279 -13.139 -20.901 1.00 78.56 356 ASN A CA 1
ATOM 2906 C C . ASN A 1 356 ? 25.868 -14.484 -21.512 1.00 78.56 356 ASN A C 1
ATOM 2908 O O . ASN A 1 356 ? 26.634 -15.438 -21.464 1.00 78.56 356 ASN A O 1
ATOM 2912 N N . GLU A 1 357 ? 24.709 -14.517 -22.172 1.00 67.19 357 GLU A N 1
ATOM 2913 C CA . GLU A 1 357 ? 24.220 -15.671 -22.951 1.00 67.19 357 GLU A CA 1
ATOM 2914 C C . GLU A 1 357 ? 25.090 -16.038 -24.155 1.00 67.19 357 GLU A C 1
ATOM 2916 O O . GLU A 1 357 ? 24.904 -17.104 -24.729 1.00 67.19 357 GLU A O 1
ATOM 2921 N N . LYS A 1 358 ? 26.027 -15.173 -24.559 1.00 62.03 358 LYS A N 1
ATOM 2922 C CA . LYS A 1 358 ? 26.997 -15.473 -25.614 1.00 62.03 358 LYS A CA 1
ATOM 2923 C C . LYS A 1 358 ? 28.299 -15.933 -24.949 1.00 62.03 358 LYS A C 1
ATOM 2925 O O . LYS A 1 358 ? 29.176 -15.087 -24.751 1.00 62.03 358 LYS A O 1
ATOM 2930 N N . PRO A 1 359 ? 28.469 -17.228 -24.598 1.00 53.00 359 PRO A N 1
ATOM 2931 C CA . PRO A 1 359 ? 29.808 -17.776 -24.531 1.00 53.00 359 PRO A CA 1
ATOM 2932 C C . PRO A 1 359 ? 30.353 -17.580 -25.939 1.00 53.00 359 PRO A C 1
ATOM 2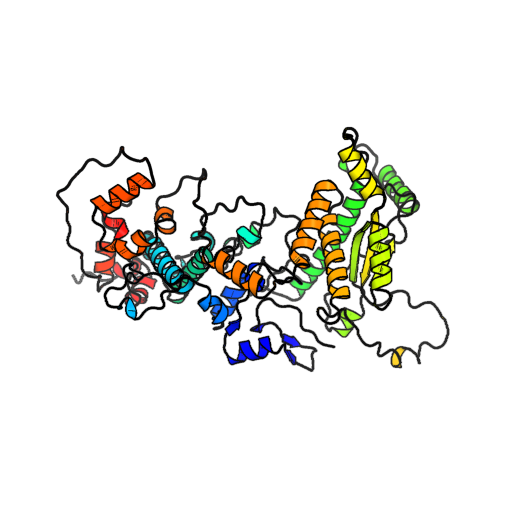934 O O . PRO A 1 359 ? 29.823 -18.113 -26.915 1.00 53.00 359 PRO A O 1
ATOM 2937 N N . SER A 1 360 ? 31.327 -16.686 -26.072 1.00 49.50 360 SER A N 1
ATOM 2938 C CA . SER A 1 360 ? 32.063 -16.549 -27.315 1.00 49.50 360 SER A CA 1
ATOM 2939 C C . SER A 1 360 ? 32.448 -17.957 -27.759 1.00 49.50 360 SER A C 1
ATOM 2941 O O . SER A 1 360 ? 32.978 -18.719 -26.947 1.00 49.50 360 SER A O 1
ATOM 2943 N N . GLN A 1 361 ? 32.128 -18.301 -29.012 1.00 50.25 361 GLN A N 1
ATOM 2944 C CA . GLN A 1 361 ? 32.564 -19.504 -29.732 1.00 50.25 361 GLN A CA 1
ATOM 2945 C C . GLN A 1 361 ? 34.098 -19.517 -29.856 1.00 50.25 361 GLN A C 1
ATOM 2947 O O . GLN A 1 361 ? 34.676 -19.518 -30.936 1.00 50.25 361 GLN A O 1
ATOM 2952 N N . THR A 1 362 ? 34.773 -19.454 -28.722 1.00 48.81 362 THR A N 1
ATOM 2953 C CA . THR A 1 362 ? 36.206 -19.590 -28.565 1.00 48.81 362 THR A CA 1
ATOM 2954 C C . THR A 1 362 ? 36.390 -21.073 -28.328 1.00 48.81 362 THR A C 1
ATOM 2956 O O . THR A 1 362 ? 36.402 -21.557 -27.200 1.00 48.81 362 THR A O 1
ATOM 2959 N N . THR A 1 363 ? 36.406 -21.810 -29.434 1.00 55.34 363 THR A N 1
ATOM 2960 C CA . THR A 1 363 ? 36.914 -23.174 -29.507 1.00 55.34 363 THR A CA 1
ATOM 2961 C C . THR A 1 363 ? 38.334 -23.176 -28.964 1.00 55.34 363 THR A C 1
ATOM 2963 O O . THR A 1 363 ? 39.248 -22.851 -29.707 1.00 55.34 363 THR A O 1
ATOM 2966 N N . GLU A 1 364 ? 38.504 -23.462 -27.674 1.00 52.28 364 GLU A N 1
ATOM 2967 C CA . GLU A 1 364 ? 39.651 -24.182 -27.111 1.00 52.28 364 GLU A CA 1
ATOM 2968 C C . GLU A 1 364 ? 39.465 -24.375 -25.591 1.00 52.28 364 GLU A C 1
ATOM 2970 O O . GLU A 1 364 ? 39.512 -23.435 -24.803 1.00 52.28 364 GLU A O 1
ATOM 2975 N N . SER A 1 365 ? 39.292 -25.643 -25.188 1.00 55.72 365 SER A N 1
ATOM 2976 C CA . SER A 1 365 ? 39.370 -26.160 -23.807 1.00 55.72 365 SER A CA 1
ATOM 2977 C C . SER A 1 365 ? 38.177 -25.898 -22.854 1.00 55.72 365 SER A C 1
ATOM 2979 O O . SER A 1 365 ? 38.354 -25.429 -21.726 1.00 55.72 365 SER A O 1
ATOM 2981 N N . GLU A 1 366 ? 36.968 -26.319 -23.246 1.00 51.16 366 GLU A N 1
ATOM 2982 C CA . GLU A 1 366 ? 35.719 -26.236 -22.452 1.00 51.16 366 GLU A CA 1
ATOM 2983 C C . GLU A 1 366 ? 35.695 -27.041 -21.134 1.00 51.16 366 GLU A C 1
ATOM 2985 O O . GLU A 1 366 ? 34.901 -26.731 -20.249 1.00 51.16 366 GLU A O 1
ATOM 2990 N N . ALA A 1 367 ? 36.575 -28.026 -20.929 1.00 50.41 367 ALA A N 1
ATOM 2991 C CA . ALA A 1 367 ? 36.539 -28.844 -19.708 1.00 50.41 367 ALA A CA 1
ATOM 2992 C C . ALA A 1 367 ? 37.214 -28.184 -18.486 1.00 50.41 367 ALA A C 1
ATOM 2994 O O . ALA A 1 367 ? 36.885 -28.514 -17.351 1.00 50.41 367 ALA A O 1
ATOM 2995 N N . THR A 1 368 ? 38.125 -27.226 -18.687 1.00 49.38 368 THR A N 1
ATOM 2996 C CA . THR A 1 368 ? 38.968 -26.678 -17.600 1.00 49.38 368 THR A CA 1
ATOM 2997 C C . THR A 1 368 ? 38.538 -25.283 -17.133 1.00 49.38 368 THR A C 1
ATOM 2999 O O . THR A 1 368 ? 39.002 -24.811 -16.093 1.00 49.38 368 THR A O 1
ATOM 3002 N N . MET A 1 369 ? 37.656 -24.601 -17.877 1.00 45.31 369 MET A N 1
ATOM 3003 C CA . MET A 1 369 ? 37.110 -23.299 -17.467 1.00 45.31 369 MET A CA 1
ATOM 3004 C C . MET A 1 369 ? 35.852 -23.415 -16.606 1.00 45.31 369 MET A C 1
ATOM 3006 O O . MET A 1 369 ? 35.695 -22.596 -15.706 1.00 45.31 369 MET A O 1
ATOM 3010 N N . ILE A 1 370 ? 35.012 -24.439 -16.795 1.00 47.66 370 ILE A N 1
ATOM 3011 C CA . ILE A 1 370 ? 33.762 -24.587 -16.028 1.00 47.66 370 ILE A CA 1
ATOM 3012 C C . ILE A 1 370 ? 34.043 -24.839 -14.531 1.00 47.66 370 ILE A C 1
ATOM 3014 O O . ILE A 1 370 ? 33.325 -24.311 -13.686 1.00 47.66 370 ILE A O 1
ATOM 3018 N N . GLU A 1 371 ? 35.139 -25.521 -14.173 1.00 49.16 371 GLU A N 1
ATOM 3019 C CA . GLU A 1 371 ? 35.567 -25.658 -12.766 1.00 49.16 371 GLU A CA 1
ATOM 3020 C C . GLU A 1 371 ? 36.233 -24.393 -12.190 1.00 49.16 371 GLU A C 1
ATOM 3022 O O . GLU A 1 371 ? 36.207 -24.174 -10.978 1.00 49.16 371 GLU A O 1
ATOM 3027 N N . LYS A 1 372 ? 36.812 -23.525 -13.032 1.00 46.03 372 LYS A N 1
ATOM 3028 C CA . LYS A 1 372 ? 37.465 -22.278 -12.583 1.00 46.03 372 LYS A CA 1
ATOM 3029 C C . LYS A 1 372 ? 36.530 -21.081 -12.532 1.00 46.03 372 LYS A C 1
ATOM 3031 O O . LYS A 1 372 ? 36.760 -20.172 -11.738 1.00 46.03 372 LYS A O 1
ATOM 3036 N N . THR A 1 373 ? 35.442 -21.102 -13.289 1.00 46.19 373 THR A N 1
ATOM 3037 C CA . THR A 1 373 ? 34.287 -20.252 -13.038 1.00 46.19 373 THR A CA 1
ATOM 3038 C C . THR A 1 373 ? 33.297 -20.997 -12.149 1.00 46.19 373 THR A C 1
ATOM 3040 O O . THR A 1 373 ? 32.119 -21.120 -12.478 1.00 46.19 373 THR A O 1
ATOM 3043 N N . ASN A 1 374 ? 33.717 -21.304 -10.917 1.00 50.50 374 ASN A N 1
ATOM 3044 C CA . ASN A 1 374 ? 32.882 -20.979 -9.755 1.00 50.50 374 ASN A CA 1
ATOM 3045 C C . ASN A 1 374 ? 32.674 -19.454 -9.746 1.00 50.50 374 ASN A C 1
ATOM 3047 O O . ASN A 1 374 ? 33.154 -18.753 -8.859 1.00 50.50 374 ASN A O 1
ATOM 3051 N N . GLY A 1 375 ? 32.066 -18.936 -10.820 1.00 53.09 375 GLY A N 1
ATOM 3052 C CA . GLY A 1 375 ? 31.883 -17.531 -11.096 1.00 53.09 375 GLY A CA 1
ATOM 3053 C C . GLY A 1 375 ? 31.117 -17.014 -9.915 1.00 53.09 375 GLY A C 1
ATOM 3054 O O . GLY A 1 375 ? 29.974 -17.416 -9.700 1.00 53.09 375 GLY A O 1
ATOM 3055 N N . THR A 1 376 ? 31.809 -16.240 -9.086 1.00 53.34 376 THR A N 1
ATOM 3056 C CA . THR A 1 376 ? 31.265 -15.698 -7.860 1.00 53.34 376 THR A CA 1
ATOM 3057 C C . THR A 1 376 ? 29.957 -15.042 -8.245 1.00 53.34 376 THR A C 1
ATOM 3059 O O . THR A 1 376 ? 29.961 -14.032 -8.946 1.00 53.34 376 THR A O 1
ATOM 3062 N N . ILE A 1 377 ? 28.841 -15.666 -7.862 1.00 53.97 377 ILE A N 1
ATOM 3063 C CA . ILE A 1 377 ? 27.518 -15.104 -8.076 1.00 53.97 377 ILE A CA 1
ATOM 3064 C C . ILE A 1 377 ? 27.555 -13.774 -7.324 1.00 53.97 377 ILE A C 1
ATOM 3066 O O . ILE A 1 377 ? 27.539 -13.740 -6.088 1.00 53.97 377 ILE A O 1
ATOM 3070 N N . ALA A 1 378 ? 27.708 -12.690 -8.077 1.00 56.50 378 ALA A N 1
ATOM 3071 C CA . ALA A 1 378 ? 27.832 -11.334 -7.577 1.00 56.50 378 ALA A CA 1
ATOM 3072 C C . ALA A 1 378 ? 26.550 -10.593 -7.960 1.00 56.50 378 ALA A C 1
ATOM 3074 O O . ALA A 1 378 ? 26.575 -9.744 -8.853 1.00 56.50 378 ALA A O 1
ATOM 3075 N N . PRO A 1 379 ? 25.400 -10.954 -7.358 1.00 59.88 379 PRO A N 1
ATOM 3076 C CA . PRO A 1 379 ? 24.181 -10.222 -7.634 1.00 59.88 379 PRO A CA 1
ATOM 3077 C C . PRO A 1 379 ? 24.373 -8.785 -7.143 1.00 59.88 379 PRO A C 1
ATOM 3079 O O . PRO A 1 379 ? 25.160 -8.523 -6.224 1.00 59.88 379 PRO A O 1
ATOM 3082 N N . HIS A 1 380 ? 23.670 -7.843 -7.767 1.00 64.12 380 HIS A N 1
ATOM 3083 C CA . HIS A 1 380 ? 23.648 -6.487 -7.249 1.00 64.12 380 HIS A CA 1
ATOM 3084 C C . HIS A 1 380 ? 22.979 -6.492 -5.869 1.00 64.12 380 HIS A C 1
ATOM 3086 O O . HIS A 1 380 ? 21.786 -6.764 -5.731 1.00 64.12 380 HIS A O 1
ATOM 3092 N N . TRP A 1 381 ? 23.776 -6.206 -4.846 1.00 66.38 381 TRP A N 1
ATOM 3093 C CA . TRP A 1 381 ? 23.308 -6.038 -3.482 1.00 66.38 381 TRP A CA 1
ATOM 3094 C C . TRP A 1 381 ? 23.067 -4.560 -3.220 1.00 66.38 381 TRP A C 1
ATOM 3096 O O . TRP A 1 381 ? 24.010 -3.762 -3.251 1.00 66.38 381 TRP A O 1
ATOM 3106 N N . GLN A 1 382 ? 21.818 -4.218 -2.908 1.00 62.88 382 GLN A N 1
ATOM 3107 C CA . GLN A 1 382 ? 21.505 -2.897 -2.381 1.00 62.88 382 G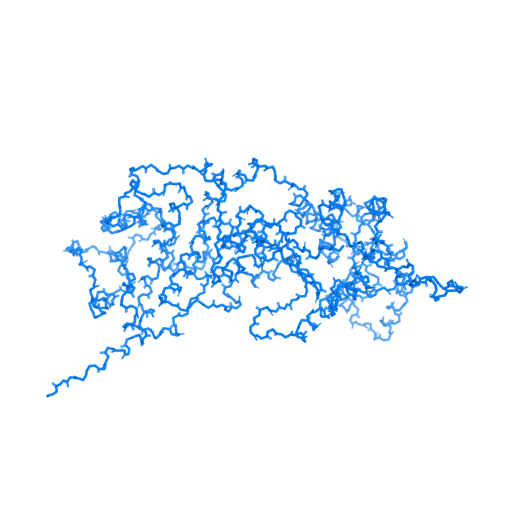LN A CA 1
ATOM 3108 C C . GLN A 1 382 ? 22.291 -2.660 -1.081 1.00 62.88 382 GLN A C 1
ATOM 3110 O O . GLN A 1 382 ? 22.556 -3.598 -0.327 1.00 62.88 382 GLN A O 1
ATOM 3115 N N . LEU A 1 383 ? 22.642 -1.405 -0.804 1.00 66.69 383 LEU A N 1
ATOM 3116 C CA . LEU A 1 383 ? 23.396 -0.933 0.365 1.00 66.69 383 LEU A CA 1
ATOM 3117 C C . LEU A 1 383 ? 24.899 -1.250 0.374 1.00 66.69 383 LEU A C 1
ATOM 3119 O O . LEU A 1 383 ? 25.589 -0.784 1.280 1.00 66.69 383 LEU A O 1
ATOM 3123 N N . VAL A 1 384 ? 25.435 -1.963 -0.623 1.00 72.94 384 VAL A N 1
ATOM 3124 C CA . VAL A 1 384 ? 26.893 -2.168 -0.748 1.00 72.94 384 VAL A CA 1
ATOM 3125 C C . VAL A 1 384 ? 27.576 -0.930 -1.319 1.00 72.94 384 VAL A C 1
ATOM 3127 O O . VAL A 1 384 ? 28.607 -0.489 -0.817 1.00 72.94 384 VAL A O 1
ATOM 3130 N N . SER A 1 385 ? 26.992 -0.340 -2.361 1.00 82.69 385 SER A N 1
ATOM 3131 C CA . SER A 1 385 ? 27.497 0.883 -2.975 1.00 82.69 385 SER A CA 1
ATOM 3132 C C . SER A 1 385 ? 26.335 1.815 -3.242 1.00 82.69 385 SER A C 1
ATOM 3134 O O . SER A 1 385 ? 25.572 1.622 -4.184 1.00 82.69 385 SER A O 1
ATOM 3136 N N . ARG A 1 386 ? 26.246 2.875 -2.434 1.00 81.69 386 ARG A N 1
ATOM 3137 C CA . ARG A 1 386 ? 25.188 3.883 -2.549 1.00 81.69 386 ARG A CA 1
ATOM 3138 C C . ARG A 1 386 ? 25.056 4.410 -3.975 1.00 81.69 386 ARG A C 1
ATOM 3140 O O . ARG A 1 386 ? 23.953 4.504 -4.487 1.00 81.69 386 ARG A O 1
ATOM 3147 N N . LYS A 1 387 ? 26.183 4.729 -4.610 1.00 87.94 387 LYS A N 1
ATOM 3148 C CA . LYS A 1 387 ? 26.206 5.240 -5.982 1.00 87.94 387 LYS A CA 1
ATOM 3149 C C . LYS A 1 387 ? 25.566 4.249 -6.958 1.00 87.94 387 LYS A C 1
ATOM 3151 O O . LYS A 1 387 ? 24.785 4.640 -7.814 1.00 87.94 387 LYS A O 1
ATOM 3156 N N . THR A 1 388 ? 25.866 2.965 -6.784 1.00 86.69 388 THR A N 1
ATOM 3157 C CA . THR A 1 388 ? 25.318 1.885 -7.613 1.00 86.69 388 THR A CA 1
ATOM 3158 C C . THR A 1 388 ? 23.812 1.744 -7.386 1.00 86.69 388 THR A C 1
ATOM 3160 O O . THR A 1 388 ? 23.060 1.686 -8.354 1.00 86.69 388 THR A O 1
ATOM 3163 N N . ASP A 1 389 ? 23.363 1.769 -6.128 1.00 82.88 389 ASP A N 1
ATOM 3164 C CA . ASP A 1 389 ? 21.938 1.709 -5.776 1.00 82.88 389 ASP A CA 1
ATOM 3165 C C . ASP A 1 389 ? 21.154 2.872 -6.403 1.00 82.88 389 ASP A C 1
ATOM 3167 O O . ASP A 1 389 ? 20.089 2.672 -6.981 1.00 82.88 389 ASP A O 1
ATOM 3171 N N . GLU A 1 390 ? 21.693 4.094 -6.322 1.00 86.50 390 GLU A N 1
ATOM 3172 C CA . GLU A 1 390 ? 21.067 5.290 -6.895 1.00 86.50 390 GLU A CA 1
ATOM 3173 C C . GLU A 1 390 ? 20.946 5.174 -8.424 1.00 86.50 390 GLU A C 1
ATOM 3175 O O . GLU A 1 390 ? 19.898 5.496 -8.985 1.00 86.50 390 GLU A O 1
ATOM 3180 N N . VAL A 1 391 ? 21.976 4.646 -9.097 1.00 91.81 391 VAL A N 1
ATOM 3181 C CA . VAL A 1 391 ? 21.941 4.374 -10.541 1.00 91.81 391 VAL A CA 1
ATOM 3182 C C . VAL A 1 391 ? 20.855 3.351 -10.886 1.00 91.81 391 VAL A C 1
ATOM 3184 O O . VAL A 1 391 ? 20.045 3.605 -11.781 1.00 91.81 391 VAL A O 1
ATOM 3187 N N . PHE A 1 392 ? 20.775 2.228 -10.167 1.00 89.12 392 PHE A N 1
ATOM 3188 C CA . PHE A 1 392 ? 19.728 1.226 -10.392 1.00 89.12 392 PHE A CA 1
ATOM 3189 C C . PHE A 1 392 ? 18.321 1.775 -10.131 1.00 89.12 392 PHE A C 1
ATOM 3191 O O . PHE A 1 392 ? 17.401 1.494 -10.903 1.00 89.12 392 PHE A O 1
ATOM 3198 N N . GLU A 1 393 ? 18.137 2.613 -9.111 1.00 84.75 393 GLU A N 1
ATOM 3199 C CA . GLU A 1 393 ? 16.842 3.245 -8.845 1.00 84.75 393 GLU A CA 1
ATOM 3200 C C . GLU A 1 393 ? 16.415 4.217 -9.945 1.00 84.75 393 GLU A C 1
ATOM 3202 O O . GLU A 1 393 ? 15.229 4.260 -10.302 1.00 84.75 393 GLU A O 1
ATOM 3207 N N . ILE A 1 394 ? 17.365 4.957 -10.524 1.00 90.81 394 ILE A N 1
ATOM 3208 C CA . ILE A 1 394 ? 17.118 5.798 -11.699 1.00 90.81 394 ILE A CA 1
ATOM 3209 C C . ILE A 1 394 ? 16.698 4.922 -12.884 1.00 90.81 394 ILE A C 1
ATOM 3211 O O . ILE A 1 394 ? 15.668 5.202 -13.499 1.00 90.81 394 ILE A O 1
ATOM 3215 N N . LEU A 1 395 ? 17.415 3.830 -13.169 1.00 92.69 395 LEU A N 1
ATOM 3216 C CA . LEU A 1 395 ? 17.049 2.903 -14.249 1.00 92.69 395 LEU A CA 1
ATOM 3217 C C . LEU A 1 395 ? 15.645 2.329 -14.054 1.00 92.69 395 LEU A C 1
ATOM 3219 O O . LEU A 1 395 ? 14.823 2.355 -14.969 1.00 92.69 395 LEU A O 1
ATOM 3223 N N . HIS A 1 396 ? 15.315 1.886 -12.843 1.00 88.56 396 HIS A N 1
ATOM 3224 C CA . HIS A 1 396 ? 13.970 1.423 -12.534 1.00 88.56 396 HIS A CA 1
ATOM 3225 C C . HIS A 1 396 ? 12.918 2.528 -12.698 1.00 88.56 396 HIS A C 1
ATOM 3227 O O . HIS A 1 396 ? 11.814 2.249 -13.171 1.00 88.56 396 HIS A O 1
ATOM 3233 N N . ALA A 1 397 ? 13.214 3.771 -12.301 1.00 87.38 397 ALA A N 1
ATOM 3234 C CA . ALA A 1 397 ? 12.303 4.902 -12.478 1.00 87.38 397 ALA A CA 1
ATOM 3235 C C . ALA A 1 397 ? 12.000 5.164 -13.960 1.00 87.38 397 ALA A C 1
ATOM 3237 O O . ALA A 1 397 ? 10.826 5.234 -14.328 1.00 87.38 397 ALA A O 1
ATOM 3238 N N . PHE A 1 398 ? 13.035 5.213 -14.803 1.00 92.12 398 PHE A N 1
ATOM 3239 C CA . PHE A 1 398 ? 12.889 5.348 -16.253 1.00 92.12 398 PHE A CA 1
ATOM 3240 C C . PHE A 1 398 ? 12.123 4.174 -16.855 1.00 92.12 398 PHE A C 1
ATOM 3242 O O . PHE A 1 398 ? 11.160 4.393 -17.580 1.00 92.12 398 PHE A O 1
ATOM 3249 N N . ARG A 1 399 ? 12.476 2.932 -16.502 1.00 90.88 399 ARG A N 1
ATOM 3250 C CA . ARG A 1 399 ? 11.768 1.735 -16.977 1.00 90.88 399 ARG A CA 1
ATOM 3251 C C . ARG A 1 399 ? 10.269 1.818 -16.706 1.00 90.88 399 ARG A C 1
ATOM 3253 O O . ARG A 1 399 ? 9.475 1.579 -17.603 1.00 90.88 399 ARG A O 1
ATOM 3260 N N . ARG A 1 400 ? 9.873 2.149 -15.472 1.00 85.31 400 ARG A N 1
ATOM 3261 C CA . ARG A 1 400 ? 8.451 2.218 -15.098 1.00 85.31 400 ARG A CA 1
ATOM 3262 C C . ARG A 1 400 ? 7.729 3.356 -15.801 1.00 85.31 400 ARG A C 1
ATOM 3264 O O . ARG A 1 400 ? 6.637 3.157 -16.312 1.00 85.31 400 ARG A O 1
ATOM 3271 N N . ALA A 1 401 ? 8.329 4.543 -15.818 1.00 85.12 401 ALA A N 1
ATOM 3272 C CA . ALA A 1 401 ? 7.721 5.704 -16.455 1.00 85.12 401 ALA A CA 1
ATOM 3273 C C . ALA A 1 401 ? 7.627 5.557 -17.982 1.00 85.12 401 ALA A C 1
ATOM 3275 O O . ALA A 1 401 ? 6.722 6.117 -18.588 1.00 85.12 401 ALA A O 1
ATOM 3276 N N . HIS A 1 402 ? 8.550 4.815 -18.600 1.00 87.88 402 HIS A N 1
ATOM 3277 C CA . HIS A 1 402 ? 8.634 4.595 -20.049 1.00 87.88 402 HIS A CA 1
ATOM 3278 C C . HIS A 1 402 ? 8.183 3.199 -20.471 1.00 87.88 402 HIS A C 1
ATOM 3280 O O . HIS A 1 402 ? 8.546 2.723 -21.542 1.00 87.88 402 HIS A O 1
ATOM 3286 N N . LYS A 1 403 ? 7.400 2.540 -19.619 1.00 84.94 403 LYS A N 1
ATOM 3287 C CA . LYS A 1 403 ? 6.851 1.214 -19.880 1.00 84.94 403 LYS A CA 1
ATOM 3288 C C . LYS A 1 403 ? 5.843 1.217 -21.031 1.00 84.94 403 LYS A C 1
ATOM 3290 O O . LYS A 1 403 ? 5.736 0.224 -21.738 1.00 84.94 403 LYS A O 1
ATOM 3295 N N . ASP A 1 404 ? 5.133 2.330 -21.195 1.00 84.44 404 ASP A N 1
ATOM 3296 C CA . ASP A 1 404 ? 4.237 2.597 -22.315 1.00 84.44 404 ASP A CA 1
ATOM 3297 C C . ASP A 1 404 ? 4.683 3.889 -23.009 1.00 84.44 404 ASP A C 1
ATOM 3299 O O . ASP A 1 404 ? 4.503 4.992 -22.484 1.00 84.44 404 ASP A O 1
ATOM 3303 N N . LEU A 1 405 ? 5.310 3.751 -24.179 1.00 85.50 405 LEU A N 1
ATOM 3304 C CA . LEU A 1 405 ? 5.778 4.894 -24.963 1.00 85.50 405 LEU A CA 1
ATOM 3305 C C . LEU A 1 405 ? 4.641 5.657 -25.659 1.00 85.50 405 LEU A C 1
ATOM 3307 O O . LEU A 1 405 ? 4.890 6.749 -26.166 1.00 85.50 405 LEU A O 1
ATOM 3311 N N . ASN A 1 406 ? 3.405 5.141 -25.641 1.00 82.50 406 ASN A N 1
ATOM 3312 C CA . ASN A 1 406 ? 2.237 5.860 -26.154 1.00 82.50 406 ASN A CA 1
ATOM 3313 C C . ASN A 1 406 ? 1.785 6.983 -25.208 1.00 82.50 406 ASN A C 1
ATOM 3315 O O . ASN A 1 406 ? 1.067 7.893 -25.624 1.00 82.50 406 ASN A O 1
ATOM 3319 N N . VAL A 1 407 ? 2.220 6.953 -23.942 1.00 82.75 407 VAL A N 1
ATOM 3320 C CA . VAL A 1 407 ? 1.986 8.042 -22.990 1.00 82.75 407 VAL A CA 1
ATOM 3321 C C . VAL A 1 407 ? 2.843 9.253 -23.364 1.00 82.75 407 VAL A C 1
ATOM 3323 O O . VAL A 1 407 ? 4.034 9.135 -23.665 1.00 82.75 407 VAL A O 1
ATOM 3326 N N . GLU A 1 408 ? 2.251 10.447 -23.289 1.00 81.31 408 GLU A N 1
ATOM 3327 C CA . GLU A 1 408 ? 2.934 11.703 -23.602 1.00 81.31 408 GLU A CA 1
ATOM 3328 C C . GLU A 1 408 ? 4.247 11.852 -22.810 1.00 81.31 408 GLU A C 1
ATOM 3330 O O . GLU A 1 408 ? 4.293 11.663 -21.589 1.00 81.31 408 GLU A O 1
ATOM 3335 N N . ALA A 1 409 ? 5.318 12.251 -23.504 1.00 81.31 409 ALA A N 1
ATOM 3336 C CA . ALA A 1 409 ? 6.655 12.432 -22.938 1.00 81.31 409 ALA A CA 1
ATOM 3337 C C . ALA A 1 409 ? 6.663 13.297 -21.667 1.00 81.31 409 ALA A C 1
ATOM 3339 O O . ALA A 1 409 ? 7.367 12.996 -20.707 1.00 81.31 409 ALA A O 1
ATOM 3340 N N . ASN A 1 410 ? 5.841 14.347 -21.617 1.00 78.31 410 ASN A N 1
ATOM 3341 C CA . ASN A 1 410 ? 5.743 15.237 -20.461 1.00 78.31 410 ASN A CA 1
ATOM 3342 C C . ASN A 1 410 ? 5.223 14.516 -19.209 1.00 78.31 410 ASN A C 1
ATOM 3344 O O . ASN A 1 410 ? 5.765 14.700 -18.115 1.00 78.31 410 ASN A O 1
ATOM 3348 N N . LEU A 1 411 ? 4.212 13.656 -19.365 1.00 79.50 411 LEU A N 1
ATOM 3349 C CA . LEU A 1 411 ? 3.658 12.848 -18.277 1.00 79.50 411 LEU A CA 1
ATOM 3350 C C . LEU A 1 411 ? 4.655 11.780 -17.827 1.00 79.50 411 LEU A C 1
ATOM 3352 O O . LEU A 1 411 ? 4.882 11.613 -16.626 1.00 79.50 411 LEU A O 1
ATOM 3356 N N . ARG A 1 412 ? 5.318 11.129 -18.788 1.00 85.81 412 ARG A N 1
ATOM 3357 C CA . ARG A 1 412 ? 6.406 10.179 -18.541 1.00 85.81 412 ARG A CA 1
ATOM 3358 C C . ARG A 1 412 ? 7.555 10.822 -17.756 1.00 85.81 412 ARG A C 1
ATOM 3360 O O . ARG A 1 412 ? 7.909 10.355 -16.677 1.00 85.81 412 ARG A O 1
ATOM 3367 N N . ASN A 1 413 ? 8.059 11.967 -18.207 1.00 85.06 413 ASN A N 1
ATOM 3368 C CA . ASN A 1 413 ? 9.136 12.709 -17.550 1.00 85.06 413 ASN A CA 1
ATOM 3369 C C . ASN A 1 413 ? 8.736 13.220 -16.159 1.00 85.06 413 ASN A C 1
ATOM 3371 O O . ASN A 1 413 ? 9.527 13.137 -15.214 1.00 85.06 413 ASN A O 1
ATOM 3375 N N . ARG A 1 414 ? 7.496 13.701 -15.990 1.00 81.88 414 ARG A N 1
ATOM 3376 C CA . ARG A 1 414 ? 6.946 14.049 -14.669 1.00 81.88 414 ARG A CA 1
ATOM 3377 C C . ARG A 1 414 ? 6.909 12.826 -13.750 1.00 81.88 414 ARG A C 1
ATOM 3379 O O . ARG A 1 414 ? 7.280 12.945 -12.582 1.00 81.88 414 ARG A O 1
ATOM 3386 N N . SER A 1 415 ? 6.523 11.663 -14.274 1.00 81.19 415 SER A N 1
ATOM 3387 C CA . SER A 1 415 ? 6.529 10.395 -13.539 1.00 81.19 415 SER A CA 1
ATOM 3388 C C . SER A 1 415 ? 7.944 9.993 -13.122 1.00 81.19 415 SER A C 1
ATOM 3390 O O . SER A 1 415 ? 8.167 9.733 -11.940 1.00 81.19 415 SER A O 1
ATOM 3392 N N . THR A 1 416 ? 8.923 10.039 -14.031 1.00 85.88 416 THR A N 1
ATOM 3393 C CA . THR A 1 416 ? 10.334 9.767 -13.716 1.00 85.88 416 THR A CA 1
ATOM 3394 C C . THR A 1 416 ? 10.839 10.687 -12.610 1.00 85.88 416 THR A C 1
ATOM 3396 O O . THR A 1 416 ? 11.361 10.202 -11.610 1.00 85.88 416 THR A O 1
ATOM 3399 N N . ARG A 1 417 ? 10.622 12.007 -12.726 1.00 84.62 417 ARG A N 1
ATOM 3400 C CA . ARG A 1 417 ? 11.024 12.981 -11.694 1.00 84.62 417 ARG A CA 1
ATOM 3401 C C . ARG A 1 417 ? 10.386 12.667 -10.347 1.00 84.62 417 ARG A C 1
ATOM 3403 O O . ARG A 1 417 ? 11.101 12.630 -9.353 1.00 84.62 417 ARG A O 1
ATOM 3410 N N . ARG A 1 418 ? 9.077 12.383 -10.322 1.00 80.19 418 ARG A N 1
ATOM 3411 C CA . ARG A 1 418 ? 8.349 11.987 -9.105 1.00 80.19 418 ARG A CA 1
ATOM 3412 C C . ARG A 1 418 ? 8.938 10.717 -8.489 1.00 80.19 418 ARG A C 1
ATOM 3414 O O . ARG A 1 418 ? 9.087 10.637 -7.275 1.00 80.19 418 ARG A O 1
ATOM 3421 N N . GLN A 1 419 ? 9.267 9.716 -9.305 1.00 78.12 419 GLN A N 1
ATOM 3422 C CA . GLN A 1 419 ? 9.845 8.459 -8.827 1.00 78.12 419 GLN A CA 1
ATOM 3423 C C . GLN A 1 419 ? 11.264 8.653 -8.281 1.00 78.12 419 GLN A C 1
ATOM 3425 O O . GLN A 1 419 ? 11.564 8.161 -7.197 1.00 78.12 419 GLN A O 1
ATOM 3430 N N . VAL A 1 420 ? 12.114 9.398 -8.989 1.00 83.31 420 VAL A N 1
ATOM 3431 C CA . VAL A 1 420 ? 13.490 9.697 -8.571 1.00 83.31 420 VAL A CA 1
ATOM 3432 C C . VAL A 1 420 ? 13.502 10.535 -7.291 1.00 83.31 420 VAL A C 1
ATOM 3434 O O . VAL A 1 420 ? 14.176 10.169 -6.330 1.00 83.31 420 VAL A O 1
ATOM 3437 N N . SER A 1 421 ? 12.706 11.609 -7.226 1.00 78.56 421 SER A N 1
ATOM 3438 C CA . SER A 1 421 ? 12.644 12.488 -6.050 1.00 78.56 421 SER A CA 1
ATOM 3439 C C . SER A 1 421 ? 12.154 11.760 -4.801 1.00 78.56 421 SER A C 1
ATOM 3441 O O . SER A 1 421 ? 12.550 12.107 -3.696 1.00 78.56 421 SER A O 1
ATOM 3443 N N . ARG A 1 422 ? 11.297 10.746 -4.961 1.00 70.94 422 ARG A N 1
ATOM 3444 C CA . ARG A 1 422 ? 10.804 9.931 -3.844 1.00 70.94 422 ARG A CA 1
ATOM 3445 C C . ARG A 1 422 ? 11.821 8.910 -3.343 1.00 70.94 422 ARG A C 1
ATOM 3447 O O . ARG A 1 422 ? 11.756 8.552 -2.177 1.00 70.94 422 ARG A O 1
ATOM 3454 N N . ARG A 1 423 ? 12.719 8.420 -4.202 1.00 69.06 423 ARG A N 1
ATOM 3455 C CA . ARG A 1 423 ? 13.587 7.275 -3.873 1.00 69.06 423 ARG A CA 1
ATOM 3456 C C . ARG A 1 423 ? 15.027 7.624 -3.557 1.00 69.06 423 ARG A C 1
ATOM 3458 O O . ARG A 1 423 ? 15.659 6.944 -2.759 1.00 69.06 423 ARG A O 1
ATOM 3465 N N . LEU A 1 424 ? 15.549 8.692 -4.152 1.00 71.88 424 LEU A N 1
ATOM 3466 C CA . LEU A 1 424 ? 16.925 9.112 -3.885 1.00 71.88 424 LEU A CA 1
ATOM 3467 C C . LEU A 1 424 ? 17.040 9.997 -2.636 1.00 71.88 424 LEU A C 1
ATOM 3469 O O . LEU A 1 424 ? 18.135 10.180 -2.102 1.00 71.88 424 LEU A O 1
ATOM 3473 N N . VAL A 1 425 ? 15.922 10.536 -2.138 1.00 71.12 425 VAL A N 1
ATOM 3474 C CA . VAL A 1 425 ? 15.902 11.315 -0.896 1.00 71.12 425 VAL A CA 1
ATOM 3475 C C . VAL A 1 425 ? 15.882 10.351 0.284 1.00 71.12 425 VAL A C 1
ATOM 3477 O O . VAL A 1 425 ? 14.844 9.791 0.626 1.00 71.12 425 VAL A O 1
ATOM 3480 N N . ARG A 1 426 ? 17.040 10.164 0.925 1.00 69.25 426 ARG A N 1
ATOM 3481 C CA . ARG A 1 426 ? 17.093 9.457 2.206 1.00 69.25 426 ARG A CA 1
ATOM 3482 C C . ARG A 1 426 ? 16.520 10.352 3.299 1.00 69.25 426 ARG A C 1
ATOM 3484 O O . ARG A 1 426 ? 17.008 11.477 3.454 1.00 69.25 426 ARG A O 1
ATOM 3491 N N . PRO A 1 427 ? 15.547 9.869 4.081 1.00 72.50 427 PRO A N 1
ATOM 3492 C CA . PRO A 1 427 ? 15.123 10.604 5.248 1.00 72.50 427 PRO A CA 1
ATOM 3493 C C . PRO A 1 427 ? 16.301 10.698 6.227 1.00 72.50 427 PRO A C 1
ATOM 3495 O O . PRO A 1 427 ? 16.906 9.709 6.634 1.00 72.50 427 PRO A O 1
ATOM 3498 N N . THR A 1 428 ? 16.656 11.927 6.583 1.00 83.50 428 THR A N 1
ATOM 3499 C CA . THR A 1 428 ? 17.397 12.204 7.815 1.00 83.50 428 THR A CA 1
ATOM 3500 C C . THR A 1 428 ? 16.556 11.784 9.019 1.00 83.50 428 THR A C 1
ATOM 3502 O O . THR A 1 428 ? 15.328 11.759 8.941 1.00 83.50 428 THR A O 1
ATOM 3505 N N . GLU A 1 429 ? 17.189 11.547 10.167 1.00 85.69 429 GLU A N 1
ATOM 3506 C CA . GLU A 1 429 ? 16.457 11.282 11.411 1.00 85.69 429 GLU A CA 1
ATOM 3507 C C . GLU A 1 429 ? 15.421 12.379 11.719 1.00 85.69 429 GLU A C 1
ATOM 3509 O O . GLU A 1 429 ? 14.306 12.087 12.145 1.00 85.69 429 GLU A O 1
ATOM 3514 N N . ARG A 1 430 ? 15.758 13.646 11.446 1.00 88.81 430 ARG A N 1
ATOM 3515 C CA . ARG A 1 430 ? 14.830 14.767 11.612 1.00 88.81 430 ARG A CA 1
ATOM 3516 C C . ARG A 1 430 ? 13.641 14.669 10.660 1.00 88.81 430 ARG A C 1
ATOM 3518 O O . ARG A 1 430 ? 12.510 14.747 11.114 1.00 88.81 430 ARG A O 1
ATOM 3525 N N . SER A 1 431 ? 13.876 14.463 9.364 1.00 87.19 431 SER A N 1
ATOM 3526 C CA . SER A 1 431 ? 12.781 14.336 8.391 1.00 87.19 431 SER A CA 1
ATOM 3527 C C . SER A 1 431 ? 11.907 13.111 8.644 1.00 87.19 431 SER A C 1
ATOM 3529 O O . SER A 1 431 ? 10.713 13.172 8.382 1.00 87.19 431 SER A O 1
ATOM 3531 N N . GLU A 1 432 ? 12.488 12.026 9.163 1.00 88.62 432 GLU A N 1
ATOM 3532 C CA . GLU A 1 432 ? 11.760 10.832 9.592 1.00 88.62 432 GLU A CA 1
ATOM 3533 C C . GLU A 1 432 ? 10.806 11.168 10.748 1.00 88.62 432 GLU A C 1
ATOM 3535 O O . GLU A 1 432 ? 9.615 10.872 10.677 1.00 88.62 432 GLU A O 1
ATOM 3540 N N . ARG A 1 433 ? 11.302 11.861 11.781 1.00 91.19 433 ARG A N 1
ATOM 3541 C CA . ARG A 1 433 ? 10.487 12.333 12.912 1.00 91.19 433 ARG A CA 1
ATOM 3542 C C . ARG A 1 433 ? 9.418 13.337 12.474 1.00 91.19 433 ARG A C 1
ATOM 3544 O O . ARG A 1 433 ? 8.267 13.204 12.871 1.00 91.19 433 ARG A O 1
ATOM 3551 N N . ASP A 1 434 ? 9.763 14.294 11.615 1.00 91.06 434 ASP A N 1
ATOM 3552 C CA . ASP A 1 434 ? 8.820 15.286 11.083 1.00 91.06 434 ASP A CA 1
ATOM 3553 C C . ASP A 1 434 ? 7.742 14.624 10.201 1.00 91.06 434 ASP A C 1
ATOM 3555 O O . ASP A 1 434 ? 6.590 15.062 10.166 1.00 91.06 434 ASP A O 1
ATOM 3559 N N . ALA A 1 435 ? 8.092 13.569 9.458 1.00 88.94 435 ALA A N 1
ATOM 3560 C CA . ALA A 1 435 ? 7.138 12.759 8.702 1.00 88.94 435 ALA A CA 1
ATOM 3561 C C . ALA A 1 435 ? 6.235 11.941 9.633 1.00 88.94 435 ALA A C 1
ATOM 3563 O O . ALA A 1 435 ? 5.020 11.950 9.441 1.00 88.94 435 ALA A O 1
ATOM 3564 N N . PHE A 1 436 ? 6.798 11.323 10.674 1.00 92.94 436 PHE A N 1
ATOM 3565 C CA . PHE A 1 436 ? 6.041 10.613 11.701 1.00 92.94 436 PHE A CA 1
ATOM 3566 C C . PHE A 1 436 ? 5.041 11.528 12.412 1.00 92.94 436 PHE A C 1
ATOM 3568 O O . PHE A 1 436 ? 3.858 11.204 12.472 1.00 92.94 436 PHE A O 1
ATOM 3575 N N . MET A 1 437 ? 5.475 12.705 12.874 1.00 94.12 437 MET A N 1
ATOM 3576 C CA . MET A 1 437 ? 4.585 13.694 13.482 1.00 94.12 437 MET A CA 1
ATOM 3577 C C . MET A 1 437 ? 3.444 14.055 12.532 1.00 94.12 437 MET A C 1
ATOM 3579 O O . MET A 1 437 ? 2.279 13.965 12.911 1.00 94.12 437 MET A O 1
ATOM 3583 N N . ARG A 1 438 ? 3.756 14.422 11.281 1.00 91.44 438 ARG A N 1
ATOM 3584 C CA . ARG A 1 438 ? 2.723 14.742 10.285 1.00 91.44 438 ARG A CA 1
ATOM 3585 C C . ARG A 1 438 ? 1.743 13.591 10.108 1.00 91.44 438 ARG A C 1
ATOM 3587 O O . ARG A 1 438 ? 0.545 13.837 10.115 1.00 91.44 438 ARG A O 1
ATOM 3594 N N . TRP A 1 439 ? 2.223 12.359 10.004 1.00 91.44 439 TRP A N 1
ATOM 3595 C CA . TRP A 1 439 ? 1.376 11.180 9.855 1.00 91.44 439 TRP A CA 1
ATOM 3596 C C . TRP A 1 439 ? 0.454 10.937 11.062 1.00 91.44 439 TRP A C 1
ATOM 3598 O O . TRP A 1 439 ? -0.729 10.660 10.862 1.00 91.44 439 TRP A O 1
ATOM 3608 N N . VAL A 1 440 ? 0.953 11.110 12.295 1.00 93.88 440 VAL A N 1
ATOM 3609 C CA . VAL A 1 440 ? 0.143 11.004 13.527 1.00 93.88 440 VAL A CA 1
ATOM 3610 C C . VAL A 1 440 ? -0.938 12.084 13.588 1.00 93.88 440 VAL A C 1
ATOM 3612 O O . VAL A 1 440 ? -2.074 11.800 13.961 1.00 93.88 440 VAL A O 1
ATOM 3615 N N . TYR A 1 441 ? -0.598 13.316 13.205 1.00 92.44 441 TYR A N 1
ATOM 3616 C CA . TYR A 1 441 ? -1.517 14.458 13.245 1.00 92.44 441 TYR A CA 1
ATOM 3617 C C . TYR A 1 441 ? -2.451 14.562 12.044 1.00 92.44 441 TYR A C 1
ATOM 3619 O O . TYR A 1 441 ? -3.429 15.310 12.097 1.00 92.44 441 TYR A O 1
ATOM 3627 N N . THR A 1 442 ? -2.166 13.838 10.963 1.00 87.88 442 THR A N 1
ATOM 3628 C CA . THR A 1 442 ? -3.025 13.826 9.782 1.00 87.88 442 THR A CA 1
ATOM 3629 C C . THR A 1 442 ? -4.341 13.157 10.152 1.00 87.88 442 THR A C 1
ATOM 3631 O O . THR A 1 442 ? -4.380 11.990 10.546 1.00 87.88 442 THR A O 1
ATOM 3634 N N . ARG A 1 443 ? -5.430 13.913 10.030 1.00 86.06 443 ARG A N 1
ATOM 3635 C CA . ARG A 1 443 ? -6.786 13.389 10.163 1.00 86.06 443 ARG A CA 1
ATOM 3636 C C . ARG A 1 443 ? -7.278 12.916 8.804 1.00 86.06 443 ARG A C 1
ATOM 3638 O O . ARG A 1 443 ? -6.845 13.411 7.766 1.00 86.06 443 ARG A O 1
ATOM 3645 N N . THR A 1 444 ? -8.156 11.926 8.832 1.00 79.00 444 THR A N 1
ATOM 3646 C CA . THR A 1 444 ? -8.864 11.444 7.648 1.00 79.00 444 THR A CA 1
ATOM 3647 C C . THR A 1 444 ? -9.627 12.636 7.069 1.00 79.00 444 THR A C 1
ATOM 3649 O O . THR A 1 444 ? -10.364 13.263 7.831 1.00 79.00 444 THR A O 1
ATOM 3652 N N . PRO A 1 445 ? -9.430 12.994 5.788 1.00 70.38 445 PRO A N 1
ATOM 3653 C CA . PRO A 1 445 ? -10.103 14.139 5.194 1.00 70.38 445 PRO A CA 1
ATOM 3654 C C . PRO A 1 445 ? -11.617 14.040 5.365 1.00 70.38 445 PRO A C 1
ATOM 3656 O O . PRO A 1 445 ? -12.188 12.952 5.223 1.00 70.38 445 PRO A O 1
ATOM 3659 N N . ASP A 1 446 ? -12.262 15.177 5.626 1.00 67.19 446 ASP A N 1
ATOM 3660 C CA . ASP A 1 446 ? -13.716 15.242 5.604 1.00 67.19 446 ASP A CA 1
ATOM 3661 C C . ASP A 1 446 ? -14.202 14.893 4.197 1.00 67.19 446 ASP A C 1
ATOM 3663 O O . ASP A 1 446 ? -13.768 15.454 3.186 1.00 67.19 446 ASP A O 1
ATOM 3667 N N . PHE A 1 447 ? -15.082 13.902 4.131 1.00 64.56 447 PHE A N 1
ATOM 3668 C CA . PHE A 1 447 ? -15.711 13.489 2.889 1.00 64.56 447 PHE A CA 1
ATOM 3669 C C . PHE A 1 447 ? -16.663 14.597 2.436 1.00 64.56 447 PHE A C 1
ATOM 3671 O O . PHE A 1 447 ? -17.623 14.909 3.135 1.00 64.56 447 PHE A O 1
ATOM 3678 N N . THR A 1 448 ? -16.392 15.176 1.269 1.00 56.78 448 THR A N 1
ATOM 3679 C CA . THR A 1 448 ? -17.144 16.311 0.712 1.00 56.78 448 THR A CA 1
ATOM 3680 C C . THR A 1 448 ? -18.034 15.929 -0.484 1.00 56.78 448 THR A C 1
ATOM 3682 O O . THR A 1 448 ? -18.454 16.817 -1.222 1.00 56.78 448 THR A O 1
ATOM 3685 N N . GLY A 1 449 ? -18.325 14.637 -0.741 1.00 52.78 449 GLY A N 1
ATOM 3686 C CA . GLY A 1 449 ? -18.702 14.217 -2.103 1.00 52.78 449 GLY A CA 1
ATOM 3687 C C . GLY A 1 449 ? -19.847 13.216 -2.340 1.00 52.78 449 GLY A C 1
ATOM 3688 O O . GLY A 1 449 ? -19.641 12.014 -2.281 1.00 52.78 449 GLY A O 1
ATOM 3689 N N . TRP A 1 450 ? -20.965 13.729 -2.873 1.00 52.16 450 TRP A N 1
ATOM 3690 C CA . TRP A 1 450 ? -21.845 13.174 -3.936 1.00 52.16 450 TRP A CA 1
ATOM 3691 C C . TRP A 1 450 ? -22.608 11.846 -3.760 1.00 52.16 450 TRP A C 1
ATOM 3693 O O . TRP A 1 450 ? -23.744 11.767 -4.227 1.00 52.16 450 TRP A O 1
ATOM 3703 N N . TYR A 1 451 ? -22.066 10.820 -3.110 1.00 51.53 451 TYR A N 1
ATOM 3704 C CA . TYR A 1 451 ? -22.835 9.615 -2.778 1.00 51.53 451 TYR A CA 1
ATOM 3705 C C . TYR A 1 451 ? -23.358 9.799 -1.366 1.00 51.53 451 TYR A C 1
ATOM 3707 O O . TYR A 1 451 ? -22.580 9.651 -0.430 1.00 51.53 451 TYR A O 1
ATOM 3715 N N . GLY A 1 452 ? -24.624 10.227 -1.264 1.00 52.69 452 GLY A N 1
ATOM 3716 C CA . GLY A 1 452 ? -25.271 10.715 -0.045 1.00 52.69 452 GLY A CA 1
ATOM 3717 C C . GLY A 1 452 ? -24.692 10.098 1.218 1.00 52.69 452 GLY A C 1
ATOM 3718 O O . GLY A 1 452 ? -24.728 8.876 1.362 1.00 52.69 452 GLY A O 1
ATOM 3719 N N . ASP A 1 453 ? -24.126 10.947 2.082 1.00 53.94 453 ASP A N 1
ATOM 3720 C CA . ASP A 1 453 ? -23.652 10.547 3.401 1.00 53.94 453 ASP A CA 1
ATOM 3721 C C . ASP A 1 453 ? -24.792 9.786 4.077 1.00 53.94 453 ASP A C 1
ATOM 3723 O O . ASP A 1 453 ? -25.777 10.374 4.526 1.00 53.94 453 ASP A O 1
ATOM 3727 N N . THR A 1 454 ? -24.707 8.455 4.095 1.00 64.50 454 THR A N 1
ATOM 3728 C CA . THR A 1 454 ? -25.641 7.688 4.902 1.00 64.50 454 THR A CA 1
ATOM 3729 C C . THR A 1 454 ? -25.296 8.018 6.342 1.00 64.50 454 THR A C 1
ATOM 3731 O O . THR A 1 454 ? -24.120 8.031 6.722 1.00 64.50 454 THR A O 1
ATOM 3734 N N . GLU A 1 455 ? -26.319 8.292 7.141 1.00 67.56 455 GLU A N 1
ATOM 3735 C CA . GLU A 1 455 ? -26.215 8.614 8.564 1.00 67.56 455 GLU A CA 1
ATOM 3736 C C . GLU A 1 455 ? -25.197 7.717 9.310 1.00 67.56 455 GLU A C 1
ATOM 3738 O O . GLU A 1 455 ? -24.411 8.217 10.120 1.00 67.56 455 GLU A O 1
ATOM 3743 N N . ASP A 1 456 ? -25.112 6.447 8.894 1.00 70.19 456 ASP A N 1
ATOM 3744 C CA . ASP A 1 456 ? -24.164 5.384 9.257 1.00 70.19 456 ASP A CA 1
ATOM 3745 C C . ASP A 1 456 ? -22.653 5.721 9.229 1.00 70.19 456 ASP A C 1
ATOM 3747 O O . ASP A 1 456 ? -21.864 4.922 9.744 1.00 70.19 456 ASP A O 1
ATOM 3751 N N . TRP A 1 457 ? -22.206 6.856 8.672 1.00 78.25 457 TRP A N 1
ATOM 3752 C CA . TRP A 1 457 ? -20.781 7.270 8.668 1.00 78.25 457 TRP A CA 1
ATOM 3753 C C . TRP A 1 457 ? -20.461 8.472 9.553 1.00 78.25 457 TRP A C 1
ATOM 3755 O O . TRP A 1 457 ? -19.297 8.704 9.885 1.00 78.25 457 TRP A O 1
ATOM 3765 N N . THR A 1 458 ? -21.479 9.204 10.001 1.00 80.75 458 THR A N 1
ATOM 3766 C CA . THR A 1 458 ? -21.333 10.431 10.796 1.00 80.75 458 THR A CA 1
ATOM 3767 C C . THR A 1 458 ? -20.438 10.254 12.033 1.00 80.75 458 THR A C 1
ATOM 3769 O O . THR A 1 458 ? -19.570 11.080 12.300 1.00 80.75 458 THR A O 1
ATOM 3772 N N . MET A 1 459 ? -20.549 9.136 12.755 1.00 85.81 459 MET A N 1
ATOM 3773 C CA . MET A 1 459 ? -19.745 8.840 13.948 1.00 85.81 459 MET A CA 1
ATOM 3774 C C . MET A 1 459 ? -18.258 8.627 13.667 1.00 85.81 459 MET A C 1
ATOM 3776 O O . MET A 1 459 ? -17.432 8.775 14.563 1.00 85.81 459 MET A O 1
ATOM 3780 N N . LEU A 1 460 ? -17.897 8.255 12.439 1.00 88.38 460 LEU A N 1
ATOM 3781 C CA . LEU A 1 460 ? -16.497 8.107 12.059 1.00 88.38 460 LEU A CA 1
ATOM 3782 C C . LEU A 1 460 ? -15.860 9.476 11.791 1.00 88.38 460 LEU A C 1
ATOM 3784 O O . LEU A 1 460 ? -14.634 9.565 11.723 1.00 88.38 460 LEU A O 1
ATOM 3788 N N . LYS A 1 461 ? -16.677 10.533 11.688 1.00 86.12 461 LYS A N 1
ATOM 3789 C CA . LYS A 1 461 ? -16.269 11.916 11.422 1.00 86.12 461 LYS A CA 1
ATOM 3790 C C . LYS A 1 461 ? -16.452 12.851 12.624 1.00 86.12 461 LYS A C 1
ATOM 3792 O O . LYS A 1 461 ? -15.883 13.935 12.619 1.00 86.12 461 LYS A O 1
ATOM 3797 N N . VAL A 1 462 ? -17.204 12.453 13.658 1.00 85.94 462 VAL A N 1
ATOM 3798 C CA . VAL A 1 462 ? -17.452 13.329 14.818 1.00 85.94 462 VAL A CA 1
ATOM 3799 C C . VAL A 1 462 ? -16.141 13.812 15.465 1.00 85.94 462 VAL A C 1
ATOM 3801 O O . VAL A 1 462 ? -15.158 13.068 15.487 1.00 85.94 462 VAL A O 1
ATOM 3804 N N . PRO A 1 463 ? -16.089 15.028 16.029 1.00 89.62 463 PRO A N 1
ATOM 3805 C CA . PRO A 1 463 ? -14.928 15.492 16.779 1.00 89.62 463 PRO A CA 1
ATOM 3806 C C . PRO A 1 463 ? -14.601 14.601 17.984 1.00 89.62 463 PRO A C 1
ATOM 3808 O O . PRO A 1 463 ? -15.491 14.014 18.601 1.00 89.62 463 PRO A O 1
ATOM 3811 N N . ARG A 1 464 ? -13.321 14.566 18.373 1.00 92.19 464 ARG A N 1
ATOM 3812 C CA . ARG A 1 464 ? -12.810 13.811 19.532 1.00 92.19 464 ARG A CA 1
ATOM 3813 C C . ARG A 1 464 ? -13.658 13.988 20.791 1.00 92.19 464 ARG A C 1
ATOM 3815 O O . ARG A 1 464 ? -14.027 13.010 21.437 1.00 92.19 464 ARG A O 1
ATOM 3822 N N . TRP A 1 465 ? -13.966 15.235 21.138 1.00 91.06 465 TRP A N 1
ATOM 3823 C CA . TRP A 1 465 ? -14.712 15.547 22.354 1.00 91.06 465 TRP A CA 1
ATOM 3824 C C . TRP A 1 465 ? -16.120 14.932 22.322 1.00 91.06 465 TRP A C 1
ATOM 3826 O O . TRP A 1 465 ? -16.561 14.380 23.326 1.00 91.06 465 TRP A O 1
ATOM 3836 N N . VAL A 1 466 ? -16.786 14.907 21.160 1.00 90.50 466 VAL A N 1
ATOM 3837 C CA . VAL A 1 466 ? -18.090 14.243 20.990 1.00 90.50 466 VAL A CA 1
ATOM 3838 C C . VAL A 1 466 ? -17.954 12.749 21.257 1.00 90.50 466 VAL A C 1
ATOM 3840 O O . VAL A 1 466 ? -18.774 12.184 21.973 1.00 90.50 466 VAL A O 1
ATOM 3843 N N . VAL A 1 467 ? -16.904 12.103 20.736 1.00 92.50 467 VAL A N 1
ATOM 3844 C CA . VAL A 1 467 ? -16.663 10.664 20.937 1.00 92.50 467 VAL A CA 1
ATOM 3845 C C . VAL A 1 467 ? -16.560 10.321 22.422 1.00 92.50 467 VAL A C 1
ATOM 3847 O O . VAL A 1 467 ? -17.222 9.382 22.872 1.00 92.50 467 VAL A O 1
ATOM 3850 N N . PHE A 1 468 ? -15.750 11.070 23.175 1.00 94.06 468 PHE A N 1
ATOM 3851 C CA . PHE A 1 468 ? -15.482 10.773 24.584 1.00 94.06 468 PHE A CA 1
ATOM 3852 C C . PHE A 1 468 ? -16.594 11.235 25.530 1.00 94.06 468 PHE A C 1
ATOM 3854 O O . PHE A 1 468 ? -16.841 10.570 26.535 1.00 94.06 468 PHE A O 1
ATOM 3861 N N . HIS A 1 469 ? -17.328 12.296 25.189 1.00 91.00 469 HIS A N 1
ATOM 3862 C CA . HIS A 1 469 ? -18.457 12.780 25.988 1.00 91.00 469 HIS A CA 1
ATOM 3863 C C . HIS A 1 469 ? -19.809 12.216 25.563 1.00 91.00 469 HIS A C 1
ATOM 3865 O O . HIS A 1 469 ? -20.811 12.537 26.196 1.00 91.00 469 HIS A O 1
ATOM 3871 N N . ARG A 1 470 ? -19.886 11.350 24.542 1.00 89.12 470 ARG A N 1
ATOM 3872 C CA . ARG A 1 470 ? -21.174 10.931 23.961 1.00 89.12 470 ARG A CA 1
ATOM 3873 C C . ARG A 1 470 ? -22.200 10.447 24.981 1.00 89.12 470 ARG A C 1
ATOM 3875 O O . ARG A 1 470 ? -23.369 10.756 24.840 1.00 89.12 470 ARG A O 1
ATOM 3882 N N . PHE A 1 471 ? -21.793 9.746 26.039 1.00 87.75 471 PHE A N 1
ATOM 3883 C CA . PHE A 1 471 ? -22.720 9.235 27.059 1.00 87.75 471 PHE A CA 1
ATOM 3884 C C . PHE A 1 471 ? -23.233 10.298 28.048 1.00 87.75 471 PHE A C 1
ATOM 3886 O O . PHE A 1 471 ? -24.129 10.004 28.839 1.00 87.75 471 PHE A O 1
ATOM 3893 N N . GLU A 1 472 ? -22.663 11.499 28.014 1.00 86.88 472 GLU A N 1
ATOM 3894 C CA . GLU A 1 472 ? -22.976 12.651 28.869 1.00 86.88 472 GLU A CA 1
ATOM 3895 C C . GLU A 1 472 ? -23.655 13.782 28.096 1.00 86.88 472 GLU A C 1
ATOM 3897 O O . GLU A 1 472 ? -24.213 14.689 28.714 1.00 86.88 472 GLU A O 1
ATOM 3902 N N . LEU A 1 473 ? -23.647 13.726 26.759 1.00 84.00 473 LEU A N 1
ATOM 3903 C CA . LEU A 1 473 ? -24.294 14.734 25.932 1.00 84.00 473 LEU A CA 1
ATOM 3904 C C . LEU A 1 473 ? -25.789 14.812 26.255 1.00 84.00 473 LEU A C 1
ATOM 3906 O O . LEU A 1 473 ? -26.519 13.813 26.302 1.00 84.00 473 LEU A O 1
ATOM 3910 N N . THR A 1 474 ? -26.253 16.040 26.467 1.00 82.56 474 THR A N 1
ATOM 3911 C CA . THR A 1 474 ? -27.681 16.340 26.494 1.00 82.56 474 THR A CA 1
ATOM 3912 C C . THR A 1 474 ? -28.225 16.273 25.064 1.00 82.56 474 THR A C 1
ATOM 3914 O O . THR A 1 474 ? -27.480 16.460 24.100 1.00 82.56 474 THR A O 1
ATOM 3917 N N . LYS A 1 475 ? -29.536 16.028 24.898 1.00 73.50 475 LYS A N 1
ATOM 3918 C CA . LYS A 1 475 ? -30.169 16.083 23.563 1.00 73.50 475 LYS A CA 1
ATOM 3919 C C . LYS A 1 475 ? -29.896 17.433 22.885 1.00 73.50 475 LYS A C 1
ATOM 3921 O O . LYS A 1 475 ? -29.585 17.463 21.703 1.00 73.50 475 LYS A O 1
ATOM 3926 N N . GLN A 1 476 ? -29.949 18.522 23.655 1.00 78.88 476 GLN A N 1
ATOM 3927 C CA . GLN A 1 476 ? -29.650 19.870 23.182 1.00 78.88 476 GLN A CA 1
ATOM 3928 C C . GLN A 1 476 ? -28.197 20.010 22.704 1.00 78.88 476 GLN A C 1
ATOM 3930 O O . GLN A 1 476 ? -27.995 20.404 21.564 1.00 78.88 476 GLN A O 1
ATOM 3935 N N . ALA A 1 477 ? -27.202 19.596 23.496 1.00 79.44 477 ALA A N 1
ATOM 3936 C CA . ALA A 1 477 ? -25.793 19.670 23.092 1.00 79.44 477 ALA A CA 1
ATOM 3937 C C . ALA A 1 477 ? -25.501 18.823 21.837 1.00 79.44 477 ALA A C 1
ATOM 3939 O O . ALA A 1 477 ? -24.729 19.222 20.970 1.00 79.44 477 ALA A O 1
ATOM 3940 N N . ALA A 1 478 ? -26.153 17.662 21.706 1.00 75.19 478 ALA A N 1
ATOM 3941 C CA . ALA A 1 478 ? -26.050 16.835 20.505 1.00 75.19 478 ALA A CA 1
ATOM 3942 C C . ALA A 1 478 ? -26.701 17.493 19.269 1.00 75.19 478 ALA A C 1
ATOM 3944 O O . ALA A 1 478 ? -26.206 17.313 18.156 1.00 75.19 478 ALA A O 1
ATOM 3945 N N . ARG A 1 479 ? -27.796 18.250 19.449 1.00 72.25 479 ARG A N 1
ATOM 3946 C CA . ARG A 1 479 ? -28.467 19.019 18.384 1.00 72.25 479 ARG A CA 1
ATOM 3947 C C . ARG A 1 479 ? -27.664 20.250 17.969 1.00 72.25 479 ARG A C 1
ATOM 3949 O O . ARG A 1 479 ? -27.497 20.460 16.774 1.00 72.25 479 ARG A O 1
ATOM 3956 N N . GLU A 1 480 ? -27.152 21.017 18.930 1.00 77.69 480 GLU A N 1
ATOM 3957 C CA . GLU A 1 480 ? -26.292 22.185 18.689 1.00 77.69 480 GLU A CA 1
ATOM 3958 C C . GLU A 1 480 ? -25.072 21.781 17.858 1.00 77.69 480 GLU A C 1
ATOM 3960 O O . GLU A 1 480 ? -24.800 22.384 16.825 1.00 77.69 480 GLU A O 1
ATOM 3965 N N . TRP A 1 481 ? -24.436 20.662 18.214 1.00 75.62 481 TRP A N 1
ATOM 3966 C CA . TRP A 1 481 ? -23.355 20.092 17.415 1.00 75.62 481 TRP A CA 1
ATOM 3967 C C . TRP A 1 481 ? -23.795 19.671 16.000 1.00 75.62 481 TRP A C 1
ATOM 3969 O O . TRP A 1 481 ? -23.066 19.882 15.032 1.00 75.62 481 TRP A O 1
ATOM 3979 N N . LYS A 1 482 ? -24.990 19.081 15.841 1.00 68.38 482 LYS A N 1
ATOM 3980 C CA . LYS A 1 482 ? -25.500 18.690 14.515 1.00 68.38 482 LYS A CA 1
ATOM 3981 C C . LYS A 1 482 ? -25.707 19.908 13.614 1.00 68.38 482 LYS A C 1
ATOM 3983 O O . LYS A 1 482 ? -25.381 19.811 12.437 1.00 68.38 482 LYS A O 1
ATOM 3988 N N . GLY A 1 483 ? -26.204 21.021 14.157 1.00 65.69 483 GLY A N 1
ATOM 3989 C CA . GLY A 1 483 ? -26.383 22.271 13.412 1.00 65.69 483 GLY A CA 1
ATOM 3990 C C . GLY A 1 483 ? -25.073 22.836 12.855 1.00 65.69 483 GLY A C 1
ATOM 3991 O O . GLY A 1 483 ? -25.079 23.443 11.790 1.00 65.69 483 GLY A O 1
ATOM 3992 N N . GLU A 1 484 ? -23.941 22.577 13.516 1.00 66.25 484 GLU A N 1
ATOM 3993 C CA . GLU A 1 484 ? -22.612 22.940 13.001 1.00 66.25 484 GLU A CA 1
ATOM 3994 C C . GLU A 1 484 ? -22.140 22.025 11.857 1.00 66.25 484 GLU A C 1
ATOM 3996 O O . GLU A 1 484 ? -21.343 22.453 11.023 1.00 66.25 484 GLU A O 1
ATOM 4001 N N . LEU A 1 485 ? -22.610 20.770 11.808 1.00 64.81 485 LEU A N 1
ATOM 4002 C CA . LEU A 1 485 ? -22.159 19.765 10.837 1.00 64.81 485 LEU A CA 1
ATOM 4003 C C . LEU A 1 485 ? -23.092 19.623 9.616 1.00 64.81 485 LEU A C 1
ATOM 4005 O O . LEU A 1 485 ? -22.620 19.311 8.525 1.00 64.81 485 LEU A O 1
ATOM 4009 N N . TYR A 1 486 ? -24.402 19.832 9.786 1.00 59.28 486 TYR A N 1
ATOM 4010 C CA . TYR A 1 486 ? -25.419 19.666 8.745 1.00 59.28 486 TYR A CA 1
ATOM 4011 C C . TYR A 1 486 ? -26.531 20.718 8.872 1.00 59.28 486 TYR A C 1
ATOM 4013 O O . TYR A 1 486 ? -27.242 20.764 9.876 1.00 59.28 486 TYR A O 1
ATOM 4021 N N . ASP A 1 487 ? -26.747 21.487 7.804 1.00 53.12 487 ASP A N 1
ATOM 4022 C CA . ASP A 1 487 ? -27.854 22.442 7.632 1.00 53.12 487 ASP A CA 1
ATOM 4023 C C . ASP A 1 487 ? -29.181 21.694 7.349 1.00 53.12 487 ASP A C 1
ATOM 4025 O O . ASP A 1 487 ? -29.730 21.726 6.251 1.00 53.12 487 ASP A O 1
ATOM 4029 N N . PHE A 1 488 ? -29.632 20.878 8.309 1.00 48.59 488 PHE A N 1
ATOM 4030 C CA . PHE A 1 488 ? -30.799 19.982 8.205 1.00 48.59 488 PHE A CA 1
ATOM 4031 C C . PHE A 1 488 ? -31.874 20.353 9.241 1.00 48.59 488 PHE A C 1
ATOM 4033 O O . PHE A 1 488 ? -32.339 19.527 10.028 1.00 48.59 488 PHE A O 1
ATOM 4040 N N . THR A 1 489 ? -32.236 21.630 9.279 1.00 48.56 489 THR A N 1
ATOM 4041 C CA . THR A 1 489 ? -33.046 22.261 10.334 1.00 48.56 489 THR A CA 1
ATOM 4042 C C . THR A 1 489 ? -34.553 21.975 10.275 1.00 48.56 489 THR A C 1
ATOM 4044 O O . THR A 1 489 ? -35.260 22.387 11.185 1.00 48.56 489 THR A O 1
ATOM 4047 N N . ASP A 1 490 ? -35.061 21.234 9.284 1.00 50.50 490 ASP A N 1
ATOM 4048 C CA . ASP A 1 490 ? -36.497 21.294 8.942 1.00 50.50 490 ASP A CA 1
ATOM 4049 C C . ASP A 1 490 ? -37.390 20.101 9.361 1.00 50.50 490 ASP A C 1
ATOM 4051 O O . ASP A 1 490 ? -38.570 20.094 9.025 1.00 50.50 490 ASP A O 1
ATOM 4055 N N . TRP A 1 491 ? -36.897 19.085 10.089 1.00 50.69 491 TRP A N 1
ATOM 4056 C CA . TRP A 1 491 ? -37.659 17.818 10.254 1.00 50.69 491 TRP A CA 1
ATOM 4057 C C . TRP A 1 491 ? -37.887 17.290 11.679 1.00 50.69 491 TRP A C 1
ATOM 4059 O O . TRP A 1 491 ? -38.340 16.156 11.829 1.00 50.69 491 TRP A O 1
ATOM 4069 N N . LEU A 1 492 ? -37.600 18.047 12.740 1.00 52.56 492 LEU A N 1
ATOM 4070 C CA . LEU A 1 492 ? -37.803 17.562 14.116 1.00 52.56 492 LEU A CA 1
ATOM 4071 C C . LEU A 1 492 ? -38.625 18.557 14.940 1.00 52.56 492 LEU A C 1
ATOM 4073 O O . LEU A 1 492 ? -38.062 19.415 15.613 1.00 52.56 492 LEU A O 1
ATOM 4077 N N . GLU A 1 493 ? -39.952 18.419 14.899 1.00 52.84 493 GLU A N 1
ATOM 4078 C CA . GLU A 1 493 ? -40.847 19.071 15.861 1.00 52.84 493 GLU A CA 1
ATOM 4079 C C . GLU A 1 493 ? -40.659 18.461 17.263 1.00 52.84 493 GLU A C 1
ATOM 4081 O O . GLU A 1 493 ? -40.498 17.249 17.432 1.00 52.84 493 GLU A O 1
ATOM 4086 N N . ASP A 1 494 ? -40.606 19.342 18.261 1.00 50.91 494 ASP A N 1
ATOM 4087 C CA . ASP A 1 494 ? -40.170 19.075 19.628 1.00 50.91 494 ASP A CA 1
ATOM 4088 C C . ASP A 1 494 ? -41.214 18.354 20.486 1.00 50.91 494 ASP A C 1
ATOM 4090 O O . ASP A 1 494 ? -42.309 18.861 20.717 1.00 50.91 494 ASP A O 1
ATOM 4094 N N . ASP A 1 495 ? -40.804 17.236 21.087 1.00 55.56 495 ASP A N 1
ATOM 4095 C CA . ASP A 1 495 ? -41.442 16.700 22.288 1.00 55.56 495 ASP A CA 1
ATOM 4096 C C . ASP A 1 495 ? -40.396 16.662 23.422 1.00 55.56 495 ASP A C 1
ATOM 4098 O O . ASP A 1 495 ? -39.578 15.742 23.551 1.00 55.56 495 ASP A O 1
ATOM 4102 N N . GLU A 1 496 ? -40.347 17.740 24.216 1.00 56.84 496 GLU A N 1
ATOM 4103 C CA . GLU A 1 496 ? -39.374 17.958 25.304 1.00 56.84 496 GLU A CA 1
ATOM 4104 C C . GLU A 1 496 ? -39.567 17.021 26.516 1.00 56.84 496 GLU A C 1
ATOM 4106 O O . GLU A 1 496 ? -38.755 17.021 27.447 1.00 56.84 496 GLU A O 1
ATOM 4111 N N . SER A 1 497 ? -40.614 16.193 26.525 1.00 57.03 497 SER A N 1
ATOM 4112 C CA . SER A 1 497 ? -41.057 15.448 27.710 1.00 57.03 497 SER A CA 1
ATOM 4113 C C . SER A 1 497 ? -40.195 14.224 28.082 1.00 57.03 497 SER A C 1
ATOM 4115 O O . SER A 1 497 ? -40.298 13.711 29.197 1.00 57.03 497 SER A O 1
ATOM 4117 N N . ASP A 1 498 ? -39.276 13.782 27.217 1.00 55.09 498 ASP A N 1
ATOM 4118 C CA . ASP A 1 498 ? -38.680 12.441 27.311 1.00 55.09 498 ASP A CA 1
ATOM 4119 C C . ASP A 1 498 ? -37.192 12.442 27.745 1.00 55.09 498 ASP A C 1
ATOM 4121 O O . ASP A 1 498 ? -36.277 12.055 27.000 1.00 55.09 498 ASP A O 1
ATOM 4125 N N . ARG A 1 499 ? -36.913 12.886 28.983 1.00 57.03 499 ARG A N 1
ATOM 4126 C CA . ARG A 1 499 ? -35.620 12.658 29.670 1.00 57.03 499 ARG A CA 1
ATOM 4127 C C . ARG A 1 499 ? -35.594 11.256 30.290 1.00 57.03 499 ARG A C 1
ATOM 4129 O O . ARG A 1 499 ? -35.734 11.099 31.500 1.00 57.03 499 ARG A O 1
ATOM 4136 N N . LYS A 1 500 ? -35.384 10.218 29.476 1.00 60.59 500 LYS A N 1
ATOM 4137 C CA . LYS A 1 500 ? -35.198 8.856 30.007 1.00 60.59 500 LYS A CA 1
ATOM 4138 C C . LYS A 1 500 ? -33.862 8.758 30.772 1.00 60.59 500 LYS A C 1
ATOM 4140 O O . LYS A 1 500 ? -32.8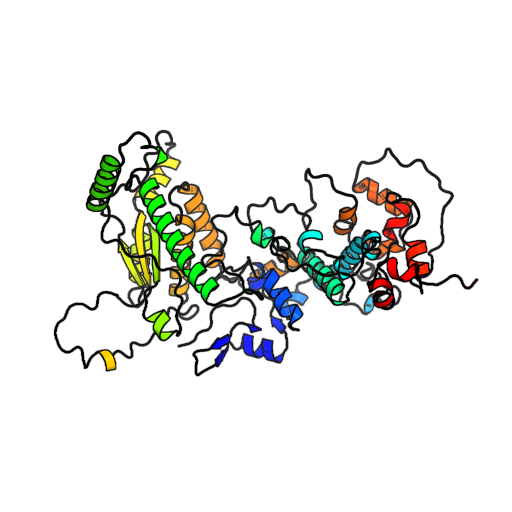25 9.159 30.220 1.00 60.59 500 LYS A O 1
ATOM 4145 N N . PRO A 1 501 ? -33.858 8.257 32.026 1.00 64.19 501 PRO A N 1
ATOM 4146 C CA . PRO A 1 501 ? -32.632 8.039 32.789 1.00 64.19 501 PRO A CA 1
ATOM 4147 C C . PRO A 1 501 ? -31.690 7.090 32.041 1.00 64.19 501 PRO A C 1
ATOM 4149 O O . PRO A 1 501 ? -32.125 6.269 31.233 1.00 64.19 501 PRO A O 1
ATOM 4152 N N . LEU A 1 502 ? -30.383 7.220 32.293 1.00 61.06 502 LEU A N 1
ATOM 4153 C CA . LEU A 1 502 ? -29.381 6.294 31.767 1.00 61.06 502 LEU A CA 1
ATOM 4154 C C . LEU A 1 502 ? -29.717 4.885 32.264 1.00 61.06 502 LEU A C 1
ATOM 4156 O O . LEU A 1 502 ? -29.554 4.589 33.446 1.00 61.06 502 LEU A O 1
ATOM 4160 N N . LEU A 1 503 ? -30.211 4.040 31.360 1.00 67.69 503 LEU A N 1
ATOM 4161 C CA . LEU A 1 503 ? -30.452 2.639 31.667 1.00 67.69 503 LEU A CA 1
ATOM 4162 C C . LEU A 1 503 ? -29.110 1.968 32.013 1.00 67.69 503 LEU A C 1
ATOM 4164 O O . LEU A 1 503 ? -28.091 2.288 31.384 1.00 67.69 503 LEU A O 1
ATOM 4168 N N . PRO A 1 504 ? -29.079 1.078 33.020 1.00 74.44 504 PRO A N 1
ATOM 4169 C CA . PRO A 1 504 ? -27.886 0.300 33.330 1.00 74.44 504 PRO A CA 1
ATOM 4170 C C . PRO A 1 504 ? -27.457 -0.530 32.113 1.00 74.44 504 PRO A C 1
ATOM 4172 O O . PRO A 1 504 ? -28.256 -0.796 31.213 1.00 74.44 504 PRO A O 1
ATOM 4175 N N . ALA A 1 505 ? -26.184 -0.933 32.076 1.00 72.50 505 ALA A N 1
ATOM 4176 C CA . ALA A 1 505 ? -25.715 -1.846 31.041 1.00 72.50 505 ALA A CA 1
ATOM 4177 C C . ALA A 1 505 ? -26.550 -3.143 31.091 1.00 72.50 505 ALA A C 1
ATOM 4179 O O . ALA A 1 505 ? -26.742 -3.676 32.190 1.00 72.50 505 ALA A O 1
ATOM 4180 N N . PRO A 1 506 ? -27.054 -3.630 29.945 1.00 79.94 506 PRO A N 1
ATOM 4181 C CA . PRO A 1 506 ? -27.856 -4.843 29.915 1.00 79.94 506 PRO A CA 1
ATOM 4182 C C . PRO A 1 506 ? -27.009 -6.031 30.368 1.00 79.94 506 PRO A C 1
ATOM 4184 O O . PRO A 1 506 ? -25.859 -6.178 29.952 1.00 79.94 506 PRO A O 1
ATOM 4187 N N . LYS A 1 507 ? -27.578 -6.856 31.246 1.00 85.38 507 LYS A N 1
ATOM 4188 C CA . LYS A 1 507 ? -26.931 -8.039 31.824 1.00 85.38 507 LYS A CA 1
ATOM 4189 C C . LYS A 1 507 ? -27.263 -9.308 31.057 1.00 85.38 507 LYS A C 1
ATOM 4191 O O . LYS A 1 507 ? -26.504 -10.269 31.126 1.00 85.38 507 LYS A O 1
ATOM 4196 N N . THR A 1 508 ? -28.391 -9.317 30.356 1.00 86.69 508 THR A N 1
ATOM 4197 C CA . THR A 1 508 ? -28.835 -10.451 29.548 1.00 86.69 508 THR A CA 1
ATOM 4198 C C . THR A 1 508 ? -28.950 -10.067 28.081 1.00 86.69 508 THR A C 1
ATOM 4200 O O . THR A 1 508 ? -29.017 -8.887 27.717 1.00 86.69 508 THR A O 1
ATOM 4203 N N . VAL A 1 509 ? -28.970 -11.081 27.217 1.00 82.94 509 VAL A N 1
ATOM 4204 C CA . VAL A 1 509 ? -29.169 -10.877 25.782 1.00 82.94 509 VAL A CA 1
ATOM 4205 C C . VAL A 1 509 ? -30.546 -10.263 25.537 1.00 82.94 509 VAL A C 1
ATOM 4207 O O . VAL A 1 509 ? -30.666 -9.321 24.759 1.00 82.94 509 VAL A O 1
ATOM 4210 N N . GLU A 1 510 ? -31.570 -10.731 26.249 1.00 85.38 510 GLU A N 1
ATOM 4211 C CA . GLU A 1 510 ? -32.951 -10.253 26.168 1.00 85.38 510 GLU A CA 1
ATOM 4212 C C . GLU A 1 510 ? -33.055 -8.772 26.541 1.00 85.38 510 GLU A C 1
ATOM 4214 O O . GLU A 1 510 ? -33.654 -7.996 25.793 1.00 85.38 510 GLU A O 1
ATOM 4219 N N . GLU A 1 511 ? -32.415 -8.359 27.642 1.00 84.31 511 GLU A N 1
ATOM 4220 C CA . GLU A 1 511 ? -32.332 -6.953 28.052 1.00 84.31 511 GLU A CA 1
ATOM 4221 C C . GLU A 1 511 ? -31.644 -6.107 26.975 1.00 84.31 511 GLU A C 1
ATOM 4223 O O . GLU A 1 511 ? -32.155 -5.053 26.586 1.00 84.31 511 GLU A O 1
ATOM 4228 N N . TRP A 1 512 ? -30.511 -6.584 26.444 1.00 83.44 512 TRP A N 1
ATOM 4229 C CA . TRP A 1 512 ? -29.770 -5.861 25.412 1.00 83.44 512 TRP A CA 1
ATOM 4230 C C . TRP A 1 512 ? -30.605 -5.686 24.140 1.00 83.44 512 TRP A C 1
ATOM 4232 O O . TRP A 1 512 ? -30.664 -4.586 23.588 1.00 83.44 512 TRP A O 1
ATOM 4242 N N . MET A 1 513 ? -31.296 -6.731 23.686 1.00 77.56 513 MET A N 1
ATOM 4243 C CA . MET A 1 513 ? -32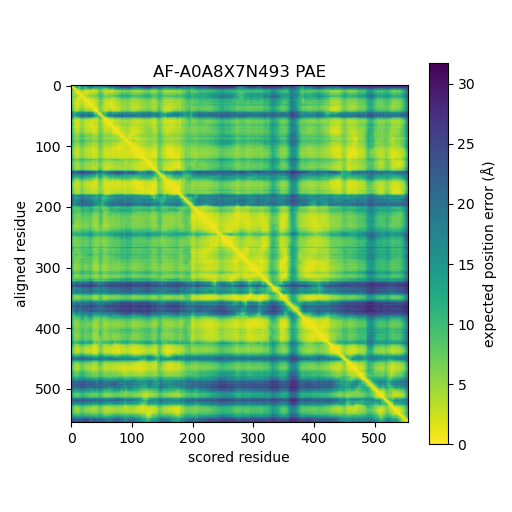.128 -6.673 22.484 1.00 77.56 513 MET A CA 1
ATOM 4244 C C . MET A 1 513 ? -33.373 -5.809 22.663 1.00 77.56 513 MET A C 1
ATOM 4246 O O . MET A 1 513 ? -33.715 -5.055 21.750 1.00 77.56 513 MET A O 1
ATOM 4250 N N . ALA A 1 514 ? -34.029 -5.880 23.824 1.00 78.94 514 ALA A N 1
ATOM 4251 C CA . ALA A 1 514 ? -35.177 -5.035 24.140 1.00 78.94 514 ALA A CA 1
ATOM 4252 C C . ALA A 1 514 ? -34.800 -3.545 24.098 1.00 78.94 514 ALA A C 1
ATOM 4254 O O . ALA A 1 514 ? -35.551 -2.728 23.566 1.00 78.94 514 ALA A O 1
ATOM 4255 N N . MET A 1 515 ? -33.603 -3.199 24.583 1.00 73.38 515 MET A N 1
ATOM 4256 C CA . MET A 1 515 ? -33.068 -1.836 24.518 1.00 73.38 515 MET A CA 1
ATOM 4257 C C . MET A 1 515 ? -32.640 -1.423 23.102 1.00 73.38 515 MET A C 1
ATOM 4259 O O . MET A 1 515 ? -32.786 -0.263 22.722 1.00 73.38 515 MET A O 1
ATOM 4263 N N . SER A 1 516 ? -32.097 -2.360 22.324 1.00 67.44 516 SER A N 1
ATOM 4264 C CA . SER A 1 516 ? -31.383 -2.076 21.071 1.00 67.44 516 SER A CA 1
ATOM 4265 C C . SER A 1 516 ? -32.263 -2.064 19.818 1.00 67.44 516 SER A C 1
ATOM 4267 O O . SER A 1 516 ? -31.851 -1.510 18.796 1.00 67.44 516 SER A O 1
ATOM 4269 N N . PHE A 1 517 ? -33.456 -2.670 19.870 1.00 62.91 517 PHE A N 1
ATOM 4270 C CA . PHE A 1 517 ? -34.360 -2.820 18.718 1.00 62.91 517 PHE A CA 1
ATOM 4271 C C . PHE A 1 517 ? -35.679 -2.039 18.819 1.00 62.91 517 PHE A C 1
ATOM 4273 O O . PHE A 1 517 ? -36.576 -2.271 18.007 1.00 62.91 517 PHE A O 1
ATOM 4280 N N . GLY A 1 518 ? -35.792 -1.112 19.776 1.00 58.22 518 GLY A N 1
ATOM 4281 C CA . GLY A 1 518 ? -36.945 -0.217 19.920 1.00 58.22 518 GLY A CA 1
ATOM 4282 C C . GLY A 1 518 ? -37.194 0.658 18.680 1.00 58.22 518 GLY A C 1
ATOM 4283 O O . GLY A 1 518 ? -36.269 1.018 17.952 1.00 58.22 518 GLY A O 1
ATOM 4284 N N . SER A 1 519 ? -38.466 0.959 18.412 1.00 48.59 519 SER A N 1
ATOM 4285 C CA . SER A 1 519 ? -38.979 1.495 17.147 1.00 48.59 519 SER A CA 1
ATOM 4286 C C . SER A 1 519 ? -38.564 2.945 16.856 1.00 48.59 519 SER A C 1
ATOM 4288 O O . SER A 1 519 ? -39.312 3.873 17.132 1.00 48.59 519 SER A O 1
ATOM 4290 N N . SER A 1 520 ? -37.392 3.146 16.264 1.00 54.19 520 SER A N 1
ATOM 4291 C CA . SER A 1 520 ? -37.151 4.133 15.200 1.00 54.19 520 SER A CA 1
ATOM 4292 C C . SER A 1 520 ? -35.673 4.075 14.832 1.00 54.19 520 SER A C 1
ATOM 4294 O O . SER A 1 520 ? -34.814 4.459 15.621 1.00 54.19 520 SER A O 1
ATOM 4296 N N . ARG A 1 521 ? -35.361 3.618 13.613 1.00 53.75 521 ARG A N 1
ATOM 4297 C CA . ARG A 1 521 ? -34.001 3.717 13.052 1.00 53.75 521 ARG A CA 1
ATOM 4298 C C . ARG A 1 521 ? -33.548 5.172 12.856 1.00 53.75 521 ARG A C 1
ATOM 4300 O O . ARG A 1 521 ? -32.381 5.383 12.569 1.00 53.75 521 ARG A O 1
ATOM 4307 N N . TYR A 1 522 ? -34.454 6.135 13.028 1.00 57.06 522 TYR A N 1
ATOM 4308 C CA . TYR A 1 522 ? -34.266 7.545 12.700 1.00 57.06 522 TYR A CA 1
ATOM 4309 C C . TYR A 1 522 ? -34.222 8.459 13.933 1.00 57.06 522 TYR A C 1
ATOM 4311 O O . TYR A 1 522 ? -34.025 9.663 13.791 1.00 57.06 522 TYR A O 1
ATOM 4319 N N . ASP A 1 523 ? -34.398 7.931 15.153 1.00 61.12 523 ASP A N 1
ATOM 4320 C CA . ASP A 1 523 ? -34.339 8.769 16.352 1.00 61.12 523 ASP A CA 1
ATOM 4321 C C . ASP A 1 523 ? -32.892 8.958 16.835 1.00 61.12 523 ASP A C 1
ATOM 4323 O O . ASP A 1 523 ? -32.367 8.237 17.694 1.00 61.12 523 ASP A O 1
ATOM 4327 N N . TRP A 1 524 ? -32.247 9.986 16.281 1.00 58.03 524 TRP A N 1
ATOM 4328 C CA . TRP A 1 524 ? -30.911 10.456 16.667 1.00 58.03 524 TRP A CA 1
ATOM 4329 C C . TRP A 1 524 ? -30.761 10.671 18.182 1.00 58.03 524 TRP A C 1
ATOM 4331 O O . TRP A 1 524 ? -29.653 10.582 18.723 1.00 58.03 524 TRP A O 1
ATOM 4341 N N . ASN A 1 525 ? -31.866 10.933 18.896 1.00 56.94 525 ASN A N 1
ATOM 4342 C CA . ASN A 1 525 ? -31.846 11.261 20.320 1.00 56.94 525 ASN A CA 1
ATOM 4343 C C . ASN A 1 525 ? -31.356 10.108 21.211 1.00 56.94 525 ASN A C 1
ATOM 4345 O O . ASN A 1 525 ? -30.934 10.361 22.340 1.00 56.94 525 ASN A O 1
ATOM 4349 N N . VAL A 1 526 ? -31.385 8.861 20.732 1.00 64.00 526 VAL A N 1
ATOM 4350 C CA . VAL A 1 526 ? -30.927 7.678 21.492 1.00 64.00 526 VAL A CA 1
ATOM 4351 C C . VAL A 1 526 ? -29.579 7.162 20.980 1.00 64.00 526 VAL A C 1
ATOM 4353 O O . VAL A 1 526 ? -28.874 6.405 21.653 1.00 64.00 526 VAL A O 1
ATOM 4356 N N . TRP A 1 527 ? -29.177 7.611 19.797 1.00 71.62 527 TRP A N 1
ATOM 4357 C CA . TRP A 1 527 ? -28.103 7.005 19.035 1.00 71.62 527 TRP A CA 1
ATOM 4358 C C . TRP A 1 527 ? -26.706 7.151 19.678 1.00 71.62 527 TRP A C 1
ATOM 4360 O O . TRP A 1 527 ? -25.948 6.181 19.766 1.00 71.62 527 TRP A O 1
ATOM 4370 N N . HIS A 1 528 ? -26.377 8.322 20.226 1.00 73.75 528 HIS A N 1
ATOM 4371 C CA . HIS A 1 528 ? -25.091 8.577 20.897 1.00 73.75 528 HIS A CA 1
ATOM 4372 C C . HIS A 1 528 ? -24.857 7.709 22.152 1.00 73.75 528 HIS A C 1
ATOM 4374 O O . HIS A 1 528 ? -23.733 7.617 22.651 1.00 73.75 528 HIS A O 1
ATOM 4380 N N . ARG A 1 529 ? -25.907 7.049 22.662 1.00 78.06 529 ARG A N 1
ATOM 4381 C CA . ARG A 1 529 ? -25.849 6.167 23.839 1.00 78.06 529 ARG A CA 1
ATOM 4382 C C . ARG A 1 529 ? -25.719 4.690 23.493 1.00 78.06 529 ARG A C 1
ATOM 4384 O O . ARG A 1 529 ? -25.580 3.880 24.410 1.00 78.06 529 ARG A O 1
ATOM 4391 N N . GLN A 1 530 ? -25.772 4.330 22.214 1.00 82.31 530 GLN A N 1
ATOM 4392 C CA . GLN A 1 530 ? -25.703 2.935 21.798 1.00 82.31 530 GLN A CA 1
ATOM 4393 C C . GLN A 1 530 ? -24.359 2.298 22.166 1.00 82.31 530 GLN A C 1
ATOM 4395 O O . GLN A 1 530 ? -23.299 2.935 22.160 1.00 82.31 530 GLN A O 1
ATOM 4400 N N . ARG A 1 531 ? -24.426 1.011 22.507 1.00 87.00 531 ARG A N 1
ATOM 4401 C CA . ARG A 1 531 ? -23.291 0.175 22.892 1.00 87.00 531 ARG A CA 1
ATOM 4402 C C . ARG A 1 531 ? -23.398 -1.155 22.163 1.00 87.00 531 ARG A C 1
ATOM 4404 O O . ARG A 1 531 ? -24.495 -1.697 22.036 1.00 87.00 531 ARG A O 1
ATOM 4411 N N . ILE A 1 532 ? -22.259 -1.677 21.721 1.00 91.06 532 ILE A N 1
ATOM 4412 C CA . ILE A 1 532 ? -22.175 -3.071 21.282 1.00 91.06 532 ILE A CA 1
ATOM 4413 C C . ILE A 1 532 ? -22.490 -4.001 22.469 1.00 91.06 532 ILE A C 1
ATOM 4415 O O . ILE A 1 532 ? -22.323 -3.577 23.620 1.00 91.06 532 ILE A O 1
ATOM 4419 N N . PRO A 1 533 ? -22.972 -5.232 22.218 1.00 89.81 533 PRO A N 1
ATOM 4420 C CA . PRO A 1 533 ? -23.156 -6.222 23.275 1.00 89.81 533 PRO A CA 1
ATOM 4421 C C . PRO A 1 533 ? -21.863 -6.398 24.085 1.00 89.81 533 PRO A C 1
ATOM 4423 O O . PRO A 1 533 ? -20.801 -6.419 23.473 1.00 89.81 533 PRO A O 1
ATOM 4426 N N . PRO A 1 534 ? -21.910 -6.551 25.418 1.00 91.25 534 PRO A N 1
ATOM 4427 C CA . PRO A 1 534 ? -20.750 -6.996 26.188 1.00 91.25 534 PRO A CA 1
ATOM 4428 C C . PRO A 1 534 ? -20.166 -8.305 25.634 1.00 91.25 534 PRO A C 1
ATOM 4430 O O . PRO A 1 534 ? -20.905 -9.151 25.121 1.00 91.25 534 PRO A O 1
ATOM 4433 N N . VAL A 1 535 ? -18.846 -8.484 25.750 1.00 91.94 535 VAL A N 1
ATOM 4434 C CA . VAL A 1 535 ? -18.128 -9.646 25.188 1.00 91.94 535 VAL A CA 1
ATOM 4435 C C . VAL A 1 535 ? -18.664 -10.960 25.760 1.00 91.94 535 VAL A C 1
ATOM 4437 O O . VAL A 1 535 ? -18.776 -11.958 25.052 1.00 91.94 535 VAL A O 1
ATOM 4440 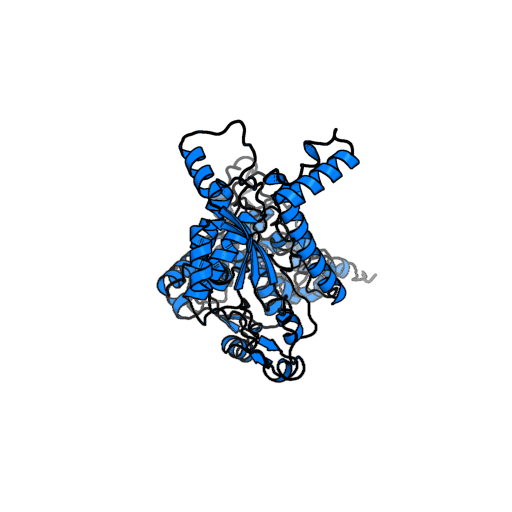N N . GLU A 1 536 ? -19.081 -10.943 27.023 1.00 92.12 536 GLU A N 1
ATOM 4441 C CA . GLU A 1 536 ? -19.644 -12.081 27.749 1.00 92.12 536 GLU A CA 1
ATOM 4442 C C . GLU A 1 536 ? -20.973 -12.559 27.147 1.00 92.12 536 GLU A C 1
ATOM 4444 O O . GLU A 1 536 ? -21.344 -13.720 27.313 1.00 92.12 536 GLU A O 1
ATOM 4449 N N . LEU A 1 537 ? -21.681 -11.686 26.420 1.00 91.00 537 LEU A N 1
ATOM 4450 C CA . LEU A 1 537 ? -22.925 -12.024 25.730 1.00 91.00 537 LEU A CA 1
ATOM 4451 C C . LEU A 1 537 ? -22.692 -12.584 24.321 1.00 91.00 537 LEU A C 1
ATOM 4453 O O . LEU A 1 537 ? -23.622 -13.155 23.749 1.00 91.00 537 LEU A O 1
ATOM 4457 N N . LEU A 1 538 ? -21.481 -12.462 23.756 1.00 90.88 538 LEU A N 1
ATOM 4458 C CA . LEU A 1 538 ? -21.183 -12.924 22.394 1.00 90.88 538 LEU A CA 1
ATOM 4459 C C . LEU A 1 538 ? -21.519 -14.403 22.164 1.00 90.88 538 LEU A C 1
ATOM 4461 O O . LEU A 1 538 ? -22.190 -14.677 21.165 1.00 90.88 538 LEU A O 1
ATOM 4465 N N . PRO A 1 539 ? -21.167 -15.346 23.067 1.00 91.81 539 PRO A N 1
ATOM 4466 C CA . PRO A 1 539 ? -21.520 -16.757 22.905 1.00 91.81 539 PRO A CA 1
ATOM 4467 C C . PRO A 1 539 ? -23.031 -16.989 22.778 1.00 91.81 539 PRO A C 1
ATOM 4469 O O . PRO A 1 539 ? -23.468 -17.803 21.967 1.00 91.81 539 PRO A O 1
ATOM 4472 N N . ALA A 1 540 ? -23.836 -16.235 23.532 1.00 88.44 540 ALA A N 1
ATOM 4473 C CA . ALA A 1 540 ? -25.290 -16.369 23.543 1.00 88.44 540 ALA A CA 1
ATOM 4474 C C . ALA A 1 540 ? -25.958 -15.766 22.295 1.00 88.44 540 ALA A C 1
ATOM 4476 O O . ALA A 1 540 ? -27.063 -16.164 21.934 1.00 88.44 540 ALA A O 1
ATOM 4477 N N . ILE A 1 541 ? -25.278 -14.856 21.590 1.00 86.88 541 ILE A N 1
ATOM 4478 C CA . ILE A 1 541 ? -25.773 -14.286 20.333 1.00 86.88 541 ILE A CA 1
ATOM 4479 C C . ILE A 1 541 ? -25.184 -14.953 19.089 1.00 86.88 541 ILE A C 1
ATOM 4481 O O . ILE A 1 541 ? -25.514 -14.505 17.999 1.00 86.88 541 ILE A O 1
ATOM 4485 N N . VAL A 1 542 ? -24.344 -15.993 19.171 1.00 90.00 542 VAL A N 1
ATOM 4486 C CA . VAL A 1 542 ? -23.695 -16.600 17.980 1.00 90.00 542 VAL A CA 1
ATOM 4487 C C . VAL A 1 542 ? -24.710 -17.025 16.912 1.00 90.00 542 VAL A C 1
ATOM 4489 O O . VAL A 1 542 ? -24.511 -16.744 15.733 1.00 90.00 542 VAL A O 1
ATOM 4492 N N . GLN A 1 543 ? -25.842 -17.615 17.307 1.00 85.56 543 GLN A N 1
ATOM 4493 C CA . GLN A 1 543 ? -26.902 -18.050 16.381 1.00 85.56 543 GLN A CA 1
ATOM 4494 C C . GLN A 1 543 ? -27.853 -16.908 15.958 1.00 85.56 543 GLN A C 1
ATOM 4496 O O . GLN A 1 543 ? -28.844 -17.130 15.259 1.00 85.56 543 GLN A O 1
ATOM 4501 N N . GLY A 1 544 ? -27.570 -15.672 16.375 1.00 83.88 544 GLY A N 1
ATOM 4502 C CA . GLY A 1 544 ? -28.446 -14.523 16.183 1.00 83.88 544 GLY A CA 1
ATOM 4503 C C . GLY A 1 544 ? -29.764 -14.666 16.946 1.00 83.88 544 GLY A C 1
ATOM 4504 O O . GLY A 1 544 ? -29.840 -15.306 17.993 1.00 83.88 544 GLY A O 1
ATOM 4505 N N . THR A 1 545 ? -30.832 -14.085 16.399 1.00 77.44 545 THR A N 1
ATOM 4506 C CA . THR A 1 545 ? -32.163 -14.117 17.043 1.00 77.44 545 THR A CA 1
ATOM 4507 C C . THR A 1 545 ? -32.811 -15.505 17.089 1.00 77.44 545 THR A C 1
ATOM 4509 O O . THR A 1 545 ? -33.747 -15.712 17.857 1.00 77.44 545 THR A O 1
ATOM 4512 N N . ALA A 1 546 ? -32.298 -16.475 16.325 1.00 77.50 546 ALA A N 1
ATOM 4513 C CA . ALA A 1 546 ? -32.801 -17.847 16.332 1.00 77.50 546 ALA A CA 1
ATOM 4514 C C . ALA A 1 546 ? -32.599 -18.553 17.687 1.00 77.50 546 ALA A C 1
ATOM 4516 O O . ALA A 1 546 ? -33.402 -19.413 18.037 1.00 77.50 546 ALA A O 1
ATOM 4517 N N . ALA A 1 547 ? -31.596 -18.146 18.478 1.00 68.38 547 ALA A N 1
ATOM 4518 C CA . ALA A 1 547 ? -31.326 -18.711 19.806 1.00 68.38 547 ALA A CA 1
ATOM 4519 C C . ALA A 1 547 ? -32.462 -18.479 20.822 1.00 68.38 547 ALA A C 1
ATOM 4521 O O . ALA A 1 547 ? -32.563 -19.197 21.811 1.00 68.38 547 ALA A O 1
ATOM 4522 N N . LEU A 1 548 ? -33.317 -17.480 20.590 1.00 66.19 548 LEU A N 1
ATOM 4523 C CA . LEU A 1 548 ? -34.264 -16.968 21.590 1.00 66.19 548 LEU A CA 1
ATOM 4524 C C . LEU A 1 548 ? -35.681 -17.492 21.404 1.00 66.19 548 LEU A C 1
ATOM 4526 O O . LEU A 1 548 ? -36.505 -17.387 22.302 1.00 66.19 548 LEU A O 1
ATOM 4530 N N . VAL A 1 549 ? -35.978 -18.034 20.223 1.00 65.44 549 VAL A N 1
ATOM 4531 C CA . VAL A 1 549 ? -37.298 -18.595 19.899 1.00 65.44 549 VAL A CA 1
ATOM 4532 C C . VAL A 1 549 ? -37.456 -19.999 20.505 1.00 65.44 549 VAL A C 1
ATOM 4534 O O . VAL A 1 549 ? -38.551 -20.548 20.531 1.00 65.44 549 VAL A O 1
ATOM 4537 N N . ALA A 1 550 ? -36.371 -20.587 21.016 1.00 53.62 550 ALA A N 1
ATOM 4538 C CA . ALA A 1 550 ? -36.321 -21.983 21.427 1.00 53.62 550 ALA A CA 1
ATOM 4539 C C . ALA A 1 550 ? -36.661 -22.248 22.903 1.00 53.62 550 ALA A C 1
ATOM 4541 O O . ALA A 1 550 ? -36.534 -23.395 23.324 1.00 53.62 550 ALA A O 1
ATOM 4542 N N . THR A 1 551 ? -37.095 -21.265 23.699 1.00 53.31 551 THR A N 1
ATOM 4543 C CA . THR A 1 551 ? -37.708 -21.564 25.002 1.00 53.31 551 THR A CA 1
ATOM 4544 C C . THR A 1 551 ? -39.120 -22.094 24.755 1.00 53.31 551 THR A C 1
ATOM 4546 O O . THR A 1 551 ? -39.993 -21.316 24.366 1.00 53.31 551 THR A O 1
ATOM 4549 N N . PRO A 1 552 ? -39.382 -23.401 24.953 1.00 50.75 552 PRO A N 1
ATOM 4550 C CA . PRO A 1 552 ? -40.736 -23.915 24.861 1.00 50.75 552 PRO A CA 1
ATOM 4551 C C . PRO A 1 552 ? -41.523 -23.229 25.972 1.00 50.75 552 PRO A C 1
ATOM 4553 O O . PRO A 1 552 ? -41.127 -23.285 27.139 1.00 50.75 552 PRO A O 1
ATOM 4556 N N . THR A 1 553 ? -42.613 -22.555 25.622 1.00 50.94 553 THR A N 1
ATOM 4557 C CA . THR A 1 553 ? -43.628 -22.201 26.608 1.00 50.94 553 THR A CA 1
ATOM 4558 C C . THR A 1 553 ? -44.046 -23.503 27.278 1.00 50.94 553 THR A C 1
ATOM 4560 O O . THR A 1 553 ? -44.553 -24.402 26.610 1.00 50.94 553 THR A O 1
ATOM 4563 N N . ALA A 1 554 ? -43.718 -23.652 28.560 1.00 54.50 554 ALA A N 1
ATOM 4564 C CA . ALA A 1 554 ? -44.232 -24.750 29.357 1.00 54.50 554 ALA A CA 1
ATOM 4565 C C . ALA A 1 554 ? -45.748 -24.543 29.463 1.00 54.50 554 ALA A C 1
ATOM 4567 O O . ALA A 1 554 ? -46.180 -23.608 30.140 1.00 54.50 554 ALA A O 1
ATOM 4568 N N . ASP A 1 555 ? -46.498 -25.349 28.711 1.00 49.19 555 ASP A N 1
ATOM 4569 C CA . ASP A 1 555 ? -47.951 -25.498 28.844 1.00 49.19 555 ASP A CA 1
ATOM 4570 C C . ASP A 1 555 ? -48.325 -26.098 30.207 1.00 49.19 555 ASP A C 1
ATOM 4572 O O . ASP A 1 555 ? -47.605 -27.018 30.677 1.00 49.19 555 ASP A O 1
#

Foldseek 3Di:
DAPQDPDLFQLPRWDDQPPDIHHDPSNVVCVVVLETEDFCCLQQNALLAHPQLCSLVVQVVSVVVSHYYDYDPVLQVLFDFDDLVFFQALDPPDRSVVAGRGLLRSLLRLLLLLLQLLVLLVVVLLLAFQQPSEDFLCVQPPPPPVDLDPSCQACLVFSNSVSNSVSVSVCVVLRPHPYDPDPVRGCSVVNPPPLLPRCLAFDDDPDPPDDPVRNVVSQVVSLVVLVVLVVLLCCQLVLQPDCVVVVVPPPVRNVVSNVVSCVVWFDDDDRARQDDDDPGVVVVQQDKHKHKFKAQPVLQVVLCVVCVVFQKDKDFGTDPPRRQGDDDPDDDDPVLVVLVVRSNRITTIIIIHHDDPCPDPPPDDPPPVVVVPCPPSPHDDPPPDLVNSLSVQLRVQRRSLCSHVNPDSVSSVVSSCVSSVSNNDDDDPVNRSVVSNCRSPDDNDDNPDDPPDDPSNVSSVDDSSCSNCLQVDDLVNVVVSVVVVDVPPPPDDDDPPDPDPDDPQDPAPVSLCVLSPPPDSPPPRCSSVRGDHDSVCSVQSNNRPVSPVPPPPPD

Mean predicted aligned error: 10.09 Å

Secondary structure (DSSP, 8-state):
-------SSGGG-EEE-SS-EEE-HHHHHHHHHSEEEP-HHHHH-BTTB--GGGHHHHHHHHHTTTPEEE--HHHHTTSPBPPTTS---S-SSS-GGGS--BHHHHHHHHHHHHHHHHHHHTGGGGGS-GGG-EE-GGGGS-----SS-HHHHSGGGSHHHHHHHHHHHHHHHHTSSEE---GGGSGGGGGGG-TT-S--S-----STT--HHHHHHHHHHHHHHHHHHHHHHHHHTTSS--TTTTTTS-HHHHHHHHHHHHHHHB------B-----SSHHHHHHSPEEEEEEEEHHHHHHHHHHTTTTTEEEEESB-TTS--S---TT---HHHHHHHHHHHTEEEEEEEESS-S------S-HHHHTTT---------TTT-HHHHHHHHHHHHHHHHTS-TTS-HHHHHHHHHHHHHHHS-PPPHHHHHHHHHHHHHPPPPPP-SSS---GGGHHHHS-HHHHHHTTT--HHHHHHHHHHH---TTS----TT-----PPPP-SHHHHHHHHS-S-TT-HHHHTT--PPPGGGHHHHTTGGGGGTT-----

Organism: NCBI:txid117179